Protein AF-A0A954L224-F1 (afdb_monomer)

Foldseek 3Di:
DDDDDDDDDDDPVVVVVVVVVVVVVVPPQDDPVNVVVVLLVQLVVLLVVLQPDPLLHDPDLDLAADLLEQQHDPDDPVQDAAEDDDPVVVVVCQDDPNDGHDPCNCVSHYDPENTNLCNCVVQVWHCDVSYVVVCPVVRDDPPQDLVNLLVCCCRYPPVLSVLSVQLSVLSSLLVVLVVQQDWDFAAPVRHHFDWDKDWDDDPPDQKIKIKIKTKTKIWHQHLQRKIWMKMKIWIWMWIRGDVTDIDIDIDIDIDIDADDPPCGGNCNSCVSSVVSSVSSSVSSNVSSVVSVVSSVVSVVVVVVVVVVVVVVVVVVVVVVVVVVVVVVVVVVVPDDPQKDKDFAQDDPPPDDDDPVCVVAWDDDDRIIMGGGDQDPVNVVVVVVVVD

Secondary structure (DSSP, 8-state):
-PPP-------HHHHHHHHHHHHHHTTSS--HHHHHHHHHHHHHHHHHTT--SGGG--S---SSPPTTSTT---S-TTSPPBPP--HHHHHHHHEETTEE--TTGGGG-B-S-SS-TTTTGGGTPPPGGG-GGGGGGG---TT--HHHHHHHHHHH-HHHHHHHHHHHHHHHHHHHHHHHHS-B---TTSPPSEEEEEEE--TT-S-EEEEEEEEEEEEEE-TTS-EEEEEEEEEEEEEESTT-EEEEEEEEEEEEE--SSTT-SHHHHHHHHHHHHHHHHHHHHHHHHHHHHHHHHHHHHHHHHHHHHHHHHHHHHHHHHHHHHHHHHHHHHT---SEEEEE-S-PPTT-PPPTTTTTTEEEETTEEEEESPPPHHHHHHHHTTT-

Radius of gyration: 46.47 Å; Cα contacts (8 Å, |Δi|>4): 446; chains: 1; bounding box: 94×55×153 Å

Solvent-accessible surface area (backbone atoms only — not comparable to full-atom values): 22152 Å² total; per-residue (Å²): 136,86,85,89,81,82,86,84,75,79,54,68,68,60,55,52,50,51,51,50,53,54,63,58,54,65,74,78,69,75,47,74,63,50,55,52,54,50,50,53,53,48,22,53,51,54,46,54,72,56,46,75,49,80,93,45,58,69,98,74,76,69,77,72,56,50,80,67,10,48,78,17,75,92,63,51,91,90,59,54,43,43,66,68,68,57,74,76,63,49,50,47,56,54,40,48,96,93,37,76,39,66,90,63,73,60,72,55,39,68,37,79,40,89,49,25,65,61,34,43,53,92,69,75,43,74,38,54,96,55,24,43,84,80,38,59,87,70,67,73,74,81,86,70,45,75,65,52,54,51,52,50,45,72,47,61,34,63,69,62,51,48,43,37,43,53,34,47,52,37,18,43,53,30,47,54,49,50,48,50,57,31,88,32,69,20,25,86,86,70,43,68,59,45,78,48,76,51,72,52,75,52,90,94,55,75,56,34,39,37,35,40,37,38,41,41,19,36,28,31,37,44,62,54,39,33,37,42,27,40,33,40,38,38,39,37,39,37,40,50,41,94,87,50,54,75,51,76,49,75,48,77,49,78,47,76,50,67,52,84,71,72,77,30,35,47,74,57,50,41,41,60,46,54,48,32,57,48,47,33,42,49,35,45,45,48,39,40,51,47,53,53,50,50,52,51,51,53,51,50,52,52,53,49,50,54,52,49,53,52,48,51,55,52,48,52,54,48,51,53,52,51,53,54,49,49,54,53,48,51,57,54,69,70,49,76,64,57,61,50,74,47,82,39,90,68,80,62,93,88,70,73,80,54,80,92,43,51,91,33,48,48,78,59,96,45,29,40,34,40,49,49,86,84,45,74,70,57,48,56,50,55,56,66,72,75,114

Mean predicted aligned error: 13.09 Å

Structure (mmCIF, N/CA/C/O backbone):
data_AF-A0A954L224-F1
#
_entry.id   AF-A0A954L224-F1
#
loop_
_atom_site.group_PDB
_atom_site.id
_atom_site.type_symbol
_atom_site.label_atom_id
_atom_site.label_alt_id
_atom_site.label_comp_id
_atom_site.label_asym_id
_atom_site.label_entity_id
_atom_site.label_seq_id
_atom_site.pdbx_PDB_ins_code
_atom_site.Cartn_x
_atom_site.Cartn_y
_atom_site.Cartn_z
_atom_site.occupancy
_atom_site.B_iso_or_equiv
_atom_site.auth_seq_id
_atom_site.auth_comp_id
_atom_site.auth_asym_id
_atom_site.auth_atom_id
_atom_site.pdbx_PDB_model_num
ATOM 1 N N . MET A 1 1 ? 37.746 -25.765 -62.763 1.00 40.28 1 MET A N 1
ATOM 2 C CA . MET A 1 1 ? 37.225 -24.650 -61.939 1.00 40.28 1 MET A CA 1
ATOM 3 C C . MET A 1 1 ? 35.771 -24.389 -62.327 1.00 40.28 1 MET A C 1
ATOM 5 O O . MET A 1 1 ? 35.561 -23.825 -63.396 1.00 40.28 1 MET A O 1
ATOM 9 N N . PRO A 1 2 ? 34.763 -24.837 -61.559 1.00 36.12 2 PRO A N 1
ATOM 10 C CA . PRO A 1 2 ? 33.374 -24.531 -61.873 1.00 36.12 2 PRO A CA 1
ATOM 11 C C . PRO A 1 2 ? 32.964 -23.197 -61.229 1.00 36.12 2 PRO A C 1
ATOM 13 O O . PRO A 1 2 ? 33.204 -22.955 -60.047 1.00 36.12 2 PRO A O 1
ATOM 16 N N . ARG A 1 3 ? 32.366 -22.317 -62.037 1.00 43.28 3 ARG A N 1
ATOM 17 C CA . ARG A 1 3 ? 31.724 -21.069 -61.608 1.00 43.28 3 ARG A CA 1
ATOM 18 C C . ARG A 1 3 ? 30.427 -21.399 -60.864 1.00 43.28 3 ARG A C 1
ATOM 20 O O . ARG A 1 3 ? 29.555 -22.045 -61.434 1.00 43.28 3 ARG A O 1
ATOM 27 N N . PHE A 1 4 ? 30.281 -20.906 -59.637 1.00 37.59 4 PHE A N 1
ATOM 28 C CA . PHE A 1 4 ? 29.017 -20.931 -58.902 1.00 37.59 4 PHE A CA 1
ATOM 29 C C . PHE A 1 4 ? 28.165 -19.693 -59.226 1.00 37.59 4 PHE A C 1
ATOM 31 O O . PHE A 1 4 ? 28.570 -18.557 -58.994 1.00 37.59 4 PHE A O 1
ATOM 38 N N . SER A 1 5 ? 26.956 -19.936 -59.724 1.00 41.78 5 SER A N 1
ATOM 39 C CA . SER A 1 5 ? 25.751 -19.106 -59.571 1.00 41.78 5 SER A CA 1
ATOM 40 C C . SER A 1 5 ? 24.555 -20.077 -59.675 1.00 41.78 5 SER A C 1
ATOM 42 O O . SER A 1 5 ? 24.713 -21.067 -60.394 1.00 41.78 5 SER A O 1
ATOM 44 N N . PRO A 1 6 ? 23.407 -19.881 -58.988 1.00 46.16 6 PRO A N 1
ATOM 45 C CA . PRO A 1 6 ? 22.651 -18.630 -59.023 1.00 46.16 6 PRO A CA 1
ATOM 46 C C . PRO A 1 6 ? 22.063 -18.155 -57.677 1.00 46.16 6 PRO A C 1
ATOM 48 O O . PRO A 1 6 ? 21.870 -18.902 -56.724 1.00 46.16 6 PRO A O 1
ATOM 51 N N . ARG A 1 7 ? 21.725 -16.860 -57.650 1.00 49.53 7 ARG A N 1
ATOM 52 C CA . ARG A 1 7 ? 20.896 -16.192 -56.636 1.00 49.53 7 ARG A CA 1
ATOM 53 C C . ARG A 1 7 ? 19.486 -16.798 -56.626 1.00 49.53 7 ARG A C 1
ATOM 55 O O . ARG A 1 7 ? 18.782 -16.695 -57.631 1.00 49.53 7 ARG A O 1
ATOM 62 N N . SER A 1 8 ? 19.042 -17.348 -55.499 1.00 46.09 8 SER A N 1
ATOM 63 C CA . SER A 1 8 ? 17.630 -17.669 -55.275 1.00 46.09 8 SER A CA 1
ATOM 64 C C . SER A 1 8 ? 16.852 -16.374 -55.016 1.00 46.09 8 SER A C 1
ATOM 66 O O . SER A 1 8 ? 17.046 -15.681 -54.019 1.00 46.09 8 SER A O 1
ATOM 68 N N . ARG A 1 9 ? 15.972 -16.001 -55.951 1.00 54.72 9 ARG A N 1
ATOM 69 C CA . ARG A 1 9 ? 14.959 -14.971 -55.704 1.00 54.72 9 ARG A CA 1
ATOM 70 C C . ARG A 1 9 ? 13.882 -15.599 -54.825 1.00 54.72 9 ARG A C 1
ATOM 72 O O . ARG A 1 9 ? 13.169 -16.487 -55.285 1.00 54.72 9 ARG A O 1
ATOM 79 N N . LEU A 1 10 ? 13.778 -15.143 -53.578 1.00 54.53 10 LEU A N 1
ATOM 80 C CA . LEU A 1 10 ? 12.624 -15.415 -52.722 1.00 54.53 10 LEU A CA 1
ATOM 81 C C . LEU A 1 10 ? 11.345 -15.065 -53.492 1.00 54.53 10 LEU A C 1
ATOM 83 O O . LEU A 1 10 ? 11.235 -13.988 -54.085 1.00 54.53 10 LEU A O 1
ATOM 87 N N . SER A 1 11 ? 10.407 -16.009 -53.548 1.00 58.06 11 SER A N 1
ATOM 88 C CA . SER A 1 11 ? 9.160 -15.830 -54.278 1.00 58.06 11 SER A CA 1
ATOM 89 C C . SER A 1 11 ? 8.347 -14.709 -53.618 1.00 58.06 11 SER A C 1
ATOM 91 O O . SER A 1 11 ? 8.168 -14.672 -52.403 1.00 58.06 11 SER A O 1
ATOM 93 N N . ARG A 1 12 ? 7.844 -13.778 -54.439 1.00 60.03 12 ARG A N 1
ATOM 94 C CA . ARG A 1 12 ? 6.942 -12.683 -54.039 1.00 60.03 12 ARG A CA 1
ATOM 95 C C . ARG A 1 12 ? 5.872 -13.080 -53.000 1.00 60.03 12 ARG A C 1
ATOM 97 O O . ARG A 1 12 ? 5.725 -12.326 -52.045 1.00 60.03 12 ARG A O 1
ATOM 104 N N . PRO A 1 13 ? 5.173 -14.233 -53.096 1.00 59.12 13 PRO A N 1
ATOM 105 C CA . PRO A 1 13 ? 4.198 -14.630 -52.078 1.00 59.12 13 PRO A CA 1
ATOM 106 C C . PRO A 1 13 ? 4.812 -14.872 -50.695 1.00 59.12 13 PRO A C 1
ATOM 108 O O . PRO A 1 13 ? 4.174 -14.538 -49.708 1.00 59.12 13 PRO A O 1
ATOM 111 N N . LEU A 1 14 ? 6.044 -15.381 -50.602 1.00 58.56 14 LEU A N 1
ATOM 112 C CA . LEU A 1 14 ? 6.712 -15.645 -49.323 1.00 58.56 14 LEU A CA 1
ATOM 113 C C . LEU A 1 14 ? 7.131 -14.341 -48.627 1.00 58.56 14 LEU A C 1
ATOM 115 O O . LEU A 1 14 ? 7.069 -14.239 -47.407 1.00 58.56 14 LEU A O 1
ATOM 119 N N . VAL A 1 15 ? 7.463 -13.311 -49.412 1.00 66.50 15 VAL A N 1
ATOM 120 C CA . VAL A 1 15 ? 7.698 -11.949 -48.911 1.00 66.50 15 VAL A CA 1
ATOM 121 C C . VAL A 1 15 ? 6.398 -11.323 -48.396 1.00 66.50 15 VAL A C 1
ATOM 123 O O . VAL A 1 15 ? 6.397 -10.762 -47.308 1.00 66.50 15 VAL A O 1
ATOM 126 N N . TYR A 1 16 ? 5.278 -11.469 -49.114 1.00 67.31 16 TYR A N 1
ATOM 127 C CA . TYR A 1 16 ? 3.975 -10.989 -48.631 1.00 67.31 16 TYR A CA 1
ATOM 128 C C . TYR A 1 16 ? 3.489 -11.740 -47.385 1.00 67.31 16 TYR A C 1
ATOM 130 O O . TYR A 1 16 ? 2.908 -11.116 -46.506 1.00 67.31 16 TYR A O 1
ATOM 138 N N . LEU A 1 17 ? 3.768 -13.043 -47.272 1.00 70.38 17 LEU A N 1
ATOM 139 C CA . LEU A 1 17 ? 3.432 -13.851 -46.094 1.00 70.38 17 LEU A CA 1
ATOM 140 C C . LEU A 1 17 ? 4.271 -13.454 -44.872 1.00 70.38 17 LEU A C 1
ATOM 142 O O . LEU A 1 17 ? 3.732 -13.356 -43.775 1.00 70.38 17 LEU A O 1
ATOM 146 N N . LEU A 1 18 ? 5.562 -13.156 -45.062 1.00 61.03 18 LEU A N 1
ATOM 147 C CA . LEU A 1 18 ? 6.427 -12.632 -44.001 1.00 61.03 18 LEU A CA 1
ATOM 148 C C . LEU A 1 18 ? 6.023 -11.217 -43.570 1.00 61.03 18 LEU A C 1
ATOM 150 O O . LEU A 1 18 ? 5.986 -10.948 -42.376 1.00 61.03 18 LEU A O 1
ATOM 154 N N . ILE A 1 19 ? 5.666 -10.334 -44.511 1.00 61.59 19 ILE A N 1
ATOM 155 C CA . ILE A 1 19 ? 5.171 -8.982 -44.198 1.00 61.59 19 ILE A CA 1
ATOM 156 C C . ILE A 1 19 ? 3.815 -9.056 -43.484 1.00 61.59 19 ILE A C 1
ATOM 158 O O . ILE A 1 19 ? 3.619 -8.363 -42.491 1.00 61.59 19 ILE A O 1
ATOM 162 N N . ALA A 1 20 ? 2.901 -9.920 -43.935 1.00 57.69 20 ALA A N 1
ATOM 163 C CA . ALA A 1 20 ? 1.620 -10.137 -43.269 1.00 57.69 20 ALA A CA 1
ATOM 164 C C . ALA A 1 20 ? 1.814 -10.686 -41.848 1.00 57.69 20 ALA A C 1
ATOM 166 O O . ALA A 1 20 ? 1.196 -10.166 -40.929 1.00 57.69 20 ALA A O 1
ATOM 167 N N . ALA A 1 21 ? 2.721 -11.651 -41.651 1.00 55.94 21 ALA A N 1
ATOM 168 C CA . ALA A 1 21 ? 3.050 -12.190 -40.331 1.00 55.94 21 ALA A CA 1
ATOM 169 C C . ALA A 1 21 ? 3.671 -11.136 -39.393 1.00 55.94 21 ALA A C 1
ATOM 171 O O . ALA A 1 21 ? 3.347 -11.121 -38.207 1.00 55.94 21 ALA A O 1
ATOM 172 N N . MET A 1 22 ? 4.509 -10.233 -39.921 1.00 50.16 22 MET A N 1
ATOM 173 C CA . MET A 1 22 ? 5.095 -9.117 -39.164 1.00 50.16 22 MET A CA 1
ATOM 174 C C . MET A 1 22 ? 4.019 -8.105 -38.739 1.00 50.16 22 MET A C 1
ATOM 176 O O . MET A 1 22 ? 3.918 -7.777 -37.564 1.00 50.16 22 MET A O 1
ATOM 180 N N . VAL A 1 23 ? 3.138 -7.707 -39.664 1.00 50.09 23 VAL A N 1
ATOM 181 C CA . VAL A 1 23 ? 2.049 -6.747 -39.400 1.00 50.09 23 VAL A CA 1
ATOM 182 C C . VAL A 1 23 ? 0.976 -7.325 -38.467 1.00 50.09 23 VAL A C 1
ATOM 184 O O . VAL A 1 23 ? 0.396 -6.592 -37.669 1.00 50.09 23 VAL A O 1
ATOM 187 N N . THR A 1 24 ? 0.709 -8.635 -38.513 1.00 47.50 24 THR A N 1
ATOM 188 C CA . THR A 1 24 ? -0.228 -9.279 -37.574 1.00 47.50 24 THR A CA 1
ATOM 189 C C . THR A 1 24 ? 0.379 -9.540 -36.194 1.00 47.50 24 THR A C 1
ATOM 191 O O . THR A 1 24 ? -0.369 -9.617 -35.222 1.00 47.50 24 THR A O 1
ATOM 194 N N . GLY A 1 25 ? 1.709 -9.659 -36.088 1.00 45.31 25 GLY A N 1
ATOM 195 C CA . GLY A 1 25 ? 2.406 -9.881 -34.815 1.00 45.31 25 GLY A CA 1
ATOM 196 C C . GLY A 1 25 ? 2.421 -8.654 -33.896 1.00 45.31 25 GLY A C 1
ATOM 197 O O . GLY A 1 25 ? 2.367 -8.803 -32.676 1.00 45.31 25 GLY A O 1
ATOM 198 N N . ASP A 1 26 ? 2.401 -7.450 -34.472 1.00 44.75 26 ASP A N 1
ATOM 199 C CA . ASP A 1 26 ? 2.458 -6.187 -33.721 1.00 44.75 26 ASP A CA 1
ATOM 200 C C . ASP A 1 26 ? 1.132 -5.816 -33.028 1.00 44.75 26 ASP A C 1
ATOM 202 O O . ASP A 1 26 ? 1.100 -4.960 -32.143 1.00 44.75 26 ASP A O 1
ATOM 206 N N . LEU A 1 27 ? 0.023 -6.479 -33.377 1.00 45.47 27 LEU A N 1
ATOM 207 C CA . LEU A 1 27 ? -1.305 -6.156 -32.839 1.00 45.47 27 LEU A CA 1
ATOM 208 C C . LEU A 1 27 ? -1.695 -6.967 -31.596 1.00 45.47 27 LEU A C 1
ATOM 210 O O . LEU A 1 27 ? -2.625 -6.577 -30.890 1.00 45.47 27 LEU A O 1
ATOM 214 N N . THR A 1 28 ? -1.005 -8.069 -31.287 1.00 49.69 28 THR A N 1
ATOM 215 C CA . THR A 1 28 ? -1.415 -8.971 -30.192 1.00 49.69 28 THR A CA 1
ATOM 216 C C . THR A 1 28 ? -0.577 -8.854 -28.915 1.00 49.69 28 THR A C 1
ATOM 218 O O . THR A 1 28 ? -0.943 -9.455 -27.908 1.00 49.69 28 THR A O 1
ATOM 221 N N . GLY A 1 29 ? 0.521 -8.086 -28.921 1.00 49.66 29 GLY A N 1
ATOM 222 C CA . GLY A 1 29 ? 1.483 -8.029 -27.804 1.00 49.66 29 GLY A CA 1
ATOM 223 C C . GLY A 1 29 ? 1.693 -6.666 -27.134 1.00 49.66 29 GLY A C 1
ATOM 224 O O . GLY A 1 29 ? 2.342 -6.611 -26.099 1.00 49.66 29 GLY A O 1
ATOM 225 N N . CYS A 1 30 ? 1.148 -5.572 -27.676 1.00 67.69 30 CYS A N 1
ATOM 226 C CA . CYS A 1 30 ? 1.520 -4.204 -27.275 1.00 67.69 30 CYS A CA 1
ATOM 227 C C . CYS A 1 30 ? 0.326 -3.363 -26.792 1.00 67.69 30 CYS A C 1
ATOM 229 O O . CYS A 1 30 ? 0.220 -2.182 -27.111 1.00 67.69 30 CYS A O 1
ATOM 231 N N . SER A 1 31 ? -0.612 -3.952 -26.044 1.00 81.38 31 SER A N 1
ATOM 232 C CA . SER A 1 31 ? -1.692 -3.176 -25.415 1.00 81.38 31 SER A CA 1
ATOM 233 C C . SER A 1 31 ? -1.315 -2.750 -23.993 1.00 81.38 31 SER A C 1
ATOM 235 O O . SER A 1 31 ? -0.577 -3.446 -23.296 1.00 81.38 31 SER A O 1
ATOM 237 N N . ARG A 1 32 ? -1.859 -1.620 -23.519 1.00 81.62 32 ARG A N 1
ATOM 238 C CA . ARG A 1 32 ? -1.692 -1.151 -22.127 1.00 81.62 32 ARG A CA 1
ATOM 239 C C . ARG A 1 32 ? -2.035 -2.249 -21.106 1.00 81.62 32 ARG A C 1
ATOM 241 O O . ARG A 1 32 ? -1.299 -2.447 -20.141 1.00 81.62 32 ARG A O 1
ATOM 248 N N . ARG A 1 33 ? -3.092 -3.018 -21.391 1.00 89.19 33 ARG A N 1
ATOM 249 C CA . ARG A 1 33 ? -3.525 -4.180 -20.605 1.00 89.19 33 ARG A CA 1
ATOM 250 C C . ARG A 1 33 ? -2.438 -5.244 -20.479 1.00 89.19 33 ARG A C 1
ATOM 252 O O . ARG A 1 33 ? -2.214 -5.759 -19.386 1.00 89.19 33 ARG A O 1
ATOM 259 N N . PHE A 1 34 ? -1.767 -5.581 -21.583 1.00 89.19 34 PHE A N 1
ATOM 260 C CA . PHE A 1 34 ? -0.700 -6.583 -21.588 1.00 89.19 34 PHE A CA 1
ATOM 261 C C . PHE A 1 34 ? 0.446 -6.177 -20.655 1.00 89.19 34 PHE A C 1
ATOM 263 O O . PHE A 1 34 ? 0.827 -6.957 -19.783 1.00 89.19 34 PHE A O 1
ATOM 270 N N . TRP A 1 35 ? 0.937 -4.940 -20.778 1.00 86.50 35 TRP A N 1
ATOM 271 C CA . TRP A 1 35 ? 2.041 -4.441 -19.955 1.00 86.50 35 TRP A CA 1
ATOM 272 C C . TRP A 1 35 ? 1.692 -4.387 -18.470 1.00 86.50 35 TRP A C 1
ATOM 274 O O . TRP A 1 35 ? 2.501 -4.808 -17.643 1.00 86.50 35 TRP A O 1
ATOM 284 N N . ARG A 1 36 ? 0.468 -3.965 -18.126 1.00 90.38 36 ARG A N 1
ATOM 285 C CA . ARG A 1 36 ? -0.027 -4.021 -16.744 1.00 90.38 36 ARG A CA 1
ATOM 286 C C . ARG A 1 36 ? -0.025 -5.455 -16.210 1.00 90.38 36 ARG A C 1
ATOM 288 O O . ARG A 1 36 ? 0.532 -5.717 -15.152 1.00 90.38 36 ARG A O 1
ATOM 295 N N . GLN A 1 37 ? -0.611 -6.402 -16.943 1.00 92.25 37 GLN A N 1
ATOM 296 C CA . GLN A 1 37 ? -0.672 -7.802 -16.505 1.00 92.25 37 GLN A CA 1
ATOM 297 C C . GLN A 1 37 ? 0.715 -8.439 -16.375 1.00 92.25 37 GLN A C 1
ATOM 299 O O . GLN A 1 37 ? 0.941 -9.235 -15.463 1.00 92.25 37 GLN A O 1
ATOM 304 N N . GLN A 1 38 ? 1.639 -8.103 -17.276 1.00 92.25 38 GLN A N 1
ATOM 305 C CA . GLN A 1 38 ? 3.019 -8.567 -17.205 1.00 92.25 38 GLN A CA 1
ATOM 306 C C . GLN A 1 38 ? 3.729 -8.000 -15.969 1.00 92.25 38 GLN A C 1
ATOM 308 O O . GLN A 1 38 ? 4.330 -8.771 -15.222 1.00 92.25 38 GLN A O 1
ATOM 313 N N . ALA A 1 39 ? 3.584 -6.697 -15.702 1.00 92.12 39 ALA A N 1
ATOM 314 C CA . ALA A 1 39 ? 4.120 -6.065 -14.500 1.00 92.12 39 ALA A CA 1
ATOM 315 C C . ALA A 1 39 ? 3.574 -6.731 -13.227 1.00 92.12 39 ALA A C 1
ATOM 317 O O . ALA A 1 39 ? 4.368 -7.145 -12.388 1.00 92.12 39 ALA A O 1
ATOM 318 N N . ASN A 1 40 ? 2.256 -6.949 -13.132 1.00 94.69 40 ASN A N 1
ATOM 319 C CA . ASN A 1 40 ? 1.637 -7.638 -11.991 1.00 94.69 40 ASN A CA 1
ATOM 320 C C . ASN A 1 40 ? 2.203 -9.060 -11.795 1.00 94.69 40 ASN A C 1
ATOM 322 O O . ASN A 1 40 ? 2.480 -9.491 -10.678 1.00 94.69 40 ASN A O 1
ATOM 326 N N . LYS A 1 41 ? 2.401 -9.824 -12.876 1.00 95.19 41 LYS A N 1
ATOM 327 C CA . LYS A 1 41 ? 2.994 -11.172 -12.781 1.00 95.19 41 LYS A CA 1
ATOM 328 C C . LYS A 1 41 ? 4.428 -11.125 -12.259 1.00 95.19 41 LYS A C 1
ATOM 330 O O . LYS A 1 41 ? 4.818 -11.976 -11.455 1.00 95.19 41 LYS A O 1
ATOM 335 N N . ASP A 1 42 ? 5.215 -10.163 -12.725 1.00 95.50 42 ASP A N 1
ATOM 336 C CA . ASP A 1 42 ? 6.614 -10.029 -12.334 1.00 95.50 42 ASP A CA 1
ATOM 337 C C . ASP A 1 42 ? 6.757 -9.526 -10.892 1.00 95.50 42 ASP A C 1
ATOM 339 O O . ASP A 1 42 ? 7.613 -10.042 -10.163 1.00 95.50 42 ASP A O 1
ATOM 343 N N . THR A 1 43 ? 5.886 -8.619 -10.438 1.00 96.81 43 THR A N 1
ATOM 344 C CA . THR A 1 43 ? 5.839 -8.173 -9.037 1.00 96.81 43 THR A CA 1
ATOM 345 C C . THR A 1 43 ? 5.443 -9.307 -8.106 1.00 96.81 43 THR A C 1
ATOM 347 O O . THR A 1 43 ? 6.172 -9.577 -7.151 1.00 96.81 43 THR A O 1
ATOM 350 N N . TYR A 1 44 ? 4.381 -10.059 -8.410 1.00 95.81 44 TYR A N 1
ATOM 351 C CA . TYR A 1 44 ? 3.994 -11.210 -7.589 1.00 95.81 44 TYR A CA 1
ATOM 352 C C . TYR A 1 44 ? 5.070 -12.294 -7.551 1.00 95.81 44 TYR A C 1
ATOM 354 O O . TYR A 1 44 ? 5.330 -12.862 -6.489 1.00 95.81 44 TYR A O 1
ATOM 362 N N . ARG A 1 45 ? 5.769 -12.543 -8.667 1.00 95.50 45 ARG A N 1
ATOM 363 C CA . ARG A 1 45 ? 6.917 -13.460 -8.675 1.00 95.50 45 ARG A CA 1
ATOM 364 C C . ARG A 1 45 ? 8.052 -12.943 -7.788 1.00 95.50 45 ARG A C 1
ATOM 366 O O . ARG A 1 45 ? 8.643 -13.728 -7.046 1.00 95.50 45 ARG A O 1
ATOM 373 N N . ALA A 1 46 ? 8.368 -11.651 -7.861 1.00 95.62 46 ALA A N 1
ATOM 374 C CA . ALA A 1 46 ? 9.410 -11.038 -7.042 1.00 95.62 46 ALA A CA 1
ATOM 375 C C . ALA A 1 46 ? 9.074 -11.110 -5.544 1.00 95.62 46 ALA A C 1
ATOM 377 O O . ALA A 1 46 ? 9.938 -11.477 -4.748 1.00 95.62 46 ALA A O 1
ATOM 378 N N . THR A 1 47 ? 7.819 -10.855 -5.175 1.00 95.31 47 THR A N 1
ATOM 379 C CA . THR A 1 47 ? 7.321 -11.000 -3.802 1.00 95.31 47 THR A CA 1
ATOM 380 C C . THR A 1 47 ? 7.375 -12.453 -3.335 1.00 95.31 47 THR A C 1
ATOM 382 O O . THR A 1 47 ? 7.936 -12.732 -2.277 1.00 95.31 47 THR A O 1
ATOM 385 N N . ALA A 1 48 ? 6.885 -13.403 -4.139 1.00 93.56 48 ALA A N 1
ATOM 386 C CA . ALA A 1 48 ? 6.880 -14.827 -3.794 1.00 93.56 48 ALA A CA 1
ATOM 387 C C . ALA A 1 48 ? 8.292 -15.373 -3.511 1.00 93.56 48 ALA A C 1
ATOM 389 O O . ALA A 1 48 ? 8.481 -16.155 -2.582 1.00 93.56 48 ALA A O 1
ATOM 390 N N . GLN A 1 49 ? 9.309 -14.898 -4.239 1.00 93.50 49 GLN A N 1
ATOM 391 C CA . GLN A 1 49 ? 10.715 -15.242 -3.979 1.00 93.50 49 GLN A CA 1
ATOM 392 C C . GLN A 1 49 ? 11.209 -14.813 -2.587 1.00 93.50 49 GLN A C 1
ATOM 394 O O . GLN A 1 49 ? 12.220 -15.338 -2.123 1.00 93.50 49 GLN A O 1
ATOM 399 N N . LYS A 1 50 ? 10.558 -13.837 -1.939 1.00 93.50 50 LYS A N 1
ATOM 400 C CA . LYS A 1 50 ? 10.921 -13.343 -0.597 1.00 93.50 50 LYS A CA 1
ATOM 401 C C . LYS A 1 50 ? 10.099 -13.970 0.524 1.00 93.50 50 LYS A C 1
ATOM 403 O O . LYS A 1 50 ? 10.478 -13.830 1.683 1.00 93.50 50 LYS A O 1
ATOM 408 N N . LEU A 1 51 ? 9.028 -14.687 0.190 1.00 91.38 51 LEU A N 1
ATOM 409 C CA . LEU A 1 51 ? 8.095 -15.304 1.138 1.00 91.38 51 LEU A CA 1
ATOM 410 C C . LEU A 1 51 ? 8.370 -16.796 1.377 1.00 91.38 51 LEU A C 1
ATOM 412 O O . LEU A 1 51 ? 7.469 -17.556 1.713 1.00 91.38 51 LEU A O 1
ATOM 416 N N . THR A 1 52 ? 9.618 -17.237 1.211 1.00 88.75 52 THR A N 1
ATOM 417 C CA . THR A 1 52 ? 10.002 -18.646 1.403 1.00 88.75 52 THR A CA 1
ATOM 418 C C . THR A 1 52 ? 10.123 -19.053 2.872 1.00 88.75 52 THR A C 1
ATOM 420 O O . THR A 1 52 ? 10.131 -20.241 3.173 1.00 88.75 52 THR A O 1
ATOM 423 N N . ASP A 1 53 ? 10.266 -18.090 3.786 1.00 89.69 53 ASP A N 1
ATOM 424 C CA . ASP A 1 53 ? 10.397 -18.346 5.222 1.00 89.69 53 ASP A CA 1
ATOM 425 C C . ASP A 1 53 ? 9.013 -18.582 5.860 1.00 89.69 53 ASP A C 1
ATOM 427 O O . ASP A 1 53 ? 8.171 -17.678 5.806 1.00 89.69 53 ASP A O 1
ATOM 431 N N . PRO A 1 54 ? 8.773 -19.746 6.499 1.00 88.25 54 PRO A N 1
ATOM 432 C CA . PRO A 1 54 ? 7.518 -20.044 7.184 1.00 88.25 54 PRO A CA 1
ATOM 433 C C . PRO A 1 54 ? 7.082 -18.999 8.216 1.00 88.25 54 PRO A C 1
ATOM 435 O O . PRO A 1 54 ? 5.886 -18.778 8.386 1.00 88.25 54 PRO A O 1
ATOM 438 N N . HIS A 1 55 ? 8.024 -18.318 8.875 1.00 85.69 55 HIS A N 1
ATOM 439 C CA . HIS A 1 55 ? 7.707 -17.343 9.926 1.00 85.69 55 HIS A CA 1
ATOM 440 C C . HIS A 1 55 ? 7.012 -16.083 9.397 1.00 85.69 55 HIS A C 1
ATOM 442 O O . HIS A 1 55 ? 6.297 -15.416 10.143 1.00 85.69 55 HIS A O 1
ATOM 448 N N . TRP A 1 56 ? 7.228 -15.743 8.124 1.00 87.50 56 TRP A N 1
ATOM 449 C CA . TRP A 1 56 ? 6.747 -14.502 7.508 1.00 87.50 56 TRP A CA 1
ATOM 450 C C . TRP A 1 56 ? 5.727 -14.767 6.397 1.00 87.50 56 TRP A C 1
ATOM 452 O O . TRP A 1 56 ? 5.571 -13.949 5.491 1.00 87.50 56 TRP A O 1
ATOM 462 N N . GLN A 1 57 ? 5.042 -15.912 6.444 1.00 87.31 57 GLN A N 1
ATOM 463 C CA . GLN A 1 57 ? 4.033 -16.257 5.449 1.00 87.31 57 GLN A CA 1
ATOM 464 C C . GLN A 1 57 ? 2.836 -15.303 5.500 1.00 87.31 57 GLN A C 1
ATOM 466 O O . GLN A 1 57 ? 2.299 -14.959 6.557 1.00 87.31 57 GLN A O 1
ATOM 471 N N . LEU A 1 58 ? 2.403 -14.892 4.311 1.00 88.75 58 LEU A N 1
ATOM 472 C CA . LEU A 1 58 ? 1.290 -13.980 4.103 1.00 88.75 58 LEU A CA 1
ATOM 473 C C . LEU A 1 58 ? 0.185 -14.719 3.337 1.00 88.75 58 LEU A C 1
ATOM 475 O O . LEU A 1 58 ? 0.452 -15.197 2.237 1.00 88.75 58 LEU A O 1
ATOM 479 N N . PRO A 1 59 ? -1.045 -14.810 3.870 1.00 87.38 59 PRO A N 1
ATOM 480 C CA . PRO A 1 59 ? -2.153 -15.468 3.185 1.00 87.38 59 PRO A CA 1
ATOM 481 C C . PRO A 1 59 ? -2.701 -14.619 2.035 1.00 87.38 59 PRO A C 1
ATOM 483 O O . PRO A 1 59 ? -3.202 -15.164 1.059 1.00 87.38 59 PRO A O 1
ATOM 486 N N . ARG A 1 60 ? -2.583 -13.288 2.134 1.00 90.00 60 ARG A N 1
ATOM 487 C CA . ARG A 1 60 ? -2.994 -12.336 1.102 1.00 90.00 60 ARG A CA 1
ATOM 488 C C . ARG A 1 60 ? -1.830 -11.417 0.751 1.00 90.00 60 ARG A C 1
ATOM 490 O O . ARG A 1 60 ? -1.246 -10.790 1.634 1.00 90.00 60 ARG A O 1
ATOM 497 N N . ILE A 1 61 ? -1.530 -11.351 -0.543 1.00 90.69 61 ILE A N 1
ATOM 498 C CA . ILE A 1 61 ? -0.569 -10.422 -1.159 1.00 90.69 61 ILE A CA 1
ATOM 499 C C . ILE A 1 61 ? -1.138 -9.746 -2.411 1.00 90.69 61 ILE A C 1
ATOM 501 O O . ILE A 1 61 ? -0.427 -8.992 -3.065 1.00 90.69 61 ILE A O 1
ATOM 505 N N . ASP A 1 62 ? -2.382 -10.064 -2.773 1.00 91.44 62 ASP A N 1
ATOM 506 C CA . ASP A 1 62 ? -3.033 -9.496 -3.947 1.00 91.44 62 ASP A CA 1
ATOM 507 C C . ASP A 1 62 ? -3.332 -8.017 -3.713 1.00 91.44 62 ASP A C 1
ATOM 509 O O . ASP A 1 62 ? -3.867 -7.658 -2.663 1.00 91.44 62 ASP A O 1
ATOM 513 N N . ILE A 1 63 ? -2.981 -7.173 -4.683 1.00 93.06 63 ILE A N 1
ATOM 514 C CA . ILE A 1 63 ? -3.246 -5.738 -4.627 1.00 93.06 63 ILE A CA 1
ATOM 515 C C . ILE A 1 63 ? -4.744 -5.452 -4.688 1.00 93.06 63 ILE A C 1
ATOM 517 O O . ILE A 1 63 ? -5.205 -4.521 -4.036 1.00 93.06 63 ILE A O 1
ATOM 521 N N . THR A 1 64 ? -5.521 -6.256 -5.416 1.00 93.31 64 THR A N 1
ATOM 522 C CA . THR A 1 64 ? -6.966 -6.047 -5.528 1.00 93.31 64 THR A CA 1
ATOM 523 C C . THR A 1 64 ? -7.639 -6.371 -4.189 1.00 93.31 64 THR A C 1
ATOM 525 O O . THR A 1 64 ? -7.423 -7.472 -3.668 1.00 93.31 64 THR A O 1
ATOM 528 N N . PRO A 1 65 ? -8.412 -5.437 -3.590 1.00 94.12 65 PRO A N 1
ATOM 529 C CA . PRO A 1 65 ? -9.180 -5.682 -2.365 1.00 94.12 65 PRO A CA 1
ATOM 530 C C . PRO A 1 65 ? -10.094 -6.911 -2.473 1.00 94.12 65 PRO A C 1
ATOM 532 O O . PRO A 1 65 ? -10.459 -7.322 -3.570 1.00 94.12 65 PRO A O 1
ATOM 535 N N . ASP A 1 66 ? -10.483 -7.502 -1.339 1.00 92.81 66 ASP A N 1
ATOM 536 C CA . ASP A 1 66 ? -11.534 -8.535 -1.330 1.00 92.81 66 ASP A CA 1
ATOM 537 C C . ASP A 1 66 ? -12.819 -7.946 -1.932 1.00 92.81 66 ASP A C 1
ATOM 539 O O . ASP A 1 66 ? -13.178 -6.823 -1.597 1.00 92.81 66 ASP A O 1
ATOM 543 N N . SER A 1 67 ? -13.526 -8.699 -2.777 1.00 91.56 67 SER A N 1
ATOM 544 C CA . SER A 1 67 ? -14.793 -8.288 -3.404 1.00 91.56 67 SER A CA 1
ATOM 545 C C . SER A 1 67 ? -15.868 -7.783 -2.434 1.00 91.56 67 SER A C 1
ATOM 547 O O . SER A 1 67 ? -16.702 -6.966 -2.814 1.00 91.56 67 SER A O 1
ATOM 549 N N . ARG A 1 68 ? -15.844 -8.242 -1.177 1.00 91.94 68 ARG A N 1
ATOM 550 C CA . ARG A 1 68 ? -16.755 -7.798 -0.108 1.00 91.94 68 ARG A CA 1
ATOM 551 C C . ARG A 1 68 ? -16.329 -6.471 0.517 1.00 91.94 68 ARG A C 1
ATOM 553 O O . ARG A 1 68 ? -17.086 -5.862 1.263 1.00 91.94 68 ARG A O 1
ATOM 560 N N . SER A 1 69 ? -15.107 -6.022 0.247 1.00 93.50 69 SER A N 1
ATOM 561 C CA . SER A 1 69 ? -14.573 -4.780 0.783 1.00 93.50 69 SER A CA 1
ATOM 562 C C . SER A 1 69 ? -15.262 -3.573 0.168 1.00 93.50 69 SER A C 1
ATOM 564 O O . SER A 1 69 ? -15.564 -3.531 -1.025 1.00 93.50 69 SER A O 1
ATOM 566 N N . ARG A 1 70 ? -15.394 -2.521 0.977 1.00 91.25 70 ARG A N 1
ATOM 567 C CA . ARG A 1 70 ? -15.830 -1.197 0.518 1.00 91.25 70 ARG A CA 1
ATOM 568 C C . ARG A 1 70 ? -14.877 -0.569 -0.502 1.00 91.25 70 ARG A C 1
ATOM 570 O O . ARG A 1 70 ? -15.283 0.313 -1.248 1.00 91.25 70 ARG A O 1
ATOM 577 N N . PHE A 1 71 ? -13.618 -1.012 -0.508 1.00 92.19 71 PHE A N 1
ATOM 578 C CA . PHE A 1 71 ? -12.564 -0.506 -1.389 1.00 92.19 71 PHE A CA 1
ATOM 579 C C . PHE A 1 71 ? -12.445 -1.272 -2.702 1.00 92.19 71 PHE A C 1
ATOM 581 O O . PHE A 1 71 ? -11.612 -0.919 -3.530 1.00 92.19 71 PHE A O 1
ATOM 588 N N . PHE A 1 72 ? -13.201 -2.355 -2.869 1.00 93.75 72 PHE A N 1
ATOM 589 C CA . PHE A 1 72 ? -13.151 -3.125 -4.097 1.00 93.75 72 PHE A CA 1
ATOM 590 C C . PHE A 1 72 ? -13.743 -2.326 -5.253 1.00 93.75 72 PHE A C 1
ATOM 592 O O . PHE A 1 72 ? -14.867 -1.841 -5.165 1.00 93.75 72 PHE A O 1
ATOM 599 N N . ASP A 1 73 ? -12.990 -2.220 -6.340 1.00 91.94 73 ASP A N 1
ATOM 600 C CA . ASP A 1 73 ? -13.488 -1.644 -7.578 1.00 91.94 73 ASP A CA 1
ATOM 601 C C . ASP A 1 73 ? -13.988 -2.775 -8.500 1.00 91.94 73 ASP A C 1
ATOM 603 O O . ASP A 1 73 ? -13.179 -3.613 -8.916 1.00 91.94 73 ASP A O 1
ATOM 607 N N . PRO A 1 74 ? -15.301 -2.848 -8.801 1.00 90.19 74 PRO A N 1
ATOM 608 C CA . PRO A 1 74 ? -15.854 -3.865 -9.691 1.00 90.19 74 PRO A CA 1
ATOM 609 C C . PRO A 1 74 ? -15.628 -3.571 -11.184 1.00 90.19 74 PRO A C 1
ATOM 611 O O . PRO A 1 74 ? -15.916 -4.437 -12.018 1.00 90.19 74 PRO A O 1
ATOM 614 N N . TYR A 1 75 ? -15.182 -2.367 -11.553 1.00 91.38 75 TYR A N 1
ATOM 615 C CA . TYR A 1 75 ? -15.021 -1.966 -12.950 1.00 91.38 75 TYR A CA 1
ATOM 616 C C . TYR A 1 75 ? -13.737 -2.535 -13.578 1.00 91.38 75 TYR A C 1
ATOM 618 O O . TYR A 1 75 ? -12.836 -3.012 -12.893 1.00 91.38 75 TYR A O 1
ATOM 626 N N . ASP A 1 76 ? -13.648 -2.525 -14.916 1.00 89.94 76 ASP A N 1
ATOM 627 C CA . ASP A 1 76 ? -12.428 -2.955 -15.613 1.00 89.94 76 ASP A CA 1
ATOM 628 C C . ASP A 1 76 ? -11.317 -1.911 -15.408 1.00 89.94 76 ASP A C 1
ATOM 630 O O . ASP A 1 76 ? -11.460 -0.799 -15.919 1.00 89.94 76 ASP A O 1
ATOM 634 N N . PRO A 1 77 ? -10.174 -2.260 -14.785 1.00 88.94 77 PRO A N 1
ATOM 635 C CA . PRO A 1 77 ? -9.106 -1.303 -14.508 1.00 88.94 77 PRO A CA 1
ATOM 636 C C . PRO A 1 77 ? -8.395 -0.748 -15.758 1.00 88.94 77 PRO A C 1
ATOM 638 O O . PRO A 1 77 ? -7.516 0.107 -15.660 1.00 88.94 77 PRO A O 1
ATOM 641 N N . ASP A 1 78 ? -8.675 -1.275 -16.959 1.00 88.50 78 ASP A N 1
ATOM 642 C CA . ASP A 1 78 ? -8.209 -0.668 -18.220 1.00 88.50 78 ASP A CA 1
ATOM 643 C C . ASP A 1 78 ? -9.238 0.291 -18.850 1.00 88.50 78 ASP A C 1
ATOM 645 O O . ASP A 1 78 ? -8.892 1.040 -19.770 1.00 88.50 78 ASP A O 1
ATOM 649 N N . CYS A 1 79 ? -10.498 0.243 -18.413 1.00 89.12 79 CYS A N 1
ATOM 650 C CA . CYS A 1 79 ? -11.645 0.951 -18.988 1.00 89.12 79 CYS A CA 1
ATOM 651 C C . CYS A 1 79 ? -12.603 1.421 -17.880 1.00 89.12 79 CYS A C 1
ATOM 653 O O . CYS A 1 79 ? -13.808 1.177 -17.950 1.00 89.12 79 CYS A O 1
ATOM 655 N N . GLU A 1 80 ? -12.056 2.077 -16.858 1.00 90.44 80 GLU A N 1
ATOM 656 C CA . GLU A 1 80 ? -12.822 2.553 -15.705 1.00 90.44 80 GLU A CA 1
ATOM 657 C C . GLU A 1 80 ? -13.804 3.673 -16.108 1.00 90.44 80 GLU A C 1
ATOM 659 O O . GLU A 1 80 ? -13.472 4.525 -16.948 1.00 90.44 80 GLU A O 1
ATOM 664 N N . PRO A 1 81 ? -15.020 3.692 -15.533 1.00 93.00 81 PRO A N 1
ATOM 665 C CA . PRO A 1 81 ? -15.929 4.823 -15.663 1.00 93.00 81 PRO A CA 1
ATOM 666 C C . PRO A 1 81 ? -15.372 6.058 -14.940 1.00 93.00 81 PRO A C 1
ATOM 668 O O . PRO A 1 81 ? -14.531 5.960 -14.049 1.00 93.00 81 PRO A O 1
ATOM 671 N N . LEU A 1 82 ? -15.880 7.242 -15.287 1.00 91.44 82 LEU A N 1
ATOM 672 C CA . LEU A 1 82 ? -15.539 8.466 -14.559 1.00 91.44 82 LEU A CA 1
ATOM 673 C C . LEU A 1 82 ? -16.029 8.370 -13.105 1.00 91.44 82 LEU A C 1
ATOM 675 O O . LEU A 1 82 ? -17.207 8.059 -12.913 1.00 91.44 82 LEU A O 1
ATOM 679 N N . PRO A 1 83 ? -15.192 8.659 -12.094 1.00 90.31 83 PRO A N 1
ATOM 680 C CA . PRO A 1 83 ? -15.653 8.714 -10.713 1.00 90.31 83 PRO A CA 1
ATOM 681 C C . PRO A 1 83 ? -16.667 9.855 -10.523 1.00 90.31 83 PRO A C 1
ATOM 683 O O . PRO A 1 83 ? -16.693 10.793 -11.328 1.00 90.31 83 PRO A O 1
ATOM 686 N N . PRO A 1 84 ? -17.498 9.806 -9.467 1.00 88.81 84 PRO A N 1
ATOM 687 C CA . PRO A 1 84 ? -18.308 10.957 -9.089 1.00 88.81 84 PRO A CA 1
ATOM 688 C C . PRO A 1 84 ? -17.385 12.148 -8.782 1.00 88.81 84 PRO A C 1
ATOM 690 O O . PRO A 1 84 ? -16.443 12.022 -7.999 1.00 88.81 84 PRO A O 1
ATOM 693 N N . ASP A 1 85 ? -17.644 13.283 -9.429 1.00 89.00 85 ASP A N 1
ATOM 694 C CA . ASP A 1 85 ? -16.830 14.502 -9.361 1.00 89.00 85 ASP A CA 1
ATOM 695 C C . ASP A 1 85 ? -17.610 15.641 -8.688 1.00 89.00 85 ASP A C 1
ATOM 697 O O . ASP A 1 85 ? -18.842 15.598 -8.588 1.00 89.00 85 ASP A O 1
ATOM 701 N N . ASP A 1 86 ? -16.895 16.670 -8.239 1.00 91.38 86 ASP A N 1
ATOM 702 C CA . ASP A 1 86 ? -17.511 17.901 -7.757 1.00 91.38 86 ASP A CA 1
ATOM 703 C C . ASP A 1 86 ? -18.296 18.582 -8.898 1.00 91.38 86 ASP A C 1
ATOM 705 O O . ASP A 1 86 ? -17.742 18.765 -9.985 1.00 91.38 86 ASP A O 1
ATOM 709 N N . PRO A 1 87 ? -19.564 18.993 -8.694 1.00 91.88 87 PRO A N 1
ATOM 710 C CA . PRO A 1 87 ? -20.369 19.578 -9.763 1.00 91.88 87 PRO A CA 1
ATOM 711 C C . PRO A 1 87 ? -19.734 20.804 -10.431 1.00 91.88 87 PRO A C 1
ATOM 713 O O . PRO A 1 87 ? -19.864 20.953 -11.645 1.00 91.88 87 PRO A O 1
ATOM 716 N N . ALA A 1 88 ? -19.029 21.659 -9.680 1.00 94.12 88 ALA A N 1
ATOM 717 C CA . ALA A 1 88 ? -18.392 22.849 -10.243 1.00 94.12 88 ALA A CA 1
ATOM 718 C C . ALA A 1 88 ? -17.128 22.490 -11.038 1.00 94.12 88 ALA A C 1
ATOM 720 O O . ALA A 1 88 ? -16.902 23.030 -12.122 1.00 94.12 88 ALA A O 1
ATOM 721 N N . ALA A 1 89 ? -16.326 21.543 -10.544 1.00 93.19 89 ALA A N 1
ATOM 722 C CA . ALA A 1 89 ? -15.198 21.003 -11.300 1.00 93.19 89 ALA A CA 1
ATOM 723 C C . ALA A 1 89 ? -15.655 20.296 -12.591 1.00 93.19 89 ALA A C 1
ATOM 725 O O . ALA A 1 89 ? -15.044 20.473 -13.652 1.00 93.19 89 ALA A O 1
ATOM 726 N N . HIS A 1 90 ? -16.773 19.569 -12.523 1.00 92.19 90 HIS A N 1
ATOM 727 C CA . HIS A 1 90 ? -17.323 18.801 -13.634 1.00 92.19 90 HIS A CA 1
ATOM 728 C C . HIS A 1 90 ? -17.703 19.678 -14.835 1.00 92.19 90 HIS A C 1
ATOM 730 O O . HIS A 1 90 ? -17.524 19.269 -15.986 1.00 92.19 90 HIS A O 1
ATOM 736 N N . GLU A 1 91 ? -18.175 20.908 -14.608 1.00 92.69 91 GLU A N 1
ATOM 737 C CA . GLU A 1 91 ? -18.468 21.859 -15.690 1.00 92.69 91 GLU A CA 1
ATOM 738 C C . GLU A 1 91 ? -17.238 22.127 -16.569 1.00 92.69 91 GLU A C 1
ATOM 740 O O . GLU A 1 91 ? -17.349 22.185 -17.802 1.00 92.69 91 GLU A O 1
ATOM 745 N N . PHE A 1 92 ? -16.047 22.190 -15.964 1.00 92.62 92 PHE A N 1
ATOM 746 C CA . PHE A 1 92 ? -14.798 22.382 -16.697 1.00 92.62 92 PHE A CA 1
ATOM 747 C C . PHE A 1 92 ? -14.432 21.182 -17.577 1.00 92.62 92 PHE A C 1
ATOM 749 O O . PHE A 1 92 ? -13.714 21.346 -18.559 1.00 92.62 92 PHE A O 1
ATOM 756 N N . MET A 1 93 ? -14.964 19.980 -17.338 1.00 91.50 93 MET A N 1
ATOM 757 C CA . MET A 1 93 ? -14.781 18.874 -18.289 1.00 91.50 93 MET A CA 1
ATOM 758 C C . MET A 1 93 ? -15.494 19.134 -19.624 1.00 91.50 93 MET A C 1
ATOM 760 O O . MET A 1 93 ? -15.024 18.692 -20.682 1.00 91.50 93 MET A O 1
ATOM 764 N N . HIS A 1 94 ? -16.612 19.865 -19.587 1.00 91.81 94 HIS A N 1
ATOM 765 C CA . HIS A 1 94 ? -17.454 20.165 -20.749 1.00 91.81 94 HIS A CA 1
ATOM 766 C C . HIS A 1 94 ? -17.087 21.476 -21.435 1.00 91.81 94 HIS A C 1
ATOM 768 O O . HIS A 1 94 ? -17.249 21.583 -22.656 1.00 91.81 94 HIS A O 1
ATOM 774 N N . CYS A 1 95 ? -16.590 22.463 -20.690 1.00 93.88 95 CYS A N 1
ATOM 775 C CA . CYS A 1 95 ? -16.164 23.748 -21.233 1.00 93.88 95 CYS A CA 1
ATOM 776 C C . CYS A 1 95 ? -15.028 24.363 -20.405 1.00 93.88 95 CYS A C 1
ATOM 778 O O . CYS A 1 95 ? -15.209 24.673 -19.234 1.00 93.88 95 CYS A O 1
ATOM 780 N N . VAL A 1 96 ? -13.877 24.616 -21.033 1.00 94.81 96 VAL A N 1
ATOM 781 C CA . VAL A 1 96 ? -12.756 25.346 -20.416 1.00 94.81 96 VAL A CA 1
ATOM 782 C C . VAL A 1 96 ? -12.471 26.583 -21.246 1.00 94.81 96 VAL A C 1
ATOM 784 O O . VAL A 1 96 ? -12.245 26.470 -22.449 1.00 94.81 96 VAL A O 1
ATOM 787 N N . ASP A 1 97 ? -12.452 27.763 -20.622 1.00 93.81 97 ASP A N 1
ATOM 788 C CA . ASP A 1 97 ? -12.067 29.018 -21.291 1.00 93.81 97 ASP A CA 1
ATOM 789 C C . ASP A 1 97 ? -12.845 29.256 -22.611 1.00 93.81 97 ASP A C 1
ATOM 791 O O . ASP A 1 97 ? -12.283 29.503 -23.686 1.00 93.81 97 ASP A O 1
ATOM 795 N N . GLY A 1 98 ? -14.168 29.051 -22.551 1.00 93.25 98 GLY A N 1
ATOM 796 C CA . GLY A 1 98 ? -15.092 29.183 -23.687 1.00 93.25 98 GLY A CA 1
ATOM 797 C C . GLY A 1 98 ? -14.950 28.112 -24.776 1.00 93.25 98 GLY A C 1
ATOM 798 O O . GLY A 1 98 ? -15.609 28.198 -25.814 1.00 93.25 98 GLY A O 1
ATOM 799 N N . LYS A 1 99 ? -14.094 27.104 -24.576 1.00 94.94 99 LYS A N 1
ATOM 800 C CA . LYS A 1 99 ? -13.836 26.026 -25.537 1.00 94.94 99 LYS A CA 1
ATOM 801 C C . LYS A 1 99 ? -14.502 24.749 -25.056 1.00 94.94 99 LYS A C 1
ATOM 803 O O . LYS A 1 99 ? -14.300 24.313 -23.926 1.00 94.94 99 LYS A O 1
ATOM 808 N N . ARG A 1 100 ? -15.271 24.122 -25.946 1.00 94.94 100 ARG A N 1
ATOM 809 C CA . ARG A 1 100 ? -15.929 22.844 -25.668 1.00 94.94 100 ARG A CA 1
ATOM 810 C C . ARG A 1 100 ? -14.887 21.755 -25.400 1.00 94.94 100 ARG A C 1
ATOM 812 O O . ARG A 1 100 ? -13.955 21.581 -26.185 1.00 94.94 100 ARG A O 1
ATOM 819 N N . GLY A 1 101 ? -15.096 21.013 -24.321 1.00 92.38 101 GLY A N 1
ATOM 820 C CA . GLY A 1 101 ? -14.296 19.869 -23.919 1.00 92.38 101 GLY A CA 1
ATOM 821 C C . GLY A 1 101 ? -14.442 18.666 -24.852 1.00 92.38 101 GLY A C 1
ATOM 822 O O . GLY A 1 101 ? -15.146 18.685 -25.870 1.00 92.38 101 GLY A O 1
ATOM 823 N N . TYR A 1 102 ? -13.741 17.591 -24.511 1.00 93.31 102 TYR A N 1
ATOM 824 C CA . TYR A 1 102 ? -13.687 16.386 -25.327 1.00 93.31 102 TYR A CA 1
ATOM 825 C C . TYR A 1 102 ? -15.037 15.649 -25.348 1.00 93.31 102 TYR A C 1
ATOM 827 O O . TYR A 1 102 ? -15.647 15.381 -24.320 1.00 93.31 102 TYR A O 1
ATOM 835 N N . LYS A 1 103 ? -15.514 15.276 -26.543 1.00 91.50 103 LYS A N 1
ATOM 836 C CA . LYS A 1 103 ? -16.853 14.677 -26.721 1.00 91.50 103 LYS A CA 1
ATOM 837 C C . LYS A 1 103 ? -17.008 13.297 -26.081 1.00 91.50 103 LYS A C 1
ATOM 839 O O . LYS A 1 103 ? -18.130 12.898 -25.795 1.00 91.50 103 LYS A O 1
ATOM 844 N N . SER A 1 104 ? -15.909 12.570 -25.895 1.00 92.56 104 SER A N 1
ATOM 845 C CA . SER A 1 104 ? -15.940 11.176 -25.444 1.00 92.56 104 SER A CA 1
ATOM 846 C C . SER A 1 104 ? -15.479 11.012 -23.997 1.00 92.56 104 SER A C 1
ATOM 848 O O . SER A 1 104 ? -15.065 9.916 -23.631 1.00 92.56 104 SER A O 1
ATOM 850 N N . TRP A 1 105 ? -15.550 12.067 -23.173 1.00 89.50 105 TRP A N 1
ATOM 851 C CA . TRP A 1 105 ? -15.273 11.960 -21.735 1.00 89.50 105 TRP A CA 1
ATOM 852 C C . TRP A 1 105 ? -16.105 10.854 -21.073 1.00 89.50 105 TRP A C 1
ATOM 854 O O . TRP A 1 105 ? -15.565 10.027 -20.352 1.00 89.50 105 TRP A O 1
ATOM 864 N N . HIS A 1 106 ? -17.387 10.749 -21.424 1.00 91.00 106 HIS A N 1
ATOM 865 C CA . HIS A 1 106 ? -18.315 9.758 -20.865 1.00 91.00 106 HIS A CA 1
ATOM 866 C C . HIS A 1 106 ? -18.320 8.407 -21.595 1.00 91.00 106 HIS A C 1
ATOM 868 O O . HIS A 1 106 ? -19.251 7.622 -21.427 1.00 91.00 106 HIS A O 1
ATOM 874 N N . LYS A 1 107 ? -17.317 8.112 -22.435 1.00 92.50 107 LYS A N 1
ATOM 875 C CA . LYS A 1 107 ? -17.304 6.887 -23.256 1.00 92.50 107 LYS A CA 1
ATOM 876 C C . LYS A 1 107 ? -17.414 5.604 -22.422 1.00 92.50 107 LYS A C 1
ATOM 878 O O . LYS A 1 107 ? -18.023 4.646 -22.886 1.00 92.50 107 LYS A O 1
ATOM 883 N N . PHE A 1 108 ? -16.820 5.593 -21.232 1.00 90.25 108 PHE A N 1
ATOM 884 C CA . PHE A 1 108 ? -16.810 4.443 -20.324 1.00 90.25 108 PHE A CA 1
ATOM 885 C C . PHE A 1 108 ? -17.871 4.538 -19.218 1.00 90.25 108 PHE A C 1
ATOM 887 O O . PHE A 1 108 ? -17.905 3.703 -18.325 1.00 90.25 108 PHE A O 1
ATOM 894 N N . GLY A 1 109 ? -18.772 5.523 -19.299 1.00 91.44 109 GLY A N 1
ATOM 895 C CA . GLY A 1 109 ? -19.794 5.771 -18.287 1.00 91.44 109 GLY A CA 1
ATOM 896 C C . GLY A 1 109 ? -19.292 6.603 -17.105 1.00 91.44 109 GLY A C 1
ATOM 897 O O . GLY A 1 109 ? -18.191 7.156 -17.121 1.00 91.44 109 GLY A O 1
ATOM 898 N N . THR A 1 110 ? -20.149 6.719 -16.096 1.00 89.81 110 THR A N 1
ATOM 899 C CA . THR A 1 110 ? -19.922 7.456 -14.846 1.00 89.81 110 THR A CA 1
ATOM 900 C C . THR A 1 110 ? -20.287 6.544 -13.680 1.00 89.81 110 THR A C 1
ATOM 902 O O . THR A 1 110 ? -21.386 5.984 -13.670 1.00 89.81 110 THR A O 1
ATOM 905 N N . ALA A 1 111 ? -19.388 6.386 -12.715 1.00 88.56 111 ALA A N 1
ATOM 906 C CA . ALA A 1 111 ? -19.645 5.660 -11.484 1.00 88.56 111 ALA A CA 1
ATOM 907 C C . ALA A 1 111 ? -20.581 6.469 -10.575 1.00 88.56 111 ALA A C 1
ATOM 909 O O . ALA A 1 111 ? -20.486 7.693 -10.489 1.00 88.56 111 ALA A O 1
ATOM 910 N N . LEU A 1 112 ? -21.483 5.771 -9.884 1.00 84.06 112 LEU A N 1
ATOM 911 C CA . LEU A 1 112 ? -22.435 6.375 -8.942 1.00 84.06 112 LEU A CA 1
ATOM 912 C C . LEU A 1 112 ? -21.799 6.693 -7.580 1.00 84.06 112 LEU A C 1
ATOM 914 O O . LEU A 1 112 ? -22.208 7.641 -6.906 1.00 84.06 112 LEU A O 1
ATOM 918 N N . SER A 1 113 ? -20.807 5.898 -7.177 1.00 86.38 113 SER A N 1
ATOM 919 C CA . SER A 1 113 ? -20.114 5.988 -5.895 1.00 86.38 113 SER A CA 1
ATOM 920 C C . SER A 1 113 ? -18.628 5.681 -6.049 1.00 86.38 113 SER A C 1
ATOM 922 O O . SER A 1 113 ? -18.223 4.968 -6.963 1.00 86.38 113 SER A O 1
ATOM 924 N N . VAL A 1 114 ? -17.823 6.219 -5.128 1.00 88.12 114 VAL A N 1
ATOM 925 C CA . VAL A 1 114 ? -16.392 5.884 -4.999 1.00 88.12 114 VAL A CA 1
ATOM 926 C C . VAL A 1 114 ? -16.202 4.519 -4.335 1.00 88.12 114 VAL A C 1
ATOM 928 O O . VAL A 1 114 ? -15.242 3.812 -4.609 1.00 88.12 114 VAL A O 1
ATOM 931 N N . GLU A 1 115 ? -17.109 4.155 -3.432 1.00 89.88 115 GLU A N 1
ATOM 932 C CA . GLU A 1 115 ? -17.100 2.855 -2.767 1.00 89.88 115 GLU A CA 1
ATOM 933 C C . GLU A 1 115 ? -17.763 1.788 -3.633 1.00 89.88 115 GLU A C 1
ATOM 935 O O . GLU A 1 115 ? -18.635 2.093 -4.453 1.00 89.88 115 GLU A O 1
ATOM 940 N N . ASN A 1 116 ? -17.403 0.532 -3.371 1.00 90.38 116 ASN A N 1
ATOM 941 C CA . ASN A 1 116 ? -18.046 -0.635 -3.957 1.00 90.38 116 ASN A CA 1
ATOM 942 C C . ASN A 1 116 ? -19.581 -0.579 -3.769 1.00 90.38 116 ASN A C 1
ATOM 944 O O . ASN A 1 116 ? -20.057 -0.634 -2.638 1.00 90.38 116 ASN A O 1
ATOM 948 N N . PRO A 1 117 ? -20.400 -0.530 -4.826 1.00 86.25 117 PRO A N 1
ATOM 949 C CA . PRO A 1 117 ? -21.851 -0.436 -4.664 1.00 86.25 117 PRO A CA 1
ATOM 950 C C . PRO A 1 117 ? -22.469 -1.651 -3.947 1.00 86.25 117 PRO A C 1
ATOM 952 O O . PRO A 1 117 ? -23.551 -1.532 -3.376 1.00 86.25 117 PRO A O 1
ATOM 955 N N . GLN A 1 118 ? -21.788 -2.801 -3.950 1.00 87.56 118 GLN A N 1
ATOM 956 C CA . GLN A 1 118 ? -22.312 -4.070 -3.436 1.00 87.56 118 GLN A CA 1
ATOM 957 C C . GLN A 1 118 ? -21.787 -4.443 -2.044 1.00 87.56 118 GLN A C 1
ATOM 959 O O . GLN A 1 118 ? -22.198 -5.461 -1.492 1.00 87.56 118 GLN A O 1
ATOM 964 N N . TRP A 1 119 ? -20.892 -3.650 -1.437 1.00 89.88 119 TRP A N 1
ATOM 965 C CA . TRP A 1 119 ? -20.255 -4.064 -0.175 1.00 89.88 119 TRP A CA 1
ATOM 966 C C . TRP A 1 119 ? -21.238 -4.177 1.003 1.00 89.88 119 TRP A C 1
ATOM 968 O O . TRP A 1 119 ? -20.939 -4.860 1.978 1.00 89.88 119 TRP A O 1
ATOM 978 N N . LEU A 1 120 ? -22.411 -3.544 0.902 1.00 90.38 120 LEU A N 1
ATOM 979 C CA . LEU A 1 120 ? -23.483 -3.592 1.900 1.00 90.38 120 LEU A CA 1
ATOM 980 C C . LEU A 1 120 ? -24.389 -4.832 1.790 1.00 90.38 120 LEU A C 1
ATOM 982 O O . LEU A 1 120 ? -25.061 -5.176 2.764 1.00 90.38 120 LEU A O 1
ATOM 986 N N . GLU A 1 121 ? -24.383 -5.531 0.648 1.00 86.88 121 GLU A N 1
ATOM 987 C CA . GLU A 1 121 ? -25.236 -6.705 0.406 1.00 86.88 121 GLU A CA 1
ATOM 988 C C . GLU A 1 121 ? -25.097 -7.803 1.480 1.00 86.88 121 GLU A C 1
ATOM 990 O O . GLU A 1 121 ? -26.129 -8.319 1.920 1.00 86.88 121 GLU A O 1
ATOM 995 N N . PRO A 1 122 ? -23.887 -8.144 1.981 1.00 87.12 122 PRO A N 1
ATOM 996 C CA . PRO A 1 122 ? -23.726 -9.148 3.035 1.00 87.12 122 PRO A CA 1
ATOM 997 C C . PR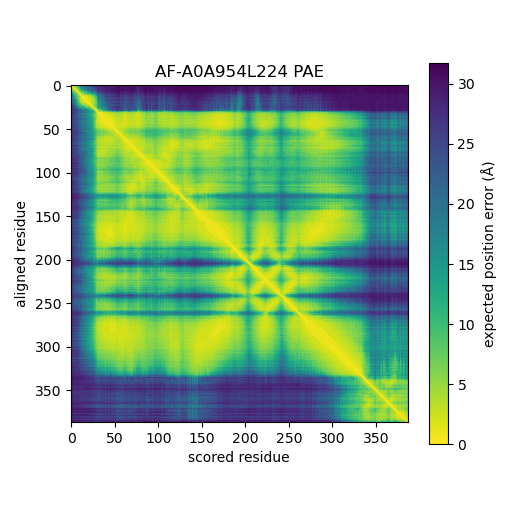O A 1 122 ? -24.424 -8.794 4.354 1.00 87.12 122 PRO A C 1
ATOM 999 O O . PRO A 1 122 ? -24.723 -9.690 5.139 1.00 87.12 122 PRO A O 1
ATOM 1002 N N . PHE A 1 123 ? -24.693 -7.508 4.597 1.00 86.88 123 PHE A N 1
ATOM 1003 C CA . PHE A 1 123 ? -25.376 -7.020 5.797 1.00 86.88 123 PHE A CA 1
ATOM 1004 C C . PHE A 1 123 ? -26.891 -6.867 5.593 1.00 86.88 123 PHE A C 1
ATOM 1006 O O . PHE A 1 123 ? -27.584 -6.386 6.484 1.00 86.88 123 PHE A O 1
ATOM 1013 N N . GLY A 1 124 ? -27.420 -7.241 4.420 1.00 84.88 124 GLY A N 1
ATOM 1014 C CA . GLY A 1 124 ? -28.837 -7.076 4.087 1.00 84.88 124 GLY A CA 1
ATOM 1015 C C . GLY A 1 124 ? -29.268 -5.616 3.902 1.00 84.88 124 GLY A C 1
ATOM 1016 O O . GLY A 1 124 ? -30.465 -5.337 3.838 1.00 84.88 124 GLY A O 1
ATOM 1017 N N . VAL A 1 125 ? -28.311 -4.689 3.805 1.00 84.00 125 VAL A N 1
ATOM 1018 C CA . VAL A 1 125 ? -28.564 -3.258 3.623 1.00 84.00 125 VAL A CA 1
ATOM 1019 C C . VAL A 1 125 ? -28.527 -2.932 2.135 1.00 84.00 125 VAL A C 1
ATOM 1021 O O . VAL A 1 125 ? -27.573 -3.253 1.429 1.00 84.00 125 VAL A O 1
ATOM 1024 N N . MET A 1 126 ? -29.572 -2.265 1.652 1.00 77.75 126 MET A N 1
ATOM 1025 C CA . MET A 1 126 ? -29.636 -1.783 0.275 1.00 77.75 126 MET A CA 1
ATOM 1026 C C . MET A 1 126 ? -29.103 -0.353 0.219 1.00 77.75 126 MET A C 1
ATOM 1028 O O . MET A 1 126 ? -29.548 0.506 0.978 1.00 77.75 126 MET A O 1
ATOM 1032 N N . ALA A 1 127 ? -28.171 -0.084 -0.696 1.00 74.31 127 ALA A N 1
ATOM 1033 C CA . ALA A 1 127 ? -27.629 1.257 -0.885 1.00 74.31 127 ALA A CA 1
ATOM 1034 C C . ALA A 1 127 ? -28.732 2.232 -1.336 1.00 74.31 127 ALA A C 1
ATOM 1036 O O . ALA A 1 127 ? -29.326 2.068 -2.409 1.00 74.31 127 ALA A O 1
ATOM 1037 N N . ALA A 1 128 ? -28.993 3.270 -0.540 1.00 72.56 128 ALA A N 1
ATOM 1038 C CA . ALA A 1 128 ? -29.941 4.316 -0.905 1.00 72.56 128 ALA A CA 1
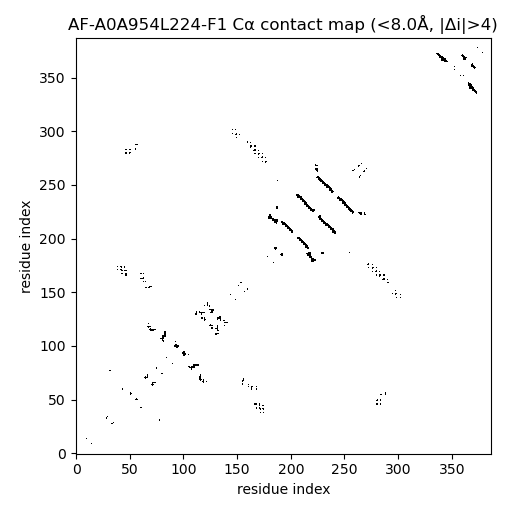ATOM 1039 C C . ALA A 1 128 ? -29.479 5.018 -2.195 1.00 72.56 128 ALA A C 1
ATOM 1041 O O . ALA A 1 128 ? -28.356 5.509 -2.282 1.00 72.56 128 ALA A O 1
ATOM 1042 N N . ASN A 1 129 ? -30.335 5.045 -3.223 1.00 71.69 129 ASN A N 1
ATOM 1043 C CA . ASN A 1 129 ? -30.034 5.629 -4.540 1.00 71.69 129 ASN A CA 1
ATOM 1044 C C . ASN A 1 129 ? -28.761 5.069 -5.217 1.00 71.69 129 ASN A C 1
ATOM 1046 O O . ASN A 1 129 ? -28.148 5.751 -6.037 1.00 71.69 129 ASN A O 1
ATOM 1050 N N . GLY A 1 130 ? -28.345 3.840 -4.879 1.00 72.38 130 GLY A N 1
ATOM 1051 C CA . GLY A 1 130 ? -27.110 3.238 -5.398 1.00 72.38 130 GLY A CA 1
ATOM 1052 C C . GLY A 1 130 ? -25.823 3.826 -4.806 1.00 72.38 130 GLY A C 1
ATOM 1053 O O . GLY A 1 130 ? -24.743 3.543 -5.319 1.00 72.38 130 GLY A O 1
ATOM 1054 N N . GLN A 1 131 ? -25.924 4.633 -3.743 1.00 78.56 131 GLN A N 1
ATOM 1055 C CA . GLN A 1 131 ? -24.790 5.226 -3.038 1.00 78.56 131 GLN A CA 1
ATOM 1056 C C . GLN A 1 131 ? -24.663 4.612 -1.636 1.00 78.56 131 GLN A C 1
ATOM 1058 O O . GLN A 1 131 ? -25.456 4.930 -0.749 1.00 78.56 131 GLN A O 1
ATOM 1063 N N . PRO A 1 132 ? -23.662 3.748 -1.391 1.00 81.56 132 PRO A N 1
ATOM 1064 C CA . PRO A 1 132 ? -23.539 3.042 -0.117 1.00 81.56 132 PRO A CA 1
ATOM 1065 C C . PRO A 1 132 ? -23.223 3.979 1.059 1.00 81.56 132 PRO A C 1
ATOM 1067 O O . PRO A 1 132 ? -23.632 3.694 2.176 1.00 81.56 132 PRO A O 1
ATOM 1070 N N . GLN A 1 133 ? -22.578 5.126 0.811 1.00 82.56 133 GLN A N 1
ATOM 1071 C CA . GLN A 1 133 ? -22.184 6.117 1.828 1.00 82.56 133 GLN A CA 1
ATOM 1072 C C . GLN A 1 133 ? -23.335 6.627 2.697 1.00 82.56 133 GLN A C 1
ATOM 1074 O O . GLN A 1 133 ? -23.134 6.959 3.860 1.00 82.56 133 GLN A O 1
ATOM 1079 N N . ILE A 1 134 ? -24.539 6.684 2.133 1.00 80.62 134 ILE A N 1
ATOM 1080 C CA . ILE A 1 134 ? -25.726 7.193 2.824 1.00 80.62 134 ILE A CA 1
ATOM 1081 C C . ILE A 1 134 ? -26.288 6.144 3.793 1.00 80.62 134 ILE A C 1
ATOM 1083 O O . ILE A 1 134 ? -26.931 6.505 4.767 1.00 80.62 134 ILE A O 1
ATOM 1087 N N . SER A 1 135 ? -26.029 4.861 3.536 1.00 83.00 135 SER A N 1
ATOM 1088 C CA . SER A 1 135 ? -26.603 3.728 4.268 1.00 83.00 135 SER A CA 1
ATOM 1089 C C . SER A 1 135 ? -25.610 3.079 5.241 1.00 83.00 135 SER A C 1
ATOM 1091 O O . SER A 1 135 ? -25.844 1.964 5.704 1.00 83.00 135 SER A O 1
ATOM 1093 N N . HIS A 1 136 ? -24.478 3.731 5.537 1.00 85.81 136 HIS A N 1
ATOM 1094 C CA . HIS A 1 136 ? -23.479 3.201 6.479 1.00 85.81 136 HIS A CA 1
ATOM 1095 C C . HIS A 1 136 ? -24.050 3.021 7.891 1.00 85.81 136 HIS A C 1
ATOM 1097 O O . HIS A 1 136 ? -23.693 2.071 8.581 1.00 85.81 136 HIS A O 1
ATOM 1103 N N . ASP A 1 137 ? -24.935 3.921 8.310 1.00 85.06 137 ASP A N 1
ATOM 1104 C CA . ASP A 1 137 ? -25.593 3.937 9.621 1.00 85.06 137 ASP A CA 1
ATOM 1105 C C . ASP A 1 137 ? -26.576 2.775 9.831 1.00 85.06 137 ASP A C 1
ATOM 1107 O O . ASP A 1 137 ? -26.856 2.393 10.965 1.00 85.06 137 ASP A O 1
ATOM 1111 N N . GLN A 1 138 ? -27.074 2.190 8.743 1.00 85.00 138 GLN A N 1
ATOM 1112 C CA . GLN A 1 138 ? -28.007 1.064 8.767 1.00 85.00 138 GLN A CA 1
ATOM 1113 C C . GLN A 1 138 ? -27.312 -0.284 8.986 1.00 85.00 138 GLN A C 1
ATOM 1115 O O . GLN A 1 138 ? -27.987 -1.290 9.209 1.00 85.00 138 GLN A O 1
ATOM 1120 N N . VAL A 1 139 ? -25.977 -0.333 8.916 1.00 85.62 139 VAL A N 1
ATOM 1121 C CA . VAL A 1 139 ? -25.216 -1.568 9.124 1.00 85.62 139 VAL A CA 1
ATOM 1122 C C . VAL A 1 139 ? -25.215 -1.914 10.609 1.00 85.62 139 VAL A C 1
ATOM 1124 O O . VAL A 1 139 ? -24.487 -1.325 11.406 1.00 85.62 139 VAL A O 1
ATOM 1127 N N . VAL A 1 140 ? -26.013 -2.916 10.972 1.00 85.00 140 VAL A N 1
ATOM 1128 C CA . VAL A 1 140 ? -26.070 -3.463 12.328 1.00 85.00 140 VAL A CA 1
ATOM 1129 C C . VAL A 1 140 ? -25.558 -4.895 12.302 1.00 85.00 140 VAL A C 1
ATOM 1131 O O . VAL A 1 140 ? -26.051 -5.733 11.551 1.00 85.00 140 VAL A O 1
ATOM 1134 N N . ILE A 1 141 ? -24.559 -5.175 13.138 1.00 84.94 141 ILE A N 1
ATOM 1135 C CA . ILE A 1 141 ? -24.033 -6.525 13.336 1.00 84.94 141 ILE A CA 1
ATOM 1136 C C . ILE A 1 141 ? -24.426 -6.952 14.744 1.00 84.94 141 ILE A C 1
ATOM 1138 O O . ILE A 1 141 ? -23.811 -6.547 15.732 1.00 84.94 141 ILE A O 1
ATOM 1142 N N . GLU A 1 142 ? -25.481 -7.752 14.834 1.00 83.81 142 GLU A N 1
ATOM 1143 C CA . GLU A 1 142 ? -25.922 -8.309 16.107 1.00 83.81 142 GLU A CA 1
ATOM 1144 C C . GLU A 1 142 ? -24.940 -9.384 16.581 1.00 83.81 142 GLU A C 1
ATOM 1146 O O . GLU A 1 142 ? -24.550 -10.264 15.816 1.00 83.81 142 GLU A O 1
ATOM 1151 N N . ASN A 1 143 ? -24.555 -9.330 17.860 1.00 85.88 143 ASN A N 1
ATOM 1152 C CA . ASN A 1 143 ? -23.711 -10.339 18.512 1.00 85.88 143 ASN A CA 1
ATOM 1153 C C . ASN A 1 143 ? -22.396 -10.649 17.769 1.00 85.88 143 ASN A C 1
ATOM 1155 O O . ASN A 1 143 ? -22.003 -11.810 17.661 1.00 85.88 143 ASN A O 1
ATOM 1159 N N . ALA A 1 144 ? -21.710 -9.613 17.274 1.00 90.19 144 ALA A N 1
ATOM 1160 C CA . ALA A 1 144 ? -20.434 -9.766 16.579 1.00 90.19 144 ALA A CA 1
ATOM 1161 C C . ALA A 1 144 ? -19.421 -10.548 17.431 1.00 90.19 144 ALA A C 1
ATOM 1163 O O . ALA A 1 144 ? -19.062 -10.123 18.534 1.00 90.19 144 ALA A O 1
ATOM 1164 N N 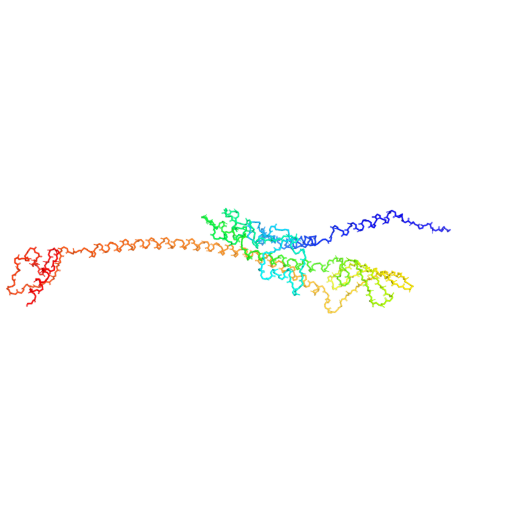. THR A 1 145 ? -18.930 -11.676 16.917 1.00 94.38 145 THR A N 1
ATOM 1165 C CA . THR A 1 145 ? -17.885 -12.443 17.601 1.00 94.38 145 THR A CA 1
ATOM 1166 C C . THR A 1 145 ? -16.507 -11.820 17.364 1.00 94.38 145 THR A C 1
ATOM 1168 O O . THR A 1 145 ? -16.287 -11.051 16.424 1.00 94.38 145 THR A O 1
ATOM 1171 N N . LEU A 1 146 ? -15.515 -12.194 18.182 1.00 94.62 146 LEU A N 1
ATOM 1172 C CA . LEU A 1 146 ? -14.124 -11.798 17.933 1.00 94.62 146 LEU A CA 1
ATOM 1173 C C . LEU A 1 146 ? -13.656 -12.230 16.530 1.00 94.62 146 LEU A C 1
ATOM 1175 O O . LEU A 1 146 ? -12.912 -11.506 15.877 1.00 94.62 146 LEU A O 1
ATOM 1179 N N . GLN A 1 147 ? -14.103 -13.391 16.047 1.00 94.88 147 GLN A N 1
ATOM 1180 C CA . GLN A 1 147 ? -13.747 -13.855 14.710 1.00 94.88 147 GLN A CA 1
ATOM 1181 C C . GLN A 1 147 ? -14.336 -12.945 13.626 1.00 94.88 147 GLN A C 1
ATOM 1183 O O . GLN A 1 147 ? -13.597 -12.536 12.731 1.00 94.88 147 GLN A O 1
ATOM 1188 N N . ASP A 1 148 ? -15.611 -12.572 13.746 1.00 93.25 148 ASP A N 1
ATOM 1189 C CA . ASP A 1 148 ? -16.276 -11.692 12.776 1.00 93.25 148 ASP A CA 1
ATOM 1190 C C . ASP A 1 148 ? -15.608 -10.315 12.741 1.00 93.25 148 ASP A C 1
ATOM 1192 O O . ASP A 1 148 ? -15.315 -9.780 11.673 1.00 93.25 148 ASP A O 1
ATOM 1196 N N . THR A 1 149 ? -15.281 -9.756 13.912 1.00 93.94 149 THR A N 1
ATOM 1197 C CA . THR A 1 149 ? -14.598 -8.453 13.991 1.00 93.94 149 THR A CA 1
ATOM 1198 C C . THR A 1 149 ? -13.207 -8.489 13.357 1.00 93.94 149 THR A C 1
ATOM 1200 O O . THR A 1 149 ? -12.817 -7.537 12.675 1.00 93.94 149 THR A O 1
ATOM 1203 N N . LEU A 1 150 ? -12.464 -9.587 13.519 1.00 94.81 150 LEU A N 1
ATOM 1204 C CA . LEU A 1 150 ? -11.169 -9.784 12.867 1.00 94.81 150 LEU A CA 1
ATOM 1205 C C . LEU A 1 150 ? -11.303 -9.940 11.350 1.00 94.81 150 LEU A C 1
ATOM 1207 O O . LEU A 1 150 ? -10.532 -9.323 10.613 1.00 94.81 150 LEU A O 1
ATOM 1211 N N . GLU A 1 151 ? -12.265 -10.732 10.876 1.00 93.06 151 GLU A N 1
ATOM 1212 C CA . GLU A 1 151 ? -12.518 -10.898 9.443 1.00 93.06 151 GLU A CA 1
ATOM 1213 C C . GLU A 1 151 ? -12.875 -9.557 8.793 1.00 93.06 151 GLU A C 1
ATOM 1215 O O . GLU A 1 151 ? -12.221 -9.141 7.832 1.00 93.06 151 GLU A O 1
ATOM 1220 N N . LEU A 1 152 ? -13.828 -8.827 9.374 1.00 92.94 152 LEU A N 1
ATOM 1221 C CA . LEU A 1 152 ? -14.225 -7.502 8.898 1.00 92.94 152 LEU A CA 1
ATOM 1222 C C . LEU A 1 152 ? -13.057 -6.516 8.911 1.00 92.94 152 LEU A C 1
ATOM 1224 O O . LEU A 1 152 ? -12.892 -5.741 7.968 1.00 92.94 152 LEU A O 1
ATOM 1228 N N . SER A 1 153 ? -12.199 -6.578 9.931 1.00 93.75 153 SER A N 1
ATOM 1229 C CA . SER A 1 153 ? -10.997 -5.742 10.000 1.00 93.75 153 SER A CA 1
ATOM 1230 C C . SER A 1 153 ? -10.033 -6.039 8.853 1.00 93.75 153 SER A C 1
ATOM 1232 O O . SER A 1 153 ? -9.521 -5.110 8.231 1.00 93.75 153 SER A O 1
ATOM 1234 N N . TYR A 1 154 ? -9.800 -7.311 8.519 1.00 92.88 154 TYR A N 1
ATOM 1235 C CA . TYR A 1 154 ? -8.937 -7.670 7.390 1.00 92.88 154 TYR A CA 1
ATOM 1236 C C . TYR A 1 154 ? -9.544 -7.318 6.021 1.00 92.88 154 TYR A C 1
ATOM 1238 O O . TYR A 1 154 ? -8.785 -7.071 5.083 1.00 92.88 154 TYR A O 1
ATOM 1246 N N . ILE A 1 155 ? -10.873 -7.266 5.895 1.00 93.56 155 ILE A N 1
ATOM 1247 C CA . ILE A 1 155 ? -11.561 -6.905 4.644 1.00 93.56 155 ILE A CA 1
ATOM 1248 C C . ILE A 1 155 ? -11.636 -5.380 4.457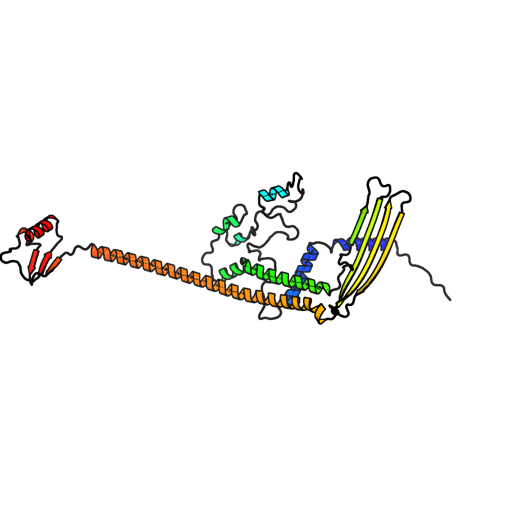 1.00 93.56 155 ILE A C 1
ATOM 1250 O O . ILE A 1 155 ? -11.402 -4.880 3.354 1.00 93.56 155 ILE A O 1
ATOM 1254 N N . HIS A 1 156 ? -11.964 -4.629 5.514 1.00 93.25 156 HIS A N 1
ATOM 1255 C CA . HIS A 1 156 ? -12.328 -3.207 5.430 1.00 93.25 156 HIS A CA 1
ATOM 1256 C C . HIS A 1 156 ? -11.278 -2.233 6.006 1.00 93.25 156 HIS A C 1
ATOM 1258 O O . HIS A 1 156 ? -11.481 -1.014 5.920 1.00 93.25 156 HIS A O 1
ATOM 1264 N N . SER A 1 1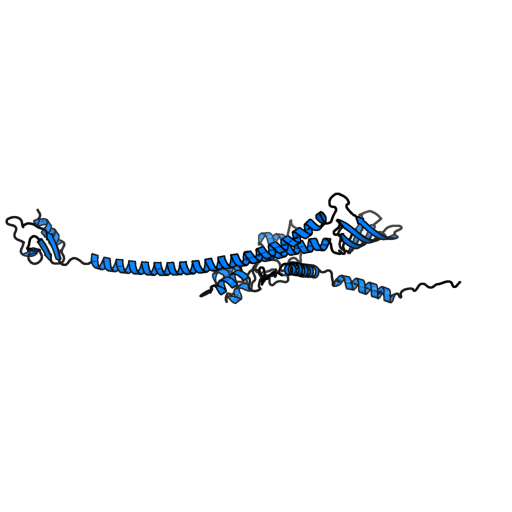57 ? -10.154 -2.712 6.563 1.00 94.75 157 SER A N 1
ATOM 1265 C CA . SER A 1 157 ? -9.056 -1.836 7.014 1.00 94.75 157 SER A CA 1
ATOM 1266 C C . SER A 1 157 ? -8.304 -1.237 5.828 1.00 94.75 157 SER A C 1
ATOM 1268 O O . SER A 1 157 ? -7.748 -1.948 4.987 1.00 94.75 157 SER A O 1
ATOM 1270 N N . ARG A 1 158 ? -8.246 0.100 5.795 1.00 94.38 158 ARG A N 1
ATOM 1271 C CA . ARG A 1 158 ? -7.473 0.846 4.796 1.00 94.38 158 ARG A CA 1
ATOM 1272 C C . ARG A 1 158 ? -5.982 0.644 5.020 1.00 94.38 158 ARG A C 1
ATOM 1274 O O . ARG A 1 158 ? -5.240 0.441 4.075 1.00 94.38 158 ARG A O 1
ATOM 1281 N N . GLU A 1 159 ? -5.564 0.652 6.276 1.00 95.12 159 GLU A N 1
ATOM 1282 C CA . GLU A 1 159 ? -4.173 0.540 6.697 1.00 95.12 159 GLU A CA 1
ATOM 1283 C C . GLU A 1 159 ? -3.593 -0.820 6.293 1.00 95.12 159 GLU A C 1
ATOM 1285 O O . GLU A 1 159 ? -2.452 -0.894 5.837 1.00 95.12 159 GLU A O 1
ATOM 1290 N N . TYR A 1 160 ? -4.389 -1.894 6.396 1.00 94.94 160 TYR A N 1
ATOM 1291 C CA . TYR A 1 160 ? -3.967 -3.210 5.921 1.00 94.94 160 TYR A CA 1
ATOM 1292 C C . TYR A 1 160 ? -3.804 -3.256 4.403 1.00 94.94 160 TYR A C 1
ATOM 1294 O O . TYR A 1 160 ? -2.820 -3.805 3.904 1.00 94.94 160 TYR A O 1
ATOM 1302 N N . GLN A 1 161 ? -4.744 -2.652 3.676 1.00 95.69 161 GLN A N 1
ATOM 1303 C CA . GLN A 1 161 ? -4.683 -2.552 2.225 1.00 95.69 161 GLN A CA 1
ATOM 1304 C C . GLN A 1 161 ? -3.476 -1.710 1.769 1.00 95.69 161 GLN A C 1
ATOM 1306 O O . GLN A 1 161 ? -2.711 -2.165 0.921 1.00 95.69 161 GLN A O 1
ATOM 1311 N N . THR A 1 162 ? -3.213 -0.568 2.410 1.00 96.00 162 THR A N 1
ATOM 1312 C CA . THR A 1 162 ? -2.021 0.259 2.161 1.00 96.00 162 THR A CA 1
ATOM 1313 C C . THR A 1 162 ? -0.728 -0.513 2.419 1.00 96.00 162 THR A C 1
ATOM 1315 O O . THR A 1 162 ? 0.189 -0.457 1.608 1.00 96.00 162 THR A O 1
ATOM 1318 N N . ALA A 1 163 ? -0.650 -1.315 3.486 1.00 96.31 163 ALA A N 1
ATOM 1319 C CA . ALA A 1 163 ? 0.539 -2.129 3.749 1.00 96.31 163 ALA A CA 1
ATOM 1320 C C . ALA A 1 163 ? 0.796 -3.196 2.658 1.00 96.31 163 ALA A C 1
ATOM 1322 O O . ALA A 1 163 ? 1.946 -3.571 2.410 1.00 96.31 163 ALA A O 1
ATOM 1323 N N . ILE A 1 164 ? -0.257 -3.695 2.000 1.00 96.25 164 ILE A N 1
ATOM 1324 C CA . ILE A 1 164 ? -0.146 -4.600 0.843 1.00 96.25 164 ILE A CA 1
ATOM 1325 C C . ILE A 1 164 ? 0.298 -3.830 -0.404 1.00 96.25 164 ILE A C 1
ATOM 1327 O O . ILE A 1 164 ? 1.188 -4.291 -1.122 1.00 96.25 164 ILE A O 1
ATOM 1331 N N . GLU A 1 165 ? -0.269 -2.648 -0.638 1.00 96.81 165 GLU A N 1
ATOM 1332 C CA . GLU A 1 165 ? 0.113 -1.757 -1.739 1.00 96.81 165 GLU A CA 1
ATOM 1333 C C . GLU A 1 165 ? 1.580 -1.318 -1.630 1.00 96.81 165 GLU A C 1
ATOM 1335 O O . GLU A 1 165 ? 2.306 -1.357 -2.621 1.00 96.81 165 GLU A O 1
ATOM 1340 N N . ASP A 1 166 ? 2.069 -1.018 -0.428 1.00 97.50 166 ASP A N 1
ATOM 1341 C CA . ASP A 1 166 ? 3.474 -0.677 -0.177 1.00 97.50 166 ASP A CA 1
ATOM 1342 C C . ASP A 1 166 ? 4.425 -1.833 -0.521 1.00 97.50 166 ASP A C 1
ATOM 1344 O O . ASP A 1 166 ? 5.496 -1.625 -1.106 1.00 97.50 166 ASP A O 1
ATOM 1348 N N . LEU A 1 167 ? 4.040 -3.072 -0.190 1.00 97.00 167 LEU A N 1
ATOM 1349 C CA . LEU A 1 167 ? 4.785 -4.263 -0.603 1.00 97.00 167 LEU A CA 1
ATOM 1350 C C . LEU A 1 167 ? 4.777 -4.407 -2.129 1.00 97.00 167 LEU A C 1
ATOM 1352 O O . LEU A 1 167 ? 5.820 -4.694 -2.726 1.00 97.00 167 LEU A O 1
ATOM 1356 N N . TYR A 1 168 ? 3.625 -4.187 -2.761 1.00 97.19 168 TYR A N 1
ATOM 1357 C CA . TYR A 1 168 ? 3.489 -4.242 -4.211 1.00 97.19 168 TYR A CA 1
ATOM 1358 C C . TYR A 1 168 ? 4.371 -3.196 -4.907 1.00 97.19 168 TYR A C 1
ATOM 1360 O O . TYR A 1 168 ? 5.110 -3.537 -5.832 1.00 97.19 168 TYR A O 1
ATOM 1368 N N . LEU A 1 169 ? 4.365 -1.946 -4.440 1.00 97.50 169 LEU A N 1
ATOM 1369 C CA . LEU A 1 169 ? 5.188 -0.861 -4.982 1.00 97.50 169 LEU A CA 1
ATOM 1370 C C . LEU A 1 169 ? 6.685 -1.128 -4.791 1.00 97.50 169 LEU A C 1
ATOM 1372 O O . LEU A 1 169 ? 7.474 -0.914 -5.715 1.00 97.50 169 LEU A O 1
ATOM 1376 N N . ALA A 1 170 ? 7.091 -1.664 -3.636 1.00 97.75 170 ALA A N 1
ATOM 1377 C CA . ALA A 1 170 ? 8.474 -2.084 -3.420 1.00 97.75 170 ALA A CA 1
ATOM 1378 C C . ALA A 1 170 ? 8.888 -3.200 -4.395 1.00 97.75 170 ALA A C 1
ATOM 1380 O O . ALA A 1 170 ? 9.993 -3.168 -4.949 1.00 97.75 170 ALA A O 1
ATOM 1381 N N . ALA A 1 171 ? 8.005 -4.175 -4.636 1.00 97.50 171 ALA A N 1
ATOM 1382 C CA . ALA A 1 171 ? 8.234 -5.235 -5.614 1.00 97.50 171 ALA A CA 1
ATOM 1383 C C . ALA A 1 171 ? 8.282 -4.688 -7.048 1.00 97.50 171 ALA A C 1
ATOM 1385 O O . ALA A 1 171 ? 9.140 -5.105 -7.827 1.00 97.50 171 ALA A O 1
ATOM 1386 N N . LEU A 1 172 ? 7.434 -3.714 -7.385 1.00 96.88 172 LEU A N 1
ATOM 1387 C CA . LEU A 1 172 ? 7.438 -3.033 -8.679 1.00 96.88 172 LEU A CA 1
ATOM 1388 C C . LEU A 1 172 ? 8.767 -2.319 -8.927 1.00 96.88 172 LEU A C 1
ATOM 1390 O O . LEU A 1 172 ? 9.387 -2.534 -9.970 1.00 96.88 172 LEU A O 1
ATOM 1394 N N . GLN A 1 173 ? 9.279 -1.582 -7.940 1.00 97.00 173 GLN A N 1
ATOM 1395 C CA . GLN A 1 173 ? 10.607 -0.976 -8.038 1.00 97.00 173 GLN A CA 1
ATOM 1396 C C . GLN A 1 173 ? 11.699 -2.035 -8.253 1.00 97.00 173 GLN A C 1
ATOM 1398 O O . GLN A 1 173 ? 12.582 -1.853 -9.089 1.00 97.00 173 GLN A O 1
ATOM 1403 N N . LEU A 1 174 ? 11.631 -3.175 -7.558 1.00 97.69 174 LEU A N 1
ATOM 1404 C CA . LEU A 1 174 ? 12.581 -4.267 -7.776 1.00 97.69 174 LEU A CA 1
ATOM 1405 C C . LEU A 1 174 ? 12.506 -4.828 -9.205 1.00 97.69 174 LEU A C 1
ATOM 1407 O O . LEU A 1 174 ? 13.545 -5.111 -9.807 1.00 97.69 174 LEU A O 1
ATOM 1411 N N . THR A 1 175 ? 11.306 -4.988 -9.769 1.00 96.81 175 THR A N 1
ATOM 1412 C CA . THR A 1 175 ? 11.174 -5.428 -11.168 1.00 96.81 175 THR A CA 1
ATOM 1413 C C . THR A 1 175 ? 11.800 -4.429 -12.138 1.00 96.81 175 THR A C 1
ATOM 1415 O O . THR A 1 175 ? 12.466 -4.854 -13.081 1.00 96.81 175 THR A O 1
ATOM 1418 N N . PHE A 1 176 ? 11.695 -3.126 -11.861 1.00 94.06 176 PHE A N 1
ATOM 1419 C CA . PHE A 1 176 ? 12.352 -2.084 -12.648 1.00 94.06 176 PHE A CA 1
ATOM 1420 C C . PHE A 1 176 ? 13.884 -2.167 -12.570 1.00 94.06 176 PHE A C 1
ATOM 1422 O O . PHE A 1 176 ? 14.550 -2.149 -13.606 1.00 94.06 176 PHE A O 1
ATOM 1429 N N . GLU A 1 177 ? 14.460 -2.341 -11.376 1.00 95.25 177 GLU A N 1
ATOM 1430 C CA . GLU A 1 177 ? 15.913 -2.528 -11.230 1.00 95.25 177 GLU A CA 1
ATOM 1431 C C . GLU A 1 177 ? 16.394 -3.777 -11.981 1.00 95.25 177 GLU A C 1
ATOM 1433 O O . GLU A 1 177 ? 17.379 -3.732 -12.717 1.00 95.25 177 GLU A O 1
ATOM 1438 N N . ARG A 1 178 ? 15.669 -4.897 -11.865 1.00 95.31 178 ARG A N 1
ATOM 1439 C CA . ARG A 1 178 ? 15.981 -6.136 -12.599 1.00 95.31 178 ARG A CA 1
ATOM 1440 C C . ARG A 1 178 ? 15.873 -5.952 -14.112 1.00 95.31 178 ARG A C 1
ATOM 1442 O O . ARG A 1 178 ? 16.701 -6.493 -14.844 1.00 95.31 178 ARG A O 1
ATOM 1449 N N . PHE A 1 179 ? 14.891 -5.180 -14.576 1.00 93.00 179 PHE A N 1
ATOM 1450 C CA . PHE A 1 179 ? 14.683 -4.900 -15.994 1.00 93.00 179 PHE A CA 1
ATOM 1451 C C . PHE A 1 179 ? 15.893 -4.207 -16.632 1.00 93.00 179 PHE A C 1
ATOM 1453 O O . PHE A 1 179 ? 16.229 -4.513 -17.773 1.00 93.00 179 PHE A O 1
ATOM 1460 N N . GLN A 1 180 ? 16.611 -3.351 -15.896 1.00 90.19 180 GLN A N 1
ATOM 1461 C CA . GLN A 1 180 ? 17.829 -2.708 -16.406 1.00 90.19 180 GLN A CA 1
ATOM 1462 C C . GLN A 1 180 ? 18.936 -3.715 -16.758 1.00 90.19 180 GLN A C 1
ATOM 1464 O O . GLN A 1 180 ? 19.635 -3.530 -17.756 1.00 90.19 180 GLN A O 1
ATOM 1469 N N . PHE A 1 181 ? 19.070 -4.784 -15.967 1.00 93.56 181 PHE A N 1
ATOM 1470 C CA . PHE A 1 181 ? 20.056 -5.849 -16.184 1.00 93.56 181 PHE A CA 1
ATOM 1471 C C . PHE A 1 181 ? 19.603 -6.917 -17.190 1.00 93.56 181 PHE A C 1
ATOM 1473 O O . PHE A 1 181 ? 20.414 -7.733 -17.642 1.00 93.56 181 PHE A O 1
ATOM 1480 N N . GLY A 1 182 ? 18.312 -6.937 -17.526 1.00 92.81 182 GLY A N 1
ATOM 1481 C CA . GLY A 1 182 ? 17.743 -7.810 -18.545 1.00 92.81 182 GLY A CA 1
ATOM 1482 C C . GLY A 1 182 ? 18.056 -7.344 -19.968 1.00 92.81 182 GLY A C 1
ATOM 1483 O O . GLY A 1 182 ? 18.520 -6.230 -20.199 1.00 92.81 182 GLY A O 1
ATOM 1484 N N . VAL A 1 183 ? 17.776 -8.209 -20.944 1.00 92.00 183 VAL A N 1
ATOM 1485 C CA . VAL A 1 183 ? 17.771 -7.815 -22.358 1.00 92.00 183 VAL A CA 1
ATOM 1486 C C . VAL A 1 183 ? 16.516 -6.985 -22.601 1.00 92.00 183 VAL A C 1
ATOM 1488 O O . VAL A 1 183 ? 15.403 -7.505 -22.519 1.00 92.00 183 VAL A O 1
ATOM 1491 N N . ARG A 1 184 ? 16.687 -5.694 -22.882 1.00 91.62 184 ARG A N 1
ATOM 1492 C CA . ARG A 1 184 ? 15.579 -4.775 -23.151 1.00 91.62 184 ARG A CA 1
ATOM 1493 C C . ARG A 1 184 ? 15.495 -4.536 -24.645 1.00 91.62 184 ARG A C 1
ATOM 1495 O O . ARG A 1 184 ? 16.496 -4.193 -25.265 1.00 91.62 184 ARG A O 1
ATOM 1502 N N . TYR A 1 185 ? 14.301 -4.632 -25.208 1.00 90.06 185 TYR A N 1
ATOM 1503 C CA . TYR A 1 185 ? 14.032 -4.248 -26.595 1.00 90.06 185 TYR A CA 1
ATOM 1504 C C . TYR A 1 185 ? 13.810 -2.738 -26.682 1.00 90.06 185 TYR A C 1
ATOM 1506 O O . TYR A 1 185 ? 12.745 -2.274 -27.061 1.00 90.06 185 TYR A O 1
ATOM 1514 N N . LEU A 1 186 ? 14.805 -1.982 -26.226 1.00 87.94 186 LEU A N 1
ATOM 1515 C CA . LEU A 1 186 ? 14.831 -0.529 -26.247 1.00 87.94 186 LEU A CA 1
ATOM 1516 C C . LEU A 1 186 ? 16.093 -0.085 -26.969 1.00 87.94 186 LEU A C 1
ATOM 1518 O O . LEU A 1 186 ? 17.166 -0.671 -26.771 1.00 87.94 186 LEU A O 1
ATOM 1522 N N . ASN A 1 187 ? 15.977 0.976 -27.760 1.00 83.88 187 ASN A N 1
ATOM 1523 C CA . ASN A 1 187 ? 17.122 1.562 -28.437 1.00 83.88 187 ASN A CA 1
ATOM 1524 C C . ASN A 1 187 ? 18.109 2.223 -27.459 1.00 83.88 187 ASN A C 1
ATOM 1526 O O . ASN A 1 187 ? 17.874 2.288 -26.248 1.00 83.88 187 ASN A O 1
ATOM 1530 N N . SER A 1 188 ? 19.234 2.716 -27.980 1.00 80.94 188 SER A N 1
ATOM 1531 C CA . SER A 1 188 ? 20.290 3.319 -27.152 1.00 80.94 188 SER A CA 1
ATOM 1532 C C . SER A 1 188 ? 19.829 4.560 -26.366 1.00 80.94 188 SER A C 1
ATOM 1534 O O . SER A 1 188 ? 20.410 4.881 -25.332 1.00 80.94 188 SER A O 1
ATOM 1536 N N . ALA A 1 189 ? 18.747 5.211 -26.806 1.00 82.00 189 ALA A N 1
ATOM 1537 C CA . ALA A 1 189 ? 18.103 6.345 -26.146 1.00 82.00 189 ALA A CA 1
ATOM 1538 C C . ALA A 1 189 ? 16.918 5.945 -25.237 1.00 82.00 189 ALA A C 1
ATOM 1540 O O . ALA A 1 189 ? 16.182 6.819 -24.780 1.00 82.00 189 ALA A O 1
ATOM 1541 N N . GLY A 1 190 ? 16.704 4.647 -24.991 1.00 81.88 190 GLY A N 1
ATOM 1542 C CA . GLY A 1 190 ? 15.619 4.141 -24.144 1.00 81.88 190 GLY A CA 1
ATOM 1543 C C . GLY A 1 190 ? 14.227 4.199 -24.781 1.00 81.88 190 GLY A C 1
ATOM 1544 O O . GLY A 1 190 ? 13.235 4.115 -24.063 1.00 81.88 190 GLY A O 1
ATOM 1545 N N . ARG A 1 191 ? 14.135 4.355 -26.105 1.00 83.94 191 ARG A N 1
ATOM 1546 C CA . ARG A 1 191 ? 12.864 4.357 -26.839 1.00 83.94 191 ARG A CA 1
ATOM 1547 C C . ARG A 1 191 ? 12.464 2.946 -27.248 1.00 83.94 191 ARG A C 1
ATOM 1549 O O . ARG A 1 191 ? 13.312 2.136 -27.626 1.00 83.94 191 ARG A O 1
ATOM 1556 N N . GLU A 1 192 ? 11.163 2.695 -27.193 1.00 86.81 192 GLU A N 1
ATOM 1557 C CA . GLU A 1 192 ? 10.543 1.477 -27.705 1.00 86.81 192 GLU A CA 1
ATOM 1558 C C . GLU A 1 192 ? 10.680 1.389 -29.232 1.00 86.81 192 GLU A C 1
ATOM 1560 O O . GLU A 1 192 ? 10.784 2.429 -29.895 1.00 86.81 192 GLU A O 1
ATOM 1565 N N . PRO A 1 193 ? 10.674 0.172 -29.804 1.00 87.12 193 PRO A N 1
ATOM 1566 C CA . PRO A 1 193 ? 10.682 -0.010 -31.242 1.00 87.12 193 PRO A CA 1
ATOM 1567 C C . PRO A 1 193 ? 9.424 0.600 -31.838 1.00 87.12 193 PRO A C 1
ATOM 1569 O O . PRO A 1 193 ? 8.315 0.377 -31.350 1.00 87.12 193 PRO A O 1
ATOM 1572 N N . GLY A 1 194 ? 9.586 1.357 -32.910 1.00 86.06 194 GLY A N 1
ATOM 1573 C CA . GLY A 1 194 ? 8.446 2.028 -33.496 1.00 86.06 194 GLY A CA 1
ATOM 1574 C C . GLY A 1 194 ? 8.722 2.616 -34.859 1.00 86.06 194 GLY A C 1
ATOM 1575 O O . GLY A 1 194 ? 9.860 2.734 -35.321 1.00 86.06 194 GLY A O 1
ATOM 1576 N N . VAL A 1 195 ? 7.623 3.008 -35.493 1.00 86.94 195 VAL A N 1
ATOM 1577 C CA . VAL A 1 195 ? 7.615 3.716 -36.764 1.00 86.94 195 VAL A CA 1
ATOM 1578 C C . VAL A 1 195 ? 7.049 5.108 -36.518 1.00 86.94 195 VAL A C 1
ATOM 1580 O O . VAL A 1 195 ? 5.916 5.261 -36.071 1.00 86.94 195 VAL A O 1
ATOM 1583 N N . GLY A 1 196 ? 7.853 6.128 -36.793 1.00 86.38 196 GLY A N 1
ATOM 1584 C CA . GLY A 1 196 ? 7.468 7.528 -36.699 1.00 86.38 196 GLY A CA 1
ATOM 1585 C C . GLY A 1 196 ? 7.453 8.172 -38.075 1.00 86.38 196 GLY A C 1
ATOM 1586 O O . GLY A 1 196 ? 8.383 7.989 -38.858 1.00 86.38 196 GLY A O 1
ATOM 1587 N N . TYR A 1 197 ? 6.420 8.959 -38.356 1.00 90.00 197 TYR A N 1
ATOM 1588 C CA . TYR A 1 197 ? 6.366 9.813 -39.535 1.00 90.00 197 TYR A CA 1
ATOM 1589 C C . TYR A 1 197 ? 6.354 11.279 -39.109 1.00 90.00 197 TYR A C 1
ATOM 1591 O O . TYR A 1 197 ? 5.507 11.691 -38.318 1.00 90.00 197 TYR A O 1
ATOM 1599 N N . THR A 1 198 ? 7.269 12.065 -39.664 1.00 89.19 198 THR A N 1
ATOM 1600 C CA . THR A 1 198 ? 7.332 13.514 -39.468 1.00 89.19 198 THR A CA 1
ATOM 1601 C C . THR A 1 198 ? 7.232 14.188 -40.824 1.00 89.19 198 THR A C 1
ATOM 1603 O O . THR A 1 198 ? 8.126 14.044 -41.654 1.00 89.19 198 THR A 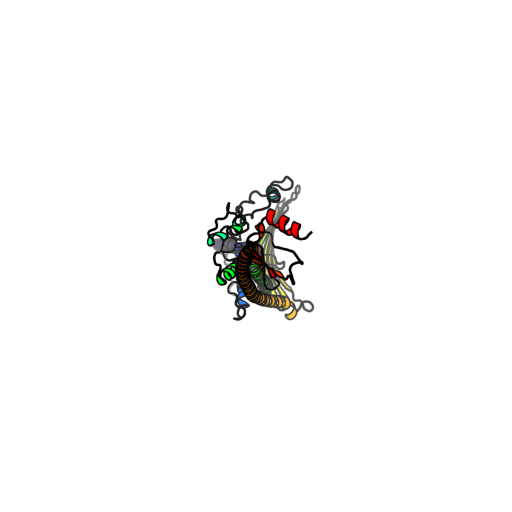O 1
ATOM 1606 N N . GLY A 1 199 ? 6.150 14.929 -41.053 1.00 86.88 199 GLY A N 1
ATOM 1607 C CA . GLY A 1 199 ? 5.998 15.793 -42.220 1.00 86.88 199 GLY A CA 1
ATOM 1608 C C . GLY A 1 199 ? 6.210 17.250 -41.835 1.00 86.88 199 GLY A C 1
ATOM 1609 O O . GLY A 1 199 ? 5.627 17.705 -40.852 1.00 86.88 199 GLY A O 1
ATOM 1610 N N . VAL A 1 200 ? 7.011 17.984 -42.605 1.00 82.50 200 VAL A N 1
ATOM 1611 C CA . VAL A 1 200 ? 7.116 19.440 -42.472 1.00 82.50 200 VAL A CA 1
ATOM 1612 C C . VAL A 1 200 ? 6.585 20.074 -43.748 1.00 82.50 200 VAL A C 1
ATOM 1614 O O . VAL A 1 200 ? 7.134 19.899 -44.836 1.00 82.50 200 VAL A O 1
ATOM 1617 N N . SER A 1 201 ? 5.497 20.824 -43.595 1.00 79.25 201 SER A N 1
ATOM 1618 C CA . SER A 1 201 ? 4.930 21.676 -44.635 1.00 79.25 201 SER A CA 1
ATOM 1619 C C . SER A 1 201 ? 5.038 23.129 -44.190 1.00 79.25 201 SER A C 1
ATOM 1621 O O . SER A 1 201 ? 4.407 23.529 -43.210 1.00 79.25 201 SER A O 1
ATOM 1623 N N . THR A 1 202 ? 5.829 23.928 -44.897 1.00 74.62 202 THR A N 1
ATOM 1624 C CA . THR A 1 202 ? 5.896 25.377 -44.695 1.00 74.62 202 THR A CA 1
ATOM 1625 C C . THR A 1 202 ? 4.944 26.069 -45.666 1.00 74.62 202 THR A C 1
ATOM 1627 O O . THR A 1 202 ? 5.027 25.898 -46.881 1.00 74.62 202 THR A O 1
ATOM 1630 N N . PHE A 1 203 ? 4.003 26.845 -45.128 1.00 69.75 203 PHE A N 1
ATOM 1631 C CA . PHE A 1 203 ? 3.033 27.577 -45.939 1.00 69.75 203 PHE A CA 1
ATOM 1632 C C . PHE A 1 203 ? 3.755 28.609 -46.822 1.00 69.75 203 PHE A C 1
ATOM 1634 O O . PHE A 1 203 ? 4.526 29.422 -46.318 1.00 69.75 203 PHE A O 1
ATOM 1641 N N . GLY A 1 204 ? 3.533 28.556 -48.139 1.00 69.50 204 GLY A N 1
ATOM 1642 C CA . GLY A 1 204 ? 4.187 29.436 -49.119 1.00 69.50 204 GLY A CA 1
ATOM 1643 C C . GLY A 1 204 ? 5.545 28.952 -49.650 1.00 69.50 204 GLY A C 1
ATOM 1644 O O . GLY A 1 204 ? 6.106 29.607 -50.526 1.00 69.50 204 GLY A O 1
ATOM 1645 N N . ALA A 1 205 ? 6.068 27.811 -49.185 1.00 68.00 205 ALA A N 1
ATOM 1646 C CA . ALA A 1 205 ? 7.257 27.182 -49.762 1.00 68.00 205 ALA A CA 1
ATOM 1647 C C . ALA A 1 205 ? 6.877 26.097 -50.787 1.00 68.00 205 ALA A C 1
ATOM 1649 O O . ALA A 1 205 ? 5.938 25.334 -50.580 1.00 68.00 205 ALA A O 1
ATOM 1650 N N . ALA A 1 206 ? 7.647 25.984 -51.875 1.00 65.94 206 ALA A N 1
ATOM 1651 C CA . ALA A 1 206 ? 7.438 24.974 -52.922 1.00 65.94 206 ALA A CA 1
ATOM 1652 C C . ALA A 1 206 ? 7.851 23.543 -52.514 1.00 65.94 206 ALA A C 1
ATOM 1654 O O . ALA A 1 206 ? 7.586 22.597 -53.253 1.00 65.94 206 ALA A O 1
ATOM 1655 N N . ASN A 1 207 ? 8.498 23.383 -51.354 1.00 69.56 207 ASN A N 1
ATOM 1656 C CA . ASN A 1 207 ? 9.063 22.116 -50.904 1.00 69.56 207 ASN A CA 1
ATOM 1657 C C . ASN A 1 207 ? 8.399 21.674 -49.599 1.00 69.56 207 ASN A C 1
ATOM 1659 O O . ASN A 1 207 ? 8.575 22.302 -48.557 1.00 69.56 207 ASN A O 1
ATOM 1663 N N . THR A 1 208 ? 7.677 20.561 -49.660 1.00 81.12 208 THR A N 1
ATOM 1664 C CA . THR A 1 208 ? 7.211 19.805 -48.493 1.00 81.12 208 THR A CA 1
ATOM 1665 C C . THR A 1 208 ? 8.125 18.596 -48.325 1.00 81.12 208 THR A C 1
ATOM 1667 O O . THR A 1 208 ? 8.520 17.988 -49.319 1.00 81.12 208 THR A O 1
ATOM 1670 N N . ASN A 1 209 ? 8.486 18.217 -47.101 1.00 85.81 209 ASN A N 1
ATOM 1671 C CA . ASN A 1 209 ? 9.234 16.982 -46.871 1.00 85.81 209 ASN A CA 1
ATOM 1672 C C . ASN A 1 209 ? 8.517 16.072 -45.868 1.00 85.81 209 ASN A C 1
ATOM 1674 O O . ASN A 1 209 ? 7.765 16.521 -45.004 1.00 85.81 209 ASN A O 1
ATOM 1678 N N . GLY A 1 210 ? 8.712 14.770 -46.035 1.00 89.38 210 GLY A N 1
ATOM 1679 C CA . GLY A 1 210 ? 8.207 13.741 -45.136 1.00 89.38 210 GLY A CA 1
ATOM 1680 C C . GLY A 1 210 ? 9.344 12.806 -44.769 1.00 89.38 210 GLY A C 1
ATOM 1681 O O . GLY A 1 210 ? 10.091 12.385 -45.643 1.00 89.38 210 GLY A O 1
ATOM 1682 N N . THR A 1 211 ? 9.498 12.486 -43.493 1.00 89.75 211 THR A N 1
ATOM 1683 C CA . THR A 1 211 ? 10.501 11.533 -43.012 1.00 89.75 211 THR A CA 1
ATOM 1684 C C . THR A 1 211 ? 9.793 10.400 -42.290 1.00 89.75 211 THR A C 1
ATOM 1686 O O . THR A 1 211 ? 9.125 10.639 -41.286 1.00 89.75 211 THR A O 1
ATOM 1689 N N . LEU A 1 212 ? 9.941 9.173 -42.783 1.00 91.19 212 LEU A N 1
ATOM 1690 C CA . LEU A 1 212 ? 9.559 7.956 -42.073 1.00 91.19 212 LEU A CA 1
ATOM 1691 C C . LEU A 1 212 ? 10.799 7.362 -41.423 1.00 91.19 212 LEU A C 1
ATOM 1693 O O . LEU A 1 212 ? 11.738 6.987 -42.119 1.00 91.19 212 LEU A O 1
ATOM 1697 N N . ASN A 1 213 ? 10.787 7.252 -40.104 1.00 90.00 213 ASN A N 1
ATOM 1698 C CA . ASN A 1 213 ? 11.829 6.595 -39.334 1.00 90.00 213 ASN A CA 1
ATOM 1699 C C . ASN A 1 213 ? 11.250 5.324 -38.723 1.00 90.00 213 ASN A C 1
ATOM 1701 O O . ASN A 1 213 ? 10.282 5.400 -37.973 1.00 90.00 213 ASN A O 1
ATOM 1705 N N . SER A 1 214 ? 11.854 4.174 -38.994 1.00 90.38 214 SER A N 1
ATOM 1706 C CA . SER A 1 214 ? 11.629 2.964 -38.208 1.00 90.38 214 SER A CA 1
ATOM 1707 C C . SER A 1 214 ? 12.887 2.656 -37.417 1.00 90.38 214 SER A C 1
ATOM 1709 O O . SER A 1 214 ? 13.966 2.554 -38.007 1.00 90.38 214 SER A O 1
ATOM 1711 N N . ASN A 1 215 ? 12.757 2.502 -36.108 1.00 89.12 215 ASN A N 1
ATOM 1712 C CA . ASN A 1 215 ? 13.860 2.122 -35.241 1.00 89.12 215 ASN A CA 1
ATOM 1713 C C . ASN A 1 215 ? 13.541 0.805 -34.533 1.00 89.12 215 ASN A C 1
ATOM 1715 O O . ASN A 1 215 ? 12.396 0.492 -34.208 1.00 89.12 215 ASN A O 1
ATOM 1719 N N . PHE A 1 216 ? 14.581 0.021 -34.314 1.00 90.88 216 PHE A N 1
ATOM 1720 C CA . PHE A 1 216 ? 14.545 -1.144 -33.455 1.00 90.88 216 PHE A CA 1
ATOM 1721 C C . PHE A 1 216 ? 15.874 -1.202 -32.729 1.00 90.88 216 PHE A C 1
ATOM 1723 O O . PHE A 1 216 ? 16.928 -1.066 -33.349 1.00 90.88 216 PHE A O 1
ATOM 1730 N N . GLY A 1 217 ? 15.844 -1.420 -31.423 1.00 91.62 217 GLY A N 1
ATOM 1731 C CA . GLY A 1 217 ? 17.075 -1.564 -30.676 1.00 91.62 217 GLY A CA 1
ATOM 1732 C C . GLY A 1 217 ? 16.941 -2.504 -29.503 1.00 91.62 217 GLY A C 1
ATOM 1733 O O . GLY A 1 217 ? 15.853 -2.756 -28.990 1.00 91.62 217 GLY A O 1
ATOM 1734 N N . ILE A 1 218 ? 18.088 -3.042 -29.119 1.00 93.25 218 ILE A N 1
ATOM 1735 C CA . ILE A 1 218 ? 18.259 -3.923 -27.979 1.00 93.25 218 ILE A CA 1
ATOM 1736 C C . ILE A 1 218 ? 19.335 -3.303 -27.098 1.00 93.25 218 ILE A C 1
ATOM 1738 O O . ILE A 1 218 ? 20.394 -2.925 -27.597 1.00 93.25 218 ILE A O 1
ATOM 1742 N N . SER A 1 219 ? 19.089 -3.216 -25.795 1.00 93.81 219 SER A N 1
ATOM 1743 C CA . SER A 1 219 ? 20.048 -2.695 -24.827 1.00 93.81 219 SER A CA 1
ATOM 1744 C C . SER A 1 219 ? 20.033 -3.477 -23.517 1.00 93.81 219 SER A C 1
ATOM 1746 O O . SER A 1 219 ? 18.988 -3.957 -23.078 1.00 93.81 219 SER A O 1
ATOM 1748 N N . GLN A 1 220 ? 21.197 -3.596 -22.880 1.00 93.62 220 GLN A N 1
ATOM 1749 C CA . GLN A 1 220 ? 21.369 -4.315 -21.618 1.00 93.62 220 GLN A CA 1
ATOM 1750 C C . GLN A 1 220 ? 22.476 -3.681 -20.766 1.00 93.62 220 GLN A C 1
ATOM 1752 O O . GLN A 1 220 ? 23.555 -3.361 -21.277 1.00 93.62 220 GLN A O 1
ATOM 1757 N N . LEU A 1 221 ? 22.229 -3.547 -19.459 1.00 93.12 221 LEU A N 1
ATOM 1758 C CA . LEU A 1 221 ? 23.255 -3.218 -18.467 1.00 93.12 221 LEU A CA 1
ATOM 1759 C C . LEU A 1 221 ? 23.868 -4.505 -17.901 1.00 93.12 221 LEU A C 1
ATOM 1761 O O . LEU A 1 221 ? 23.166 -5.395 -17.426 1.00 93.12 221 LEU A O 1
ATOM 1765 N N . LEU A 1 222 ? 25.192 -4.605 -17.912 1.00 93.38 222 LEU A N 1
ATOM 1766 C CA . LEU A 1 222 ? 25.918 -5.724 -17.327 1.00 93.38 222 LEU A CA 1
ATOM 1767 C C . LEU A 1 222 ? 26.282 -5.441 -15.864 1.00 93.38 222 LEU A C 1
ATOM 1769 O O . LEU A 1 222 ? 26.542 -4.293 -15.499 1.00 93.38 222 LEU A O 1
ATOM 1773 N N . PRO A 1 223 ? 26.428 -6.481 -15.020 1.00 92.69 223 PRO A N 1
ATOM 1774 C CA . PRO A 1 223 ? 26.871 -6.320 -13.635 1.00 92.69 223 PRO A CA 1
ATOM 1775 C C . PRO A 1 223 ? 28.227 -5.626 -13.466 1.00 92.69 223 PRO A C 1
ATOM 1777 O O . PRO A 1 223 ? 28.513 -5.121 -12.390 1.00 92.69 223 PRO A O 1
ATOM 1780 N N . SER A 1 224 ? 29.086 -5.609 -14.489 1.00 90.19 224 SER A N 1
ATOM 1781 C CA . SER A 1 224 ? 30.351 -4.861 -14.471 1.00 90.19 224 SER A CA 1
ATOM 1782 C C . SER A 1 224 ? 30.165 -3.339 -14.558 1.00 90.19 224 SER A C 1
ATOM 1784 O O . SER A 1 224 ? 31.110 -2.606 -14.268 1.00 90.19 224 SER A O 1
ATOM 1786 N N . GLY A 1 225 ? 28.972 -2.874 -14.944 1.00 90.06 225 GLY A N 1
ATOM 1787 C CA . GLY A 1 225 ? 28.667 -1.487 -15.308 1.00 90.06 225 GLY A CA 1
ATOM 1788 C C . GLY A 1 225 ? 28.703 -1.227 -16.808 1.00 90.06 225 GLY A C 1
ATOM 1789 O O . GLY A 1 225 ? 28.356 -0.131 -17.240 1.00 90.06 225 GLY A O 1
ATOM 1790 N N . ALA A 1 226 ? 29.112 -2.216 -17.607 1.00 91.25 226 ALA A N 1
ATOM 1791 C CA . ALA A 1 226 ? 29.138 -2.072 -19.052 1.00 91.25 226 ALA A CA 1
ATOM 1792 C C . ALA A 1 226 ? 27.714 -2.038 -19.627 1.00 91.25 226 ALA A C 1
ATOM 1794 O O . ALA A 1 226 ? 26.881 -2.871 -19.277 1.00 91.25 226 ALA A O 1
ATOM 1795 N N . GLN A 1 227 ? 27.442 -1.091 -20.518 1.00 91.75 227 GLN A N 1
ATOM 1796 C CA . GLN A 1 227 ? 26.187 -0.993 -21.257 1.00 91.75 227 GLN A CA 1
ATOM 1797 C C . GLN A 1 227 ? 26.425 -1.433 -22.694 1.00 91.75 227 GLN A C 1
ATOM 1799 O O . GLN A 1 227 ? 27.304 -0.896 -23.369 1.00 91.75 227 GLN A O 1
ATOM 1804 N N . LEU A 1 228 ? 25.646 -2.411 -23.148 1.00 93.19 228 LEU A N 1
ATOM 1805 C CA . LEU A 1 228 ? 25.659 -2.894 -24.523 1.00 93.19 228 LEU A CA 1
ATOM 1806 C C . LEU A 1 228 ? 24.367 -2.461 -25.206 1.00 93.19 228 LEU A C 1
ATOM 1808 O O . LEU A 1 228 ? 23.287 -2.646 -24.643 1.00 93.19 228 LEU A O 1
ATOM 1812 N N . ALA A 1 229 ? 24.469 -1.906 -26.410 1.00 93.94 229 ALA A N 1
ATOM 1813 C CA . ALA A 1 229 ? 23.320 -1.556 -27.230 1.00 93.94 229 ALA A CA 1
ATOM 1814 C C . ALA A 1 229 ? 23.575 -1.863 -28.708 1.00 93.94 229 ALA A C 1
ATOM 1816 O O . ALA A 1 229 ? 24.657 -1.607 -29.238 1.00 93.94 229 ALA A O 1
ATOM 1817 N N . VAL A 1 230 ? 22.557 -2.396 -29.374 1.00 93.94 230 VAL A N 1
ATOM 1818 C CA . VAL A 1 230 ? 22.526 -2.617 -30.821 1.00 93.94 230 VAL A CA 1
ATOM 1819 C C . VAL A 1 230 ? 21.265 -1.966 -31.351 1.00 93.94 230 VAL A C 1
ATOM 1821 O O . VAL A 1 230 ? 20.185 -2.222 -30.827 1.00 93.94 230 VAL A O 1
ATOM 1824 N N . GLU A 1 231 ? 21.384 -1.127 -32.369 1.00 92.75 231 GLU A N 1
ATOM 1825 C CA . GLU A 1 231 ? 20.251 -0.387 -32.916 1.00 92.75 231 GLU A CA 1
ATOM 1826 C C . GLU A 1 231 ? 20.284 -0.392 -34.441 1.00 92.75 231 GLU A C 1
ATOM 1828 O O . GLU A 1 231 ? 21.323 -0.199 -35.069 1.00 92.75 231 GLU A O 1
ATOM 1833 N N . ILE A 1 232 ? 19.122 -0.641 -35.033 1.00 92.50 232 ILE A N 1
ATOM 1834 C CA . ILE A 1 232 ? 18.876 -0.551 -36.463 1.00 92.50 232 ILE A CA 1
ATOM 1835 C C . ILE A 1 232 ? 17.884 0.582 -36.667 1.00 92.50 232 ILE A C 1
ATOM 1837 O O . ILE A 1 232 ? 16.773 0.547 -36.136 1.00 92.50 232 ILE A O 1
ATOM 1841 N N . THR A 1 233 ? 18.271 1.555 -37.481 1.00 90.56 233 THR A N 1
ATOM 1842 C CA . THR A 1 233 ? 17.417 2.680 -37.851 1.00 90.56 233 THR A CA 1
ATOM 1843 C C . THR A 1 233 ? 17.312 2.746 -39.361 1.00 90.56 233 THR A C 1
ATOM 1845 O O . THR A 1 233 ? 18.315 2.761 -40.068 1.00 90.56 233 THR A O 1
ATOM 1848 N N . ASN A 1 234 ? 16.087 2.792 -39.869 1.00 91.75 234 ASN A N 1
ATOM 1849 C CA . ASN A 1 234 ? 15.808 3.017 -41.277 1.00 91.75 234 ASN A CA 1
ATOM 1850 C C . ASN A 1 234 ? 15.058 4.340 -41.415 1.00 91.75 234 ASN A C 1
ATOM 1852 O O . ASN A 1 234 ? 13.970 4.492 -40.858 1.00 91.75 234 ASN A O 1
ATOM 1856 N N . SER A 1 235 ? 15.649 5.293 -42.126 1.00 91.38 235 SER A N 1
ATOM 1857 C CA . SER A 1 235 ? 15.057 6.595 -42.401 1.00 91.38 235 SER A CA 1
ATOM 1858 C C . SER A 1 235 ? 14.794 6.729 -43.896 1.00 91.38 235 SER A C 1
ATOM 1860 O O . SER A 1 235 ? 15.690 6.599 -44.729 1.00 91.38 235 SER A O 1
ATOM 1862 N N . THR A 1 236 ? 13.538 6.969 -44.253 1.00 91.38 236 THR A N 1
ATOM 1863 C CA . THR A 1 236 ? 13.127 7.301 -45.617 1.00 91.38 236 THR A CA 1
ATOM 1864 C C . THR A 1 236 ? 12.687 8.751 -45.646 1.00 91.38 236 THR A C 1
ATOM 1866 O O . THR A 1 236 ? 11.718 9.121 -44.989 1.00 91.38 236 THR A O 1
ATOM 1869 N N . LEU A 1 237 ? 13.407 9.569 -46.403 1.00 91.12 237 LEU A N 1
ATOM 1870 C CA . LEU A 1 237 ? 13.094 10.967 -46.649 1.00 91.12 237 LEU A CA 1
ATOM 1871 C C . LEU A 1 237 ? 12.433 11.095 -48.020 1.00 91.12 237 LEU A C 1
ATOM 1873 O O . LEU A 1 237 ? 13.032 10.728 -49.029 1.00 91.12 237 LEU A O 1
ATOM 1877 N N . TRP A 1 238 ? 11.240 11.675 -48.061 1.00 89.88 238 TRP A N 1
ATOM 1878 C CA . TRP A 1 238 ? 10.577 12.120 -49.280 1.00 89.88 238 TRP A CA 1
ATOM 1879 C C . TRP A 1 238 ? 10.634 13.639 -49.380 1.00 89.88 238 TRP A C 1
ATOM 1881 O O . TRP A 1 238 ? 10.272 14.352 -48.443 1.00 89.88 238 TRP A O 1
ATOM 1891 N N . LEU A 1 239 ? 11.067 14.124 -50.537 1.00 86.81 239 LEU A N 1
ATOM 1892 C CA . LEU A 1 239 ? 11.051 15.532 -50.911 1.00 86.81 239 LEU A CA 1
ATOM 1893 C C . LEU A 1 239 ? 9.943 15.724 -51.948 1.00 86.81 239 LEU A C 1
ATOM 1895 O O . LEU A 1 239 ? 10.044 15.232 -53.072 1.00 86.81 239 LEU A O 1
ATOM 1899 N N . PHE A 1 240 ? 8.885 16.427 -51.565 1.00 80.69 240 PHE A N 1
ATOM 1900 C CA . PHE A 1 240 ? 7.735 16.744 -52.402 1.00 80.69 240 PHE A CA 1
ATOM 1901 C C . PHE A 1 240 ? 7.883 18.188 -52.906 1.00 80.69 240 PHE A C 1
ATOM 1903 O O . PHE A 1 240 ? 7.660 19.144 -52.165 1.00 80.69 240 PHE A O 1
ATOM 1910 N N . GLY A 1 241 ? 8.327 18.338 -54.156 1.00 78.38 241 GLY A N 1
ATOM 1911 C CA . GLY A 1 241 ? 8.602 19.619 -54.815 1.00 78.38 241 GLY A CA 1
ATOM 1912 C C . GLY A 1 241 ? 9.131 19.407 -56.238 1.00 78.38 241 GLY A C 1
ATOM 1913 O O . GLY A 1 241 ? 9.199 18.273 -56.724 1.00 78.38 241 GLY A O 1
ATOM 1914 N N . THR A 1 242 ? 9.514 20.481 -56.929 1.00 69.62 242 THR A N 1
ATOM 1915 C CA . THR A 1 242 ? 10.049 20.399 -58.299 1.00 69.62 242 THR A CA 1
ATOM 1916 C C . THR A 1 242 ? 11.416 19.707 -58.289 1.00 69.62 242 THR A C 1
ATOM 1918 O O . THR A 1 242 ? 12.361 20.212 -57.690 1.00 69.62 242 THR A O 1
ATOM 1921 N N . GLY A 1 243 ? 11.522 18.536 -58.928 1.00 72.19 243 GLY A N 1
ATOM 1922 C CA . GLY A 1 243 ? 12.700 17.657 -58.820 1.00 72.19 243 GLY A CA 1
ATOM 1923 C C . GLY A 1 243 ? 12.661 16.692 -57.626 1.00 72.19 243 GLY A C 1
ATOM 1924 O O . GLY A 1 243 ? 13.703 16.183 -57.220 1.00 72.19 243 GLY A O 1
ATOM 1925 N N . GLY A 1 244 ? 11.473 16.464 -57.054 1.00 74.06 244 GLY A N 1
ATOM 1926 C CA . GLY A 1 244 ? 11.254 15.597 -55.898 1.00 74.06 244 GLY A CA 1
ATOM 1927 C C . GLY A 1 244 ? 11.823 14.182 -56.045 1.00 74.06 244 GLY A C 1
ATOM 1928 O O . GLY A 1 244 ? 11.895 13.617 -57.137 1.00 74.06 244 GLY A O 1
ATOM 1929 N N . GLY A 1 245 ? 12.217 13.605 -54.912 1.00 84.56 245 GLY A N 1
ATOM 1930 C CA . GLY A 1 245 ? 12.847 12.293 -54.831 1.00 84.56 245 GLY A CA 1
ATOM 1931 C C . GLY A 1 245 ? 12.700 11.683 -53.443 1.00 84.56 245 GLY A C 1
ATOM 1932 O O . GLY A 1 245 ? 12.366 12.369 -52.474 1.00 84.56 245 GLY A O 1
ATOM 1933 N N . SER A 1 246 ? 12.942 10.380 -53.353 1.00 87.69 246 SER A N 1
ATOM 1934 C CA . SER A 1 246 ? 12.987 9.649 -52.090 1.00 87.69 246 SER A CA 1
ATOM 1935 C C . SER A 1 246 ? 14.389 9.115 -51.853 1.00 87.69 246 SER A C 1
ATOM 1937 O O . SER A 1 246 ? 14.956 8.482 -52.745 1.00 87.69 246 SER A O 1
ATOM 1939 N N . ASN A 1 247 ? 14.927 9.321 -50.658 1.00 90.56 247 ASN A N 1
ATOM 1940 C CA . ASN A 1 247 ? 16.172 8.699 -50.232 1.00 90.56 247 ASN A CA 1
ATOM 1941 C C . ASN A 1 247 ? 15.901 7.829 -49.007 1.00 90.56 247 ASN A C 1
ATOM 1943 O O . ASN A 1 247 ? 15.243 8.278 -48.071 1.00 90.56 247 ASN A O 1
ATOM 1947 N N . THR A 1 248 ? 16.419 6.607 -49.012 1.00 91.56 248 THR A N 1
ATOM 1948 C CA . THR A 1 248 ? 16.280 5.668 -47.901 1.00 91.56 248 THR A CA 1
ATOM 1949 C C . THR A 1 248 ? 17.669 5.287 -47.422 1.00 91.56 248 THR A C 1
ATOM 1951 O O . THR A 1 248 ? 18.474 4.768 -48.196 1.00 91.56 248 THR A O 1
ATOM 1954 N N . ALA A 1 249 ? 17.942 5.536 -46.146 1.00 92.44 249 ALA A N 1
ATOM 1955 C CA . ALA A 1 249 ? 19.191 5.189 -45.492 1.00 92.44 249 ALA A CA 1
ATOM 1956 C C . ALA A 1 249 ? 18.906 4.247 -44.322 1.00 92.44 249 ALA A C 1
ATOM 1958 O O . ALA A 1 249 ? 18.047 4.509 -43.484 1.00 92.44 249 ALA A O 1
ATOM 1959 N N . SER A 1 250 ? 19.647 3.145 -44.255 1.00 92.94 250 SER A N 1
ATOM 1960 C CA . SER A 1 250 ? 19.609 2.228 -43.119 1.00 92.94 250 SER A CA 1
ATOM 1961 C C . SER A 1 250 ? 20.947 2.268 -42.397 1.00 92.94 250 SER A C 1
ATOM 1963 O O . SER A 1 250 ? 22.001 2.151 -43.023 1.00 92.94 250 SER A O 1
ATOM 1965 N N . THR A 1 251 ? 20.905 2.435 -41.083 1.00 91.56 251 THR A N 1
ATOM 1966 C CA . THR A 1 251 ? 22.073 2.443 -40.209 1.00 91.56 251 THR A CA 1
ATOM 1967 C C . THR A 1 251 ? 21.941 1.323 -39.185 1.00 91.56 251 THR A C 1
ATOM 1969 O O . THR A 1 251 ? 20.864 1.073 -38.649 1.00 91.56 251 THR A O 1
ATOM 1972 N N . LEU A 1 252 ? 23.046 0.623 -38.942 1.00 92.19 252 LEU A N 1
ATOM 1973 C CA . LEU A 1 252 ? 23.188 -0.359 -37.873 1.00 92.19 252 LEU A CA 1
ATOM 1974 C C . LEU A 1 252 ? 24.308 0.139 -36.965 1.00 92.19 252 LEU A C 1
ATOM 1976 O O . LEU A 1 252 ? 25.443 0.304 -37.417 1.00 92.19 252 LEU A O 1
ATOM 1980 N N . SER A 1 253 ? 23.985 0.409 -35.708 1.00 90.81 253 SER A N 1
ATOM 1981 C CA . SER A 1 253 ? 24.925 0.877 -34.699 1.00 90.81 253 SER A CA 1
ATOM 1982 C C . SER A 1 253 ? 25.119 -0.184 -33.619 1.00 90.81 253 SER A C 1
ATOM 1984 O O . SER A 1 253 ? 24.178 -0.830 -33.161 1.00 90.81 253 SER A O 1
ATOM 1986 N N . PHE A 1 254 ? 26.373 -0.354 -33.211 1.00 93.12 254 PHE A N 1
ATOM 1987 C CA . PHE A 1 254 ? 26.768 -1.161 -32.063 1.00 93.12 254 PHE A CA 1
ATOM 1988 C C . PHE A 1 254 ? 27.479 -0.237 -31.085 1.00 93.12 254 PHE A C 1
ATOM 1990 O O . PHE A 1 254 ? 28.428 0.452 -31.464 1.00 93.12 254 PHE A O 1
ATOM 1997 N N . ASN A 1 255 ? 27.016 -0.204 -29.843 1.00 91.69 255 ASN A N 1
ATOM 1998 C CA . ASN A 1 255 ? 27.579 0.627 -28.794 1.00 91.69 255 ASN A CA 1
ATOM 1999 C C . ASN A 1 255 ? 27.900 -0.237 -27.568 1.00 91.69 255 ASN A C 1
ATOM 2001 O O . ASN A 1 255 ? 27.070 -1.023 -27.114 1.00 91.69 255 ASN A O 1
ATOM 2005 N N . ALA A 1 256 ? 29.120 -0.097 -27.056 1.00 93.12 256 ALA A N 1
ATOM 2006 C CA . ALA A 1 256 ? 29.578 -0.736 -25.836 1.00 93.12 256 ALA A CA 1
ATOM 2007 C C . ALA A 1 256 ? 30.313 0.305 -24.985 1.00 93.12 256 ALA A C 1
ATOM 2009 O O . ALA A 1 256 ? 31.403 0.750 -25.344 1.00 93.12 256 ALA A O 1
ATOM 2010 N N . ILE A 1 257 ? 29.715 0.696 -23.861 1.00 91.69 257 ILE A N 1
ATOM 2011 C CA . ILE A 1 257 ? 30.287 1.681 -22.933 1.00 91.69 257 ILE A CA 1
ATOM 2012 C C . ILE A 1 257 ? 30.665 0.959 -21.651 1.00 91.69 257 ILE A C 1
ATOM 2014 O O . ILE A 1 257 ? 29.800 0.371 -21.009 1.00 91.69 257 ILE A O 1
ATOM 2018 N N . GLN A 1 258 ? 31.937 1.026 -21.251 1.00 91.94 258 GLN A N 1
ATOM 2019 C CA . GLN A 1 258 ? 32.409 0.474 -19.983 1.00 91.94 258 GLN A CA 1
ATOM 2020 C C . GLN A 1 258 ? 33.093 1.561 -19.140 1.00 91.94 258 GLN A C 1
ATOM 2022 O O . GLN A 1 258 ? 34.172 2.027 -19.512 1.00 91.94 258 GLN A O 1
ATOM 2027 N N . PRO A 1 259 ? 32.514 1.956 -17.991 1.00 87.75 259 PRO A N 1
ATOM 2028 C CA . PRO A 1 259 ? 33.202 2.830 -17.051 1.00 87.75 259 PRO A CA 1
ATOM 2029 C C . PRO A 1 259 ? 34.373 2.081 -16.394 1.00 87.75 259 PRO A C 1
ATOM 2031 O O . PRO A 1 259 ? 34.231 0.925 -15.994 1.00 87.75 259 PRO A O 1
ATOM 2034 N N . LEU A 1 260 ? 35.537 2.735 -16.283 1.00 87.38 260 LEU A N 1
ATOM 2035 C CA . LEU A 1 260 ? 36.769 2.122 -15.755 1.00 87.38 260 LEU A CA 1
ATOM 2036 C C . LEU A 1 260 ? 37.154 2.586 -14.339 1.00 87.38 260 LEU A C 1
ATOM 2038 O O . LEU A 1 260 ? 37.837 1.849 -13.637 1.00 87.38 260 LEU A O 1
ATOM 2042 N N . LEU A 1 261 ? 36.722 3.780 -13.911 1.00 82.81 261 LEU A N 1
ATOM 2043 C CA . LEU A 1 261 ? 37.090 4.374 -12.614 1.00 82.81 261 LEU A CA 1
ATOM 2044 C C . LEU A 1 261 ? 35.856 4.719 -11.765 1.00 82.81 261 LEU A C 1
ATOM 2046 O O . LEU A 1 261 ? 35.565 4.046 -10.780 1.00 82.81 261 LEU A O 1
ATOM 2050 N N . PHE A 1 262 ? 35.111 5.762 -12.145 1.00 79.94 262 PHE A N 1
ATOM 2051 C CA . PHE A 1 262 ? 33.922 6.215 -11.420 1.00 79.94 262 PHE A CA 1
ATOM 2052 C C . PHE A 1 262 ? 32.685 5.438 -11.866 1.00 79.94 262 PHE A C 1
ATOM 2054 O O . PHE A 1 262 ? 32.519 5.175 -13.053 1.00 79.94 262 PHE A O 1
ATOM 2061 N N . GLN A 1 263 ? 31.831 5.060 -10.905 1.00 73.44 263 GLN A N 1
ATOM 2062 C CA . GLN A 1 263 ? 30.649 4.206 -11.125 1.00 73.44 263 GLN A CA 1
ATOM 2063 C C . GLN A 1 263 ? 30.964 2.835 -11.756 1.00 73.44 263 GLN A C 1
ATOM 2065 O O . GLN A 1 263 ? 30.075 2.147 -12.253 1.00 73.44 263 GLN A O 1
ATOM 2070 N N . ALA A 1 264 ? 32.229 2.418 -11.711 1.00 79.81 264 ALA A N 1
ATOM 2071 C CA . ALA A 1 264 ? 32.677 1.145 -12.240 1.00 79.81 264 ALA A CA 1
ATOM 2072 C C . ALA A 1 264 ? 32.572 0.032 -11.189 1.00 79.81 264 ALA A C 1
ATOM 2074 O O . ALA A 1 264 ? 32.726 0.248 -9.983 1.00 79.81 264 ALA A O 1
ATOM 2075 N N . GLY A 1 265 ? 32.376 -1.193 -11.672 1.00 86.00 265 GLY A N 1
ATOM 2076 C CA . GLY A 1 265 ? 32.507 -2.395 -10.865 1.00 86.00 265 GLY A CA 1
ATOM 2077 C C . GLY A 1 265 ? 31.211 -2.873 -10.215 1.00 86.00 265 GLY A C 1
ATOM 2078 O O . GLY A 1 265 ? 30.309 -2.119 -9.845 1.00 86.00 265 GLY A O 1
ATOM 2079 N N . ARG A 1 266 ? 31.166 -4.194 -10.018 1.00 91.56 266 ARG A N 1
ATOM 2080 C CA . ARG A 1 266 ? 29.979 -4.929 -9.568 1.00 91.56 266 ARG A CA 1
ATOM 2081 C C . ARG A 1 266 ? 29.415 -4.443 -8.241 1.00 91.56 266 ARG A C 1
ATOM 2083 O O . ARG A 1 266 ? 28.203 -4.438 -8.070 1.00 91.56 266 ARG A O 1
ATOM 2090 N N . LYS A 1 267 ? 30.279 -4.010 -7.321 1.00 91.31 267 LYS A N 1
ATOM 2091 C CA . LYS A 1 267 ? 29.864 -3.493 -6.013 1.00 91.31 267 LYS A CA 1
ATOM 2092 C C . LYS A 1 267 ? 28.989 -2.244 -6.136 1.00 91.31 267 LYS A C 1
ATOM 2094 O O . LYS A 1 267 ? 28.032 -2.127 -5.386 1.00 91.31 267 LYS A O 1
ATOM 2099 N N . VAL A 1 268 ? 29.327 -1.324 -7.040 1.00 90.88 268 VAL A N 1
ATOM 2100 C CA . VAL A 1 268 ? 28.610 -0.049 -7.189 1.00 90.88 268 VAL A CA 1
ATOM 2101 C C . VAL A 1 268 ? 27.359 -0.251 -8.033 1.00 90.88 268 VAL A C 1
ATOM 2103 O O . VAL A 1 268 ? 26.270 0.138 -7.628 1.00 90.88 268 VAL A O 1
ATOM 2106 N N . VAL A 1 269 ? 27.501 -0.938 -9.166 1.00 92.06 269 VAL A N 1
ATOM 2107 C CA . VAL A 1 269 ? 26.419 -1.128 -10.141 1.00 92.06 269 VAL A CA 1
ATOM 2108 C C . VAL A 1 269 ? 25.298 -2.003 -9.576 1.00 92.06 269 VAL A C 1
ATOM 2110 O O . VAL A 1 269 ? 24.127 -1.675 -9.726 1.00 92.06 269 VAL A O 1
ATOM 2113 N N . LEU A 1 270 ? 25.630 -3.090 -8.867 1.00 94.75 270 LEU A N 1
ATOM 2114 C CA . LEU A 1 270 ? 24.615 -3.941 -8.238 1.00 94.75 270 LEU A CA 1
ATOM 2115 C C . LEU A 1 270 ? 24.095 -3.389 -6.907 1.00 94.75 270 LEU A C 1
ATOM 2117 O O . LEU A 1 270 ? 23.219 -4.020 -6.316 1.00 94.75 270 LEU A O 1
ATOM 2121 N N . ALA A 1 271 ? 24.610 -2.263 -6.401 1.00 94.50 271 ALA A N 1
ATOM 2122 C CA . ALA A 1 271 ? 24.189 -1.739 -5.102 1.00 94.50 271 ALA A CA 1
ATOM 2123 C C . ALA A 1 271 ? 22.691 -1.408 -5.087 1.00 94.50 271 ALA A C 1
ATOM 2125 O O . ALA A 1 271 ? 21.993 -1.830 -4.167 1.00 94.50 271 ALA A O 1
ATOM 2126 N N . ALA A 1 272 ? 22.194 -0.728 -6.127 1.00 94.06 272 ALA A N 1
ATOM 2127 C CA . ALA A 1 272 ? 20.782 -0.362 -6.254 1.00 94.06 272 ALA A CA 1
ATOM 2128 C C . ALA A 1 272 ? 19.877 -1.602 -6.306 1.00 94.06 272 ALA A C 1
ATOM 2130 O O . ALA A 1 272 ? 18.965 -1.729 -5.490 1.00 94.06 272 ALA A O 1
ATOM 2131 N N . LEU A 1 273 ? 20.205 -2.575 -7.167 1.00 95.88 273 LEU A N 1
ATOM 2132 C CA . LEU A 1 273 ? 19.483 -3.848 -7.237 1.00 95.88 273 LEU A CA 1
ATOM 2133 C C . LEU A 1 273 ? 19.516 -4.591 -5.895 1.00 95.88 273 LEU A C 1
ATOM 2135 O O . LEU A 1 273 ? 18.488 -5.063 -5.424 1.00 95.88 273 LEU A O 1
ATOM 2139 N N . THR A 1 274 ? 20.677 -4.662 -5.242 1.00 96.38 274 THR A N 1
ATOM 2140 C CA . THR A 1 274 ? 20.816 -5.321 -3.933 1.00 96.38 274 THR A CA 1
ATOM 2141 C C . THR A 1 274 ? 19.948 -4.639 -2.879 1.00 96.38 274 THR A C 1
ATOM 2143 O O . THR A 1 274 ? 19.312 -5.317 -2.072 1.00 96.38 274 THR A O 1
ATOM 2146 N N . GLN A 1 275 ? 19.893 -3.306 -2.882 1.00 97.12 275 GLN A N 1
ATOM 2147 C CA . GLN A 1 275 ? 19.047 -2.557 -1.963 1.00 97.12 275 GLN A CA 1
ATOM 2148 C C . GLN A 1 275 ? 17.563 -2.806 -2.250 1.00 97.12 275 GLN A C 1
ATOM 2150 O O . GLN A 1 275 ? 16.818 -3.079 -1.313 1.00 97.12 275 GLN A O 1
ATOM 2155 N N . ALA A 1 276 ? 17.142 -2.793 -3.516 1.00 97.69 276 ALA A N 1
ATOM 2156 C CA . ALA A 1 276 ? 15.764 -3.094 -3.899 1.00 97.69 276 ALA A CA 1
ATOM 2157 C C . ALA A 1 276 ? 15.353 -4.523 -3.493 1.00 97.69 276 ALA A C 1
ATOM 2159 O O . ALA A 1 276 ? 14.285 -4.718 -2.915 1.00 97.69 276 ALA A O 1
ATOM 2160 N N . GLU A 1 277 ? 16.230 -5.513 -3.689 1.00 97.38 277 GLU A N 1
ATOM 2161 C CA . GLU A 1 277 ? 16.007 -6.903 -3.257 1.00 97.38 277 GLU A CA 1
ATOM 2162 C C . GLU A 1 277 ? 15.788 -7.002 -1.739 1.00 97.38 277 GLU A C 1
ATOM 2164 O O . GLU A 1 277 ? 14.914 -7.744 -1.277 1.00 97.38 277 GLU A O 1
ATOM 2169 N N . ARG A 1 278 ? 16.570 -6.247 -0.954 1.00 97.12 278 ARG A N 1
ATOM 2170 C CA . ARG A 1 278 ? 16.424 -6.181 0.509 1.00 97.12 278 ARG A CA 1
ATOM 2171 C C . ARG A 1 278 ? 15.169 -5.424 0.922 1.00 97.12 278 ARG A C 1
ATOM 2173 O O . ARG A 1 278 ? 14.504 -5.865 1.852 1.00 97.12 278 ARG A O 1
ATOM 2180 N N . ASN A 1 279 ? 14.827 -4.338 0.232 1.00 97.88 279 ASN A N 1
ATOM 2181 C CA . ASN A 1 279 ? 13.635 -3.545 0.519 1.00 97.88 279 ASN A CA 1
ATOM 2182 C C . ASN A 1 279 ? 12.366 -4.393 0.389 1.00 97.88 279 ASN A C 1
ATOM 2184 O O . ASN A 1 279 ? 11.548 -4.365 1.299 1.00 97.88 279 ASN A O 1
ATOM 2188 N N . VAL A 1 280 ? 12.230 -5.215 -0.659 1.00 97.00 280 VAL A N 1
ATOM 2189 C CA . VAL A 1 280 ? 11.069 -6.120 -0.797 1.00 97.00 280 VAL A CA 1
ATOM 2190 C C . VAL A 1 280 ? 11.003 -7.124 0.353 1.00 97.00 280 VAL A C 1
ATOM 2192 O O . VAL A 1 280 ? 9.940 -7.329 0.932 1.00 97.00 280 VAL A O 1
ATOM 2195 N N . LEU A 1 281 ? 12.139 -7.717 0.738 1.00 96.19 281 LEU A N 1
ATOM 2196 C CA . LEU A 1 281 ? 12.191 -8.624 1.889 1.00 96.19 281 LEU A CA 1
ATOM 2197 C C . LEU A 1 281 ? 11.787 -7.920 3.193 1.00 96.19 281 LEU A C 1
ATOM 2199 O O . LEU A 1 281 ? 11.071 -8.493 4.011 1.00 96.19 281 LEU A O 1
ATOM 2203 N N . TYR A 1 282 ? 12.253 -6.691 3.405 1.00 96.62 282 TYR A N 1
ATOM 2204 C CA . TYR A 1 282 ? 11.888 -5.909 4.581 1.00 96.62 282 TYR A CA 1
ATOM 2205 C C . TYR A 1 282 ? 10.409 -5.546 4.572 1.00 96.62 282 TYR A C 1
ATOM 2207 O O . TYR A 1 282 ? 9.759 -5.751 5.590 1.00 96.62 282 TYR A O 1
ATOM 2215 N N . GLN A 1 283 ? 9.853 -5.129 3.435 1.00 97.12 283 GLN A N 1
ATOM 2216 C CA . GLN A 1 283 ? 8.429 -4.814 3.337 1.00 97.12 283 GLN A CA 1
ATOM 2217 C C . GLN A 1 283 ? 7.534 -6.034 3.527 1.00 97.12 283 GLN A C 1
ATOM 2219 O O . GLN A 1 283 ? 6.515 -5.937 4.205 1.00 97.12 283 GLN A O 1
ATOM 2224 N N . ALA A 1 284 ? 7.946 -7.210 3.052 1.00 95.56 284 ALA A N 1
ATOM 2225 C CA . ALA A 1 284 ? 7.238 -8.454 3.342 1.00 95.56 284 ALA A CA 1
ATOM 2226 C C . ALA A 1 284 ? 7.161 -8.726 4.858 1.00 95.56 284 ALA A C 1
ATOM 2228 O O . ALA A 1 284 ? 6.104 -9.070 5.389 1.00 95.56 284 ALA A O 1
ATOM 2229 N N . ARG A 1 285 ? 8.269 -8.505 5.578 1.00 95.44 285 ARG A N 1
ATOM 2230 C CA . ARG A 1 285 ? 8.318 -8.639 7.044 1.00 95.44 285 ARG A CA 1
ATOM 2231 C C . ARG A 1 285 ? 7.514 -7.552 7.753 1.00 95.44 285 ARG A C 1
ATOM 2233 O O . ARG A 1 285 ? 6.849 -7.851 8.742 1.00 95.44 285 ARG A O 1
ATOM 2240 N N . THR A 1 286 ? 7.542 -6.318 7.249 1.00 95.81 286 THR A N 1
ATOM 2241 C CA . THR A 1 286 ? 6.716 -5.210 7.749 1.00 95.81 286 THR A CA 1
ATOM 2242 C C . THR A 1 286 ? 5.237 -5.564 7.660 1.00 95.81 286 THR A C 1
ATOM 2244 O O . THR A 1 286 ? 4.534 -5.437 8.657 1.00 95.81 286 THR A O 1
ATOM 2247 N N . LEU A 1 287 ? 4.778 -6.092 6.522 1.00 95.81 287 LEU A N 1
ATOM 2248 C CA . LEU A 1 287 ? 3.390 -6.514 6.337 1.00 95.81 287 LEU A CA 1
ATOM 2249 C C . LEU A 1 287 ? 3.007 -7.668 7.278 1.00 95.81 287 LEU A C 1
ATOM 2251 O O . LEU A 1 287 ? 1.951 -7.638 7.908 1.00 95.81 287 LEU A O 1
ATOM 2255 N N . ALA A 1 288 ? 3.875 -8.668 7.435 1.00 95.00 288 ALA A N 1
ATOM 2256 C CA . ALA A 1 288 ? 3.631 -9.773 8.361 1.00 95.00 288 ALA A CA 1
ATOM 2257 C C . ALA A 1 288 ? 3.546 -9.299 9.824 1.00 95.00 288 ALA A C 1
ATOM 2259 O O . ALA A 1 288 ? 2.632 -9.695 10.549 1.00 95.00 288 ALA A O 1
ATOM 2260 N N . ARG A 1 289 ? 4.435 -8.389 10.244 1.00 94.75 289 ARG A N 1
ATOM 2261 C CA . ARG A 1 289 ? 4.366 -7.742 11.563 1.00 94.75 289 ARG A CA 1
ATOM 2262 C C . ARG A 1 289 ? 3.101 -6.896 11.711 1.00 94.75 289 ARG A C 1
ATOM 2264 O O . ARG A 1 289 ? 2.458 -6.950 12.754 1.00 94.75 289 ARG A O 1
ATOM 2271 N N . PHE A 1 290 ? 2.729 -6.137 10.683 1.00 95.81 290 PHE A N 1
ATOM 2272 C CA . PHE A 1 290 ? 1.515 -5.325 10.685 1.00 95.81 290 PHE A CA 1
ATOM 2273 C C . PHE A 1 290 ? 0.274 -6.189 10.935 1.00 95.81 290 PHE A C 1
ATOM 2275 O O . PHE A 1 290 ? -0.551 -5.831 11.769 1.00 95.81 290 PHE A O 1
ATOM 2282 N N . ARG A 1 291 ? 0.176 -7.372 10.311 1.00 94.19 291 ARG A N 1
ATOM 2283 C CA . ARG A 1 291 ? -0.935 -8.311 10.557 1.00 94.19 291 ARG A CA 1
ATOM 2284 C C . ARG A 1 291 ? -1.041 -8.749 12.017 1.00 94.19 291 ARG A C 1
ATOM 2286 O O . ARG A 1 291 ? -2.156 -8.863 12.519 1.00 94.19 291 ARG A O 1
ATOM 2293 N N . GLN A 1 292 ? 0.092 -8.988 12.681 1.00 94.12 292 GLN A N 1
ATOM 2294 C CA . GLN A 1 292 ? 0.133 -9.343 14.105 1.00 94.12 292 GLN A CA 1
ATOM 2295 C C . GLN A 1 292 ? -0.299 -8.165 14.985 1.00 94.12 292 GLN A C 1
ATOM 2297 O O . GLN A 1 292 ? -1.074 -8.346 15.918 1.00 94.12 292 GLN A O 1
ATOM 2302 N N . ILE A 1 293 ? 0.167 -6.953 14.669 1.00 96.25 293 ILE A N 1
ATOM 2303 C CA . ILE A 1 293 ? -0.226 -5.734 15.387 1.00 96.25 293 ILE A CA 1
ATOM 2304 C C . ILE A 1 293 ? -1.726 -5.480 15.224 1.00 96.25 293 ILE A C 1
ATOM 2306 O O . ILE A 1 293 ? -2.407 -5.242 16.216 1.00 96.25 293 ILE A O 1
ATOM 2310 N N . LEU A 1 294 ? -2.249 -5.579 13.999 1.00 95.56 294 LEU A N 1
ATOM 2311 C CA . LEU A 1 294 ? -3.672 -5.408 13.722 1.00 95.56 294 LEU A CA 1
ATOM 2312 C C . LEU A 1 294 ? -4.505 -6.416 14.518 1.00 95.56 294 LEU A C 1
ATOM 2314 O O . LEU A 1 294 ? -5.438 -6.014 15.204 1.00 95.56 294 LEU A O 1
ATOM 2318 N N . PHE A 1 295 ? -4.126 -7.697 14.505 1.00 95.56 295 PHE A N 1
ATOM 2319 C CA . PHE A 1 295 ? -4.800 -8.731 15.292 1.00 95.56 295 PHE A CA 1
ATOM 2320 C C . PHE A 1 295 ? -4.859 -8.376 16.787 1.00 95.56 295 PHE A C 1
ATOM 2322 O O . PHE A 1 295 ? -5.932 -8.409 17.391 1.00 95.56 295 PHE A O 1
ATOM 2329 N N . THR A 1 296 ? -3.724 -7.992 17.379 1.00 97.12 296 THR A N 1
ATOM 2330 C CA . THR A 1 296 ? -3.649 -7.619 18.800 1.00 97.12 296 THR A CA 1
ATOM 2331 C C . THR A 1 296 ? -4.475 -6.371 19.108 1.00 97.12 296 THR A C 1
ATOM 2333 O O . THR A 1 296 ? -5.174 -6.339 20.121 1.00 97.12 296 THR A O 1
ATOM 2336 N N . ASN A 1 297 ? -4.438 -5.360 18.237 1.00 97.25 297 ASN A N 1
ATOM 2337 C CA . ASN A 1 297 ? -5.194 -4.121 18.412 1.00 97.25 297 ASN A CA 1
ATOM 2338 C C . ASN A 1 297 ? -6.705 -4.375 18.382 1.00 97.25 297 ASN A C 1
ATOM 2340 O O . ASN A 1 297 ? -7.410 -3.919 19.278 1.00 97.25 297 ASN A O 1
ATOM 2344 N N . ILE A 1 298 ? -7.190 -5.138 17.398 1.00 97.06 298 ILE A N 1
ATOM 2345 C CA . ILE A 1 298 ? -8.616 -5.473 17.276 1.00 97.06 298 ILE A CA 1
ATOM 2346 C C . ILE A 1 298 ? -9.070 -6.345 18.445 1.00 97.06 298 ILE A C 1
ATOM 2348 O O . ILE A 1 298 ? -10.094 -6.055 19.057 1.00 97.06 298 ILE A O 1
ATOM 2352 N N . THR A 1 299 ? -8.275 -7.347 18.828 1.00 97.44 299 THR A N 1
ATOM 2353 C CA . THR A 1 299 ? -8.590 -8.197 19.987 1.00 97.44 299 THR A CA 1
ATOM 2354 C C . THR A 1 299 ? -8.676 -7.376 21.273 1.00 97.44 299 THR A C 1
ATOM 2356 O O . THR A 1 299 ? -9.614 -7.533 22.050 1.00 97.44 299 THR A O 1
ATOM 2359 N N . THR A 1 300 ? -7.733 -6.456 21.488 1.00 97.94 300 THR A N 1
ATOM 2360 C CA . THR A 1 300 ? -7.735 -5.577 22.666 1.00 97.94 300 THR A CA 1
ATOM 2361 C C . THR A 1 300 ? -8.943 -4.640 22.653 1.00 97.94 300 THR A C 1
ATOM 2363 O O . THR A 1 300 ? -9.611 -4.492 23.672 1.00 97.94 300 THR A O 1
ATOM 2366 N N . ALA A 1 301 ? -9.267 -4.041 21.503 1.00 96.75 301 ALA A N 1
ATOM 2367 C CA . ALA A 1 301 ? -10.435 -3.176 21.356 1.00 96.75 301 ALA A CA 1
ATOM 2368 C C . ALA A 1 301 ? -11.747 -3.928 21.635 1.00 96.75 301 ALA A C 1
ATOM 2370 O O . ALA A 1 301 ? -12.595 -3.423 22.368 1.00 96.75 301 ALA A O 1
ATOM 2371 N N . TYR A 1 302 ? -11.879 -5.153 21.121 1.00 96.19 302 TYR A N 1
ATOM 2372 C CA . TYR A 1 302 ? -13.030 -6.019 21.368 1.00 96.19 302 TYR A CA 1
ATOM 2373 C C . TYR A 1 302 ? -13.196 -6.345 22.860 1.00 96.19 302 TYR A C 1
ATOM 2375 O O . TYR A 1 302 ? -14.276 -6.167 23.422 1.00 96.19 302 TYR A O 1
ATOM 2383 N N . LEU A 1 303 ? -12.120 -6.763 23.534 1.00 97.00 303 LEU A N 1
ATOM 2384 C CA . LEU A 1 303 ? -12.166 -7.077 24.967 1.00 97.00 303 LEU A CA 1
ATOM 2385 C C . LEU A 1 303 ? -12.471 -5.841 25.826 1.00 97.00 303 LEU A C 1
ATOM 2387 O O . LEU A 1 303 ? -13.228 -5.941 26.791 1.00 97.00 303 LEU A O 1
ATOM 2391 N N . ASN A 1 304 ? -11.942 -4.672 25.455 1.00 97.69 304 ASN A N 1
ATOM 2392 C CA . ASN A 1 304 ? -12.264 -3.411 26.124 1.00 97.69 304 ASN A CA 1
ATOM 2393 C C . ASN A 1 304 ? -13.745 -3.045 25.961 1.00 97.69 304 ASN A C 1
ATOM 2395 O O . ASN A 1 304 ? -14.354 -2.561 26.912 1.00 97.69 304 ASN A O 1
ATOM 2399 N N . LEU A 1 305 ? -14.340 -3.297 24.791 1.00 95.50 305 LEU A N 1
ATOM 2400 C CA . LEU A 1 305 ? -15.767 -3.064 24.568 1.00 95.50 305 LEU A CA 1
ATOM 2401 C C . LEU A 1 305 ? -16.633 -3.991 25.435 1.00 95.50 305 LEU A C 1
ATOM 2403 O O . LEU A 1 305 ? -17.585 -3.525 26.058 1.00 95.50 305 LEU A O 1
ATOM 2407 N N . LEU A 1 306 ? -16.268 -5.272 25.556 1.00 95.25 306 LEU A N 1
ATOM 2408 C CA . LEU A 1 306 ? -16.946 -6.197 26.476 1.00 95.25 306 LEU A CA 1
ATOM 2409 C C . LEU A 1 306 ? -16.820 -5.748 27.940 1.00 95.25 306 LEU A C 1
ATOM 2411 O O . LEU A 1 306 ? -17.789 -5.799 28.697 1.00 95.25 306 LEU A O 1
ATOM 2415 N N . GLN A 1 307 ? -15.647 -5.256 28.346 1.00 97.56 307 GLN A N 1
ATOM 2416 C CA . GLN A 1 307 ? -15.452 -4.701 29.687 1.00 97.56 307 GLN A CA 1
ATOM 2417 C C . GLN A 1 307 ? -16.306 -3.444 29.925 1.00 97.56 307 GLN A C 1
ATOM 2419 O O . GLN A 1 307 ? -16.865 -3.273 31.013 1.00 97.56 307 GLN A O 1
ATOM 2424 N N . GLN A 1 308 ? -16.435 -2.570 28.924 1.00 97.81 308 GLN A N 1
ATOM 2425 C CA . GLN A 1 308 ? -17.310 -1.397 28.993 1.00 97.81 308 GLN A CA 1
ATOM 2426 C C . GLN A 1 308 ? -18.780 -1.800 29.116 1.00 97.81 308 GLN A C 1
ATOM 2428 O O . GLN A 1 308 ? -19.471 -1.269 29.982 1.00 97.81 308 GLN A O 1
ATOM 2433 N N . GLN A 1 309 ? -19.237 -2.783 28.336 1.00 95.75 309 GLN A N 1
ATOM 2434 C CA . GLN A 1 309 ? -20.593 -3.323 28.454 1.00 95.75 309 GLN A CA 1
ATOM 2435 C C . GLN A 1 309 ? -20.861 -3.836 29.874 1.00 95.75 309 GLN A C 1
ATOM 2437 O O . GLN A 1 309 ? -21.862 -3.468 30.486 1.00 95.75 309 GLN A O 1
ATOM 2442 N N . GLN A 1 310 ? -19.933 -4.612 30.441 1.00 97.38 310 GLN A N 1
ATOM 2443 C CA . GLN A 1 310 ? -20.064 -5.094 31.816 1.00 97.38 310 GLN A CA 1
ATOM 2444 C C . GLN A 1 310 ? -20.097 -3.947 32.836 1.00 97.38 310 GLN A C 1
ATOM 2446 O O . GLN A 1 310 ? -20.817 -4.013 33.828 1.00 97.38 310 GLN A O 1
ATOM 2451 N N . THR A 1 311 ? -19.332 -2.883 32.596 1.00 98.19 311 THR A N 1
ATOM 2452 C CA . THR A 1 311 ? -19.307 -1.701 33.467 1.00 98.19 311 THR A CA 1
ATOM 2453 C C . THR A 1 311 ? -20.643 -0.960 33.436 1.00 98.19 311 THR A C 1
ATOM 2455 O O . THR A 1 311 ? -21.125 -0.551 34.488 1.00 98.19 311 THR A O 1
ATOM 2458 N N . ILE A 1 312 ? -21.276 -0.843 32.264 1.00 98.06 312 ILE A N 1
ATOM 2459 C CA . ILE A 1 312 ? -22.622 -0.266 32.120 1.00 98.06 312 ILE A CA 1
ATOM 2460 C C . ILE A 1 312 ? -23.636 -1.093 32.912 1.00 98.06 312 ILE A C 1
ATOM 2462 O O . ILE A 1 312 ? -24.322 -0.535 33.760 1.00 98.06 312 ILE A O 1
ATOM 2466 N N . VAL A 1 313 ? -23.646 -2.420 32.742 1.00 98.12 313 VAL A N 1
ATOM 2467 C CA . VAL A 1 313 ? -24.544 -3.316 33.496 1.00 98.12 313 VAL A CA 1
ATOM 2468 C C . VAL A 1 313 ? -24.320 -3.198 35.009 1.00 98.12 313 VAL A C 1
ATOM 2470 O O . VAL A 1 313 ? -25.270 -3.171 35.790 1.00 98.12 313 VAL A O 1
ATOM 2473 N N . ASN A 1 314 ? -23.065 -3.103 35.455 1.00 97.81 314 ASN A N 1
ATOM 2474 C CA . ASN A 1 314 ? -22.754 -2.908 36.872 1.00 97.81 314 ASN A CA 1
ATOM 2475 C C . ASN A 1 314 ? -23.277 -1.558 37.388 1.00 97.81 314 ASN A C 1
ATOM 2477 O O . ASN A 1 314 ? -23.814 -1.499 38.493 1.00 97.81 314 ASN A O 1
ATOM 2481 N N . ASN A 1 315 ? -23.147 -0.494 36.594 1.00 97.81 315 ASN A N 1
ATOM 2482 C CA . ASN A 1 315 ? -23.637 0.835 36.948 1.00 97.81 315 ASN A CA 1
ATOM 2483 C C . ASN A 1 315 ? -25.168 0.891 36.977 1.00 97.81 315 ASN A C 1
ATOM 2485 O O . ASN A 1 315 ? -25.719 1.462 37.908 1.00 97.81 315 ASN A O 1
ATOM 2489 N N . GLU A 1 316 ? -25.856 0.260 36.025 1.00 98.06 316 GLU A N 1
ATOM 2490 C CA . GLU A 1 316 ? -27.321 0.148 36.020 1.00 98.06 316 GLU A CA 1
ATOM 2491 C C . GLU A 1 316 ? -27.831 -0.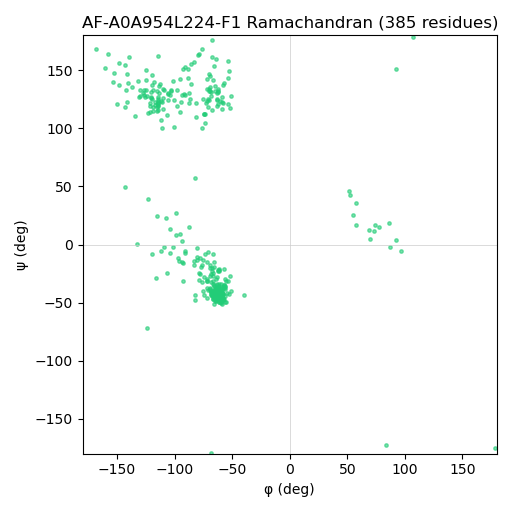589 37.262 1.00 98.06 316 GLU A C 1
ATOM 2493 O O . GLU A 1 316 ? -28.751 -0.126 37.935 1.00 98.06 316 GLU A O 1
ATOM 2498 N N . ASN A 1 317 ? -27.192 -1.707 37.621 1.00 97.88 317 ASN A N 1
ATOM 2499 C CA . ASN A 1 317 ? -27.535 -2.443 38.836 1.00 97.88 317 ASN A CA 1
ATOM 2500 C C . ASN A 1 317 ? -27.280 -1.617 40.109 1.00 97.88 317 ASN A C 1
ATOM 2502 O O . ASN A 1 317 ? -28.067 -1.706 41.049 1.00 97.88 317 ASN A O 1
ATOM 2506 N N . ASN A 1 318 ? -26.207 -0.820 40.136 1.00 97.56 318 ASN A N 1
ATOM 2507 C CA . ASN A 1 318 ? -25.899 0.084 41.244 1.00 97.56 318 ASN A CA 1
ATOM 2508 C C . ASN A 1 318 ? -26.946 1.204 41.360 1.00 97.56 318 ASN A C 1
ATOM 2510 O O . ASN A 1 318 ? -27.478 1.429 42.442 1.00 97.56 318 ASN A O 1
ATOM 2514 N N . ILE A 1 319 ? -27.311 1.843 40.243 1.00 97.94 319 ILE A N 1
ATOM 2515 C CA . ILE A 1 319 ? -28.364 2.869 40.205 1.00 97.94 319 ILE A CA 1
ATOM 2516 C C . ILE A 1 319 ? -29.673 2.303 40.755 1.00 97.94 319 ILE A C 1
ATOM 2518 O O . ILE A 1 319 ? -30.228 2.889 41.679 1.00 97.94 319 ILE A O 1
ATOM 2522 N N . ARG A 1 320 ? -30.105 1.128 40.278 1.00 97.81 320 ARG A N 1
ATOM 2523 C CA . ARG A 1 320 ? -31.316 0.468 40.788 1.00 97.81 320 ARG A CA 1
ATOM 2524 C C . ARG A 1 320 ? -31.247 0.232 42.301 1.00 97.81 320 ARG A C 1
ATOM 2526 O O . ARG A 1 320 ? -32.208 0.503 43.009 1.00 97.81 320 ARG A O 1
ATOM 2533 N N . GLN A 1 321 ? -30.109 -0.244 42.808 1.00 96.88 321 GLN A N 1
ATOM 2534 C CA . GLN A 1 321 ? -29.929 -0.470 44.245 1.00 96.88 321 GLN A CA 1
ATOM 2535 C C . GLN A 1 321 ? -30.007 0.838 45.050 1.00 96.88 321 GLN A C 1
ATOM 2537 O O . GLN A 1 321 ? -30.571 0.853 46.143 1.00 96.88 321 GLN A O 1
ATOM 2542 N N . ILE A 1 322 ? -29.443 1.929 44.531 1.00 97.25 322 ILE A N 1
ATOM 2543 C CA . ILE A 1 322 ? -29.508 3.248 45.171 1.00 97.25 322 ILE A CA 1
ATOM 2544 C C . ILE A 1 322 ? -30.944 3.784 45.157 1.00 97.25 322 ILE A C 1
ATOM 2546 O O . ILE A 1 322 ? -31.389 4.325 46.166 1.00 97.25 322 ILE A O 1
ATOM 2550 N N . GLU A 1 323 ? -31.682 3.616 44.060 1.00 97.31 323 GLU A N 1
ATOM 2551 C CA . GLU A 1 323 ? -33.096 4.005 43.972 1.00 97.31 323 GLU A CA 1
ATOM 2552 C C . GLU A 1 323 ? -33.942 3.277 45.027 1.00 97.31 323 GLU A C 1
ATOM 2554 O O . GLU A 1 323 ? -34.661 3.929 45.785 1.00 97.31 323 GLU A O 1
ATOM 2559 N N . GLU A 1 324 ? -33.775 1.957 45.161 1.00 96.25 324 GLU A N 1
ATOM 2560 C CA . GLU A 1 324 ? -34.444 1.151 46.195 1.00 96.25 324 GLU A CA 1
ATOM 2561 C C . GLU A 1 324 ? -34.080 1.617 47.620 1.00 96.25 324 GLU A C 1
ATOM 2563 O O . GLU A 1 324 ? -34.934 1.675 48.507 1.00 96.25 324 GLU A O 1
ATOM 2568 N N . GLN A 1 325 ? -32.813 1.978 47.858 1.00 95.94 325 GLN A N 1
ATOM 2569 C CA . GLN A 1 325 ? -32.366 2.506 49.153 1.00 95.94 325 GLN A CA 1
ATOM 2570 C C . GLN A 1 325 ? -32.976 3.873 49.469 1.00 95.94 325 GLN A C 1
ATOM 2572 O O . GLN A 1 325 ? -33.365 4.112 50.612 1.00 95.94 325 GLN A O 1
ATOM 2577 N N . ILE A 1 326 ? -33.068 4.762 48.477 1.00 96.31 326 ILE A N 1
ATOM 2578 C CA . ILE A 1 326 ? -33.698 6.076 48.637 1.00 96.31 326 ILE A CA 1
ATOM 2579 C C . ILE A 1 326 ? -35.182 5.906 48.959 1.00 96.31 326 ILE A C 1
ATOM 2581 O O . ILE A 1 326 ? -35.668 6.553 49.884 1.00 96.31 326 ILE A O 1
ATOM 2585 N N . GLU A 1 327 ? -35.890 5.023 48.253 1.00 94.81 327 GLU A N 1
ATOM 2586 C CA . GLU A 1 327 ? -37.305 4.744 48.516 1.00 94.81 327 GLU A CA 1
ATOM 2587 C C . GLU A 1 327 ? -37.515 4.210 49.942 1.00 94.81 327 GLU A C 1
ATOM 2589 O O . GLU A 1 327 ? -38.370 4.706 50.681 1.00 94.81 327 GLU A O 1
ATOM 2594 N N . ALA A 1 328 ? -36.682 3.257 50.372 1.00 92.06 328 ALA A N 1
ATOM 2595 C CA . ALA A 1 328 ? -36.723 2.732 51.733 1.00 92.06 328 ALA A CA 1
ATOM 2596 C C . ALA A 1 328 ? -36.439 3.818 52.785 1.00 92.06 328 ALA A C 1
ATOM 2598 O O . ALA A 1 328 ? -37.128 3.879 53.805 1.00 92.06 328 ALA A O 1
ATOM 2599 N N . GLN A 1 329 ? -35.461 4.696 52.538 1.00 92.88 329 GLN A N 1
ATOM 2600 C CA . GLN A 1 329 ? -35.135 5.793 53.449 1.00 92.88 329 GLN A CA 1
ATOM 2601 C C . GLN A 1 329 ? -36.265 6.823 53.515 1.00 92.88 329 GLN A C 1
ATOM 2603 O O . GLN A 1 329 ? -36.640 7.232 54.606 1.00 92.88 329 GLN A O 1
ATOM 2608 N N . GLN A 1 330 ? -36.875 7.185 52.386 1.00 90.31 330 GLN A N 1
ATOM 2609 C CA . GLN A 1 330 ? -38.034 8.081 52.363 1.00 90.31 330 GLN A CA 1
ATOM 2610 C C . GLN A 1 330 ? -39.233 7.481 53.104 1.00 90.31 330 GLN A C 1
ATOM 2612 O O . GLN A 1 330 ? -39.938 8.199 53.807 1.00 90.31 330 GLN A O 1
ATOM 2617 N N . ALA A 1 331 ? -39.462 6.171 52.992 1.00 86.62 331 ALA A N 1
ATOM 2618 C CA . ALA A 1 331 ? -40.479 5.482 53.783 1.00 86.62 331 ALA A CA 1
ATOM 2619 C C . ALA A 1 331 ? -40.184 5.527 55.295 1.00 86.62 331 ALA A C 1
ATOM 2621 O O . ALA A 1 331 ? -41.118 5.625 56.093 1.00 86.62 331 ALA A O 1
ATOM 2622 N N . ILE A 1 332 ? -38.908 5.477 55.695 1.00 85.75 332 ILE A N 1
ATOM 2623 C CA . ILE A 1 332 ? -38.488 5.639 57.094 1.00 85.75 332 ILE A CA 1
ATOM 2624 C C . ILE A 1 332 ? -38.648 7.094 57.550 1.00 85.75 332 ILE A C 1
ATOM 2626 O O . ILE A 1 332 ? -39.208 7.318 58.617 1.00 85.75 332 ILE A O 1
ATOM 2630 N N . ASP A 1 333 ? -38.213 8.070 56.757 1.00 83.75 333 ASP A N 1
ATOM 2631 C CA . ASP A 1 333 ? -38.250 9.495 57.114 1.00 83.75 333 ASP A CA 1
ATOM 2632 C C . ASP A 1 333 ? -39.689 10.033 57.165 1.00 83.75 333 ASP A C 1
ATOM 2634 O O . ASP A 1 333 ? -40.040 10.801 58.058 1.00 83.75 333 ASP A O 1
ATOM 2638 N N . ASN A 1 334 ? -40.563 9.574 56.261 1.00 78.00 334 ASN A N 1
ATOM 2639 C CA . ASN A 1 334 ? -41.995 9.895 56.286 1.00 78.00 334 ASN A CA 1
ATOM 2640 C C . ASN A 1 334 ? -42.743 9.206 57.439 1.00 78.00 334 ASN A C 1
ATOM 2642 O O . ASN A 1 334 ? -43.934 9.458 57.653 1.00 78.00 334 ASN A O 1
ATOM 2646 N N . ARG A 1 335 ? -42.085 8.315 58.189 1.00 69.75 335 ARG A N 1
ATOM 2647 C CA . ARG A 1 335 ? -42.684 7.693 59.363 1.00 69.75 335 ARG A CA 1
ATOM 2648 C C . ARG A 1 335 ? -42.692 8.705 60.506 1.00 69.75 335 ARG A C 1
ATOM 2650 O O . ARG A 1 335 ? -41.701 8.866 61.209 1.00 69.75 335 ARG A O 1
ATOM 2657 N N . VAL A 1 336 ? -43.843 9.332 60.747 1.00 65.12 336 VAL A N 1
ATOM 2658 C CA . VAL A 1 336 ? -44.062 10.117 61.970 1.00 65.12 336 VAL A CA 1
ATOM 2659 C C . VAL A 1 336 ? -43.855 9.187 63.175 1.00 65.12 336 VAL A C 1
ATOM 2661 O O . VAL A 1 336 ? -44.531 8.151 63.258 1.00 65.12 336 VAL A O 1
ATOM 2664 N N . PRO A 1 337 ? -42.917 9.487 64.095 1.00 65.69 337 PRO A N 1
ATOM 2665 C CA . PRO A 1 337 ? -42.732 8.684 65.292 1.00 65.69 337 PRO A CA 1
ATOM 2666 C C . PRO A 1 337 ? -44.043 8.670 66.076 1.00 65.69 337 PRO A C 1
ATOM 2668 O O . PRO A 1 337 ? -44.562 9.715 66.452 1.00 65.69 337 PRO A O 1
ATOM 2671 N N . SER A 1 338 ? -44.595 7.486 66.339 1.00 65.31 338 SER A N 1
ATOM 2672 C CA . SER A 1 338 ? -45.825 7.373 67.132 1.00 65.31 338 SER A CA 1
ATOM 2673 C C . SER A 1 338 ? -45.604 7.743 68.599 1.00 65.31 338 SER A C 1
ATOM 2675 O O . SER A 1 338 ? -46.572 7.952 69.322 1.00 65.31 338 SER A O 1
ATOM 2677 N N . ILE A 1 339 ? -44.345 7.755 69.050 1.00 72.69 339 ILE A N 1
ATOM 2678 C CA . ILE A 1 339 ? -43.939 8.136 70.399 1.00 72.69 339 ILE A CA 1
ATOM 2679 C C . ILE A 1 339 ? -42.637 8.930 70.295 1.00 72.69 339 ILE A C 1
ATOM 2681 O O . ILE A 1 339 ? -41.649 8.411 69.774 1.00 72.69 339 ILE A O 1
ATOM 2685 N N . VAL A 1 340 ? -42.632 10.158 70.805 1.00 77.94 340 VAL A N 1
ATOM 2686 C CA . VAL A 1 340 ? -41.431 10.991 70.962 1.00 77.94 340 VAL A CA 1
ATOM 2687 C C . VAL A 1 340 ? -41.143 11.099 72.454 1.00 77.94 340 VAL A C 1
ATOM 2689 O O . VAL A 1 340 ? -42.066 11.306 73.239 1.00 77.94 340 VAL A O 1
ATOM 2692 N N . SER A 1 341 ? -39.890 10.909 72.867 1.00 79.25 341 SER A N 1
ATOM 2693 C CA . SER A 1 341 ? -39.494 10.996 74.274 1.00 79.25 341 SER A CA 1
ATOM 2694 C C . SER A 1 341 ? -38.271 11.880 74.454 1.00 79.25 341 SER A C 1
ATOM 2696 O O . SER A 1 341 ? -37.242 11.594 73.846 1.00 79.25 341 SER A O 1
ATOM 2698 N N . GLU A 1 342 ? -38.362 12.866 75.339 1.00 80.69 342 GLU A N 1
ATOM 2699 C CA . GLU A 1 342 ? -37.268 13.774 75.699 1.00 80.69 342 GLU A CA 1
ATOM 2700 C C . GLU A 1 342 ? -36.917 13.619 77.190 1.00 80.69 342 GLU A C 1
ATOM 2702 O O . GLU A 1 342 ? -37.821 13.427 78.013 1.00 80.69 342 GLU A O 1
ATOM 2707 N N . PRO A 1 343 ? -35.627 13.648 77.570 1.00 81.25 343 PRO A N 1
ATOM 2708 C CA . PRO A 1 343 ? -3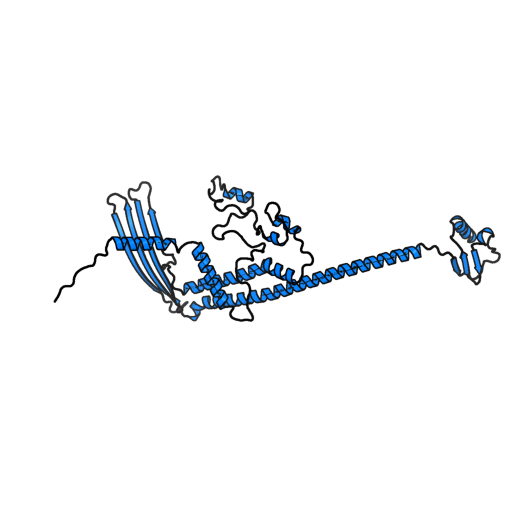5.221 13.582 78.968 1.00 81.25 343 PRO A CA 1
ATOM 2709 C C . PRO A 1 343 ? -35.594 14.878 79.704 1.00 81.25 343 PRO A C 1
ATOM 2711 O O . PRO A 1 343 ? -35.301 15.977 79.235 1.00 81.25 343 PRO A O 1
ATOM 2714 N N . LEU A 1 344 ? -36.216 14.749 80.877 1.00 79.88 344 LEU A N 1
ATOM 2715 C CA . LEU A 1 344 ? -36.567 15.862 81.760 1.00 79.88 344 LEU A CA 1
ATOM 2716 C C . LEU A 1 344 ? -36.385 15.424 83.220 1.00 79.88 344 LEU A C 1
ATOM 2718 O O . LEU A 1 344 ? -37.061 14.508 83.685 1.00 79.88 344 LEU A O 1
ATOM 2722 N N . ASP A 1 345 ? -35.484 16.087 83.948 1.00 75.62 345 ASP A N 1
ATOM 2723 C CA . ASP A 1 345 ? -35.080 15.669 85.299 1.00 75.62 345 ASP A CA 1
ATOM 2724 C C . ASP A 1 345 ? -36.235 15.720 86.322 1.00 75.62 345 ASP A C 1
ATOM 2726 O O . ASP A 1 345 ? -36.350 14.838 87.174 1.00 75.62 345 ASP A O 1
ATOM 2730 N N . ALA A 1 346 ? -37.117 16.722 86.230 1.00 74.62 346 ALA A N 1
ATOM 2731 C CA . ALA A 1 346 ? -38.354 16.827 87.006 1.00 74.62 346 ALA A CA 1
ATOM 2732 C C . ALA A 1 346 ? -39.336 17.804 86.335 1.00 74.62 346 ALA A C 1
ATOM 2734 O O . ALA A 1 346 ? -38.913 18.750 85.671 1.00 74.62 346 ALA A O 1
ATOM 2735 N N . LEU A 1 347 ? -40.644 17.608 86.541 1.00 74.62 347 LEU A N 1
ATOM 2736 C CA . LEU A 1 347 ? -41.643 18.625 86.196 1.00 74.62 347 LEU A CA 1
ATOM 2737 C C . LEU A 1 347 ? -41.504 19.839 87.141 1.00 74.62 347 LEU A C 1
ATOM 2739 O O . LEU A 1 347 ? -41.202 19.639 88.322 1.00 74.62 347 LEU A O 1
ATOM 2743 N N . PRO A 1 348 ? -41.729 21.077 86.662 1.00 76.44 348 PRO A N 1
ATOM 2744 C CA . PRO A 1 348 ? -41.729 22.272 87.508 1.00 76.44 348 PRO A CA 1
ATOM 2745 C C . PRO A 1 348 ? -42.692 22.133 88.699 1.00 76.44 348 PRO A C 1
ATOM 2747 O O . PRO A 1 348 ? -43.766 21.541 88.572 1.00 76.44 348 PRO A O 1
ATOM 2750 N N . GLU A 1 349 ? -42.326 22.677 89.865 1.00 65.44 349 GLU A N 1
ATOM 2751 C CA . GLU A 1 349 ? -43.153 22.585 91.076 1.00 65.44 349 GLU A CA 1
ATOM 2752 C C . GLU A 1 349 ? -44.545 23.208 90.848 1.00 65.44 349 GLU A C 1
ATOM 2754 O O . GLU A 1 349 ? -44.669 24.407 90.609 1.00 65.44 349 GLU A O 1
ATOM 2759 N N . GLY A 1 350 ? -45.596 22.381 90.933 1.00 66.12 350 GLY A N 1
ATOM 2760 C CA . GLY A 1 350 ? -46.993 22.793 90.739 1.00 66.12 350 GLY A CA 1
ATOM 2761 C C . GLY A 1 350 ? -47.538 22.651 89.312 1.00 66.12 350 GLY A C 1
ATOM 2762 O O . GLY A 1 350 ? -48.681 23.037 89.077 1.00 66.12 350 GLY A O 1
ATOM 2763 N N . PHE A 1 351 ? -46.765 22.099 88.369 1.00 70.44 351 PHE A N 1
ATOM 2764 C CA . PHE A 1 351 ? -47.237 21.833 87.008 1.00 70.44 351 PHE A CA 1
ATOM 2765 C C . PHE A 1 351 ? -48.037 20.523 86.942 1.00 70.44 351 PHE A C 1
ATOM 2767 O O . PHE A 1 351 ? -47.476 19.431 87.054 1.00 70.44 351 PHE A O 1
ATOM 2774 N N . GLU A 1 352 ? -49.349 20.631 86.740 1.00 70.88 352 GLU A N 1
ATOM 2775 C CA . GLU A 1 352 ? -50.223 19.501 86.416 1.00 70.88 352 GLU A CA 1
ATOM 2776 C C . GLU A 1 352 ? -50.455 19.458 84.904 1.00 70.88 352 GLU A C 1
ATOM 2778 O O . GLU A 1 352 ? -50.727 20.483 84.278 1.00 70.88 352 GLU A O 1
ATOM 2783 N N . ILE A 1 353 ? -50.318 18.269 84.310 1.00 74.75 353 ILE A N 1
ATOM 2784 C CA . ILE A 1 353 ? -50.577 18.074 82.882 1.00 74.75 353 ILE A CA 1
ATOM 2785 C C . ILE A 1 353 ? -52.064 18.366 82.637 1.00 74.75 353 ILE A C 1
ATOM 2787 O O . ILE A 1 353 ? -52.897 17.734 83.288 1.00 74.75 353 ILE A O 1
ATOM 2791 N N . PRO A 1 354 ? -52.409 19.291 81.726 1.00 77.31 354 PRO A N 1
ATOM 2792 C CA . PRO A 1 354 ? -53.800 19.606 81.425 1.00 77.31 354 PRO A CA 1
ATOM 2793 C C . PRO A 1 354 ? -54.590 18.366 80.970 1.00 77.31 354 PRO A C 1
ATOM 2795 O O . PRO A 1 354 ? -54.073 17.556 80.197 1.00 77.31 354 PRO A O 1
ATOM 2798 N N . ASP A 1 355 ? -55.841 18.218 81.424 1.00 73.88 355 ASP A N 1
ATOM 2799 C CA . ASP A 1 355 ? -56.698 17.054 81.118 1.00 73.88 355 ASP A CA 1
ATOM 2800 C C . ASP A 1 355 ? -56.884 16.831 79.603 1.00 73.88 355 ASP A C 1
ATOM 2802 O O . ASP A 1 355 ? -57.033 15.697 79.152 1.00 73.88 355 ASP A O 1
ATOM 2806 N N . ASP A 1 356 ? -56.832 17.901 78.804 1.00 74.00 356 ASP A N 1
ATOM 2807 C CA . ASP A 1 356 ? -56.909 17.891 77.337 1.00 74.00 356 ASP A CA 1
ATOM 2808 C C . ASP A 1 356 ? -55.672 17.284 76.652 1.00 74.00 356 ASP A C 1
ATOM 2810 O O . ASP A 1 356 ? -55.753 16.847 75.503 1.00 74.00 356 ASP A O 1
ATOM 2814 N N . LEU A 1 357 ? -54.539 17.220 77.357 1.00 76.38 357 LEU A N 1
ATOM 2815 C CA . LEU A 1 357 ? -53.282 16.645 76.872 1.00 76.38 357 LEU A CA 1
ATOM 2816 C C . LEU A 1 357 ? -52.898 15.347 77.599 1.00 76.38 357 LEU A C 1
ATOM 2818 O O . LEU A 1 357 ? -51.944 14.695 77.183 1.00 76.38 357 LEU A O 1
ATOM 2822 N N . ALA A 1 358 ? -53.629 14.932 78.638 1.00 72.19 358 ALA A N 1
ATOM 2823 C CA . ALA A 1 358 ? -53.293 13.778 79.480 1.00 72.19 358 ALA A CA 1
ATOM 2824 C C . ALA A 1 358 ? -53.278 12.425 78.734 1.00 72.19 358 ALA A C 1
ATOM 2826 O O . ALA A 1 358 ? -52.519 11.526 79.101 1.00 72.19 358 ALA A O 1
ATOM 2827 N N . ASP A 1 359 ? -54.066 12.290 77.662 1.00 76.06 359 ASP A N 1
ATOM 2828 C CA . ASP A 1 359 ? -54.091 11.087 76.812 1.00 76.06 359 ASP A CA 1
ATOM 2829 C C . ASP A 1 359 ? -52.884 10.998 75.859 1.00 76.06 359 ASP A C 1
ATOM 2831 O O . ASP A 1 359 ? -52.572 9.924 75.339 1.00 76.06 359 ASP A O 1
ATOM 2835 N N . HIS A 1 360 ? -52.191 12.121 75.637 1.00 76.12 360 HIS A N 1
ATOM 2836 C CA . HIS A 1 360 ? -51.099 12.239 74.671 1.00 76.12 360 HIS A CA 1
ATOM 2837 C C . HIS A 1 360 ? -49.744 12.551 75.314 1.00 76.12 360 HIS A C 1
ATOM 2839 O O . HIS A 1 360 ? -48.721 12.137 74.775 1.00 76.12 360 HIS A O 1
ATOM 2845 N N . LEU A 1 361 ? -49.706 13.227 76.464 1.00 81.56 361 LEU A N 1
ATOM 2846 C CA . LEU A 1 361 ? -48.494 13.642 77.167 1.00 81.56 361 LEU A CA 1
ATOM 2847 C C . LEU A 1 361 ? -48.382 12.908 78.507 1.00 81.56 361 LEU A C 1
ATOM 2849 O O . LEU A 1 361 ? -49.238 13.034 79.378 1.00 81.56 361 LEU A O 1
ATOM 2853 N N . SER A 1 362 ? -47.291 12.169 78.704 1.00 80.44 362 SER A N 1
ATOM 2854 C CA . SER A 1 362 ? -47.019 11.466 79.961 1.00 80.44 362 SER A CA 1
ATOM 2855 C C . SER A 1 362 ? -45.594 11.709 80.445 1.00 80.44 362 SER A C 1
ATOM 2857 O O . SER A 1 362 ? -44.648 11.715 79.660 1.00 80.44 362 SER A O 1
ATOM 2859 N N . PHE A 1 363 ? -45.426 11.879 81.756 1.00 80.38 363 PHE A N 1
ATOM 2860 C CA . PHE A 1 363 ? -44.117 11.978 82.397 1.00 80.38 363 PHE A CA 1
ATOM 2861 C C . PHE A 1 363 ? -43.894 10.775 83.313 1.00 80.38 363 PHE A C 1
ATOM 2863 O O . PHE A 1 363 ? -44.672 10.533 84.242 1.00 80.38 363 PHE A O 1
ATOM 2870 N N . ARG A 1 364 ? -42.849 9.988 83.044 1.00 77.88 364 ARG A N 1
ATOM 2871 C CA . ARG A 1 364 ? -42.468 8.842 83.883 1.00 77.88 364 ARG A CA 1
ATOM 2872 C C . ARG A 1 364 ? -40.973 8.561 83.749 1.00 77.88 364 ARG A C 1
ATOM 2874 O O . ARG A 1 364 ? -40.439 8.596 82.645 1.00 77.88 364 ARG A O 1
ATOM 2881 N N . ASP A 1 365 ? -40.327 8.241 84.868 1.00 76.19 365 ASP A N 1
ATOM 2882 C CA . ASP A 1 365 ? -38.921 7.811 84.938 1.00 76.19 365 ASP A CA 1
ATOM 2883 C C . ASP A 1 365 ? -37.910 8.820 84.349 1.00 76.19 365 ASP A C 1
ATOM 2885 O O . ASP A 1 365 ? -36.916 8.418 83.751 1.00 76.19 365 ASP A O 1
ATOM 2889 N N . GLY A 1 366 ? -38.156 10.129 84.501 1.00 78.94 366 GLY A N 1
ATOM 2890 C CA . GLY A 1 366 ? -37.253 11.182 84.005 1.00 78.94 366 GLY A CA 1
ATOM 2891 C C . GLY A 1 366 ? -37.342 11.441 82.496 1.00 78.94 366 GLY A C 1
ATOM 2892 O O . GLY A 1 366 ? -36.455 12.069 81.924 1.00 78.94 366 GLY A O 1
ATOM 2893 N N . PHE A 1 367 ? -38.397 10.952 81.836 1.00 80.00 367 PHE A N 1
ATOM 2894 C CA . PHE A 1 367 ? -38.676 11.219 80.426 1.00 80.00 367 PHE A CA 1
ATOM 2895 C C . PHE A 1 367 ? -40.089 11.765 80.243 1.00 80.00 367 PHE A C 1
ATOM 2897 O O . PHE A 1 367 ? -41.065 11.196 80.749 1.00 80.00 367 PHE A O 1
ATOM 2904 N N . LEU A 1 368 ? -40.191 12.835 79.462 1.00 83.12 368 LEU A N 1
ATOM 2905 C CA . LEU A 1 368 ? -41.442 13.351 78.929 1.00 83.12 368 LEU A CA 1
ATOM 2906 C C . LEU A 1 368 ? -41.741 12.624 77.616 1.00 83.12 368 LEU A C 1
ATOM 2908 O O . LEU A 1 368 ? -40.892 12.581 76.729 1.00 83.12 368 LEU A O 1
ATOM 2912 N N . LYS A 1 369 ? -42.920 12.017 77.496 1.00 83.75 369 LYS A N 1
ATOM 2913 C CA . LYS A 1 369 ? -43.332 11.218 76.337 1.00 83.75 369 LYS A CA 1
ATOM 2914 C C . LYS A 1 369 ? -44.588 11.805 75.717 1.00 83.75 369 LYS A C 1
ATOM 2916 O O . LYS A 1 369 ? -45.592 11.946 76.410 1.00 83.75 369 LYS A O 1
ATOM 2921 N N . TRP A 1 370 ? -44.539 12.058 74.416 1.00 83.50 370 TRP A N 1
ATOM 2922 C CA . TRP A 1 370 ? -45.699 12.380 73.596 1.00 83.50 370 TRP A CA 1
ATOM 2923 C C . TRP A 1 370 ? -46.089 11.165 72.756 1.00 83.50 370 TRP A C 1
ATOM 2925 O O . TRP A 1 370 ? -45.233 10.589 72.084 1.00 83.50 370 TRP A O 1
ATOM 2935 N N . THR A 1 371 ? -47.356 10.761 72.785 1.00 79.75 371 THR A N 1
ATOM 2936 C CA . THR A 1 371 ? -47.886 9.611 72.047 1.00 79.75 371 THR A CA 1
ATOM 2937 C C . THR A 1 371 ? -48.930 10.054 71.026 1.00 79.75 371 THR A C 1
ATOM 2939 O O . THR A 1 371 ? -49.981 10.577 71.392 1.00 79.75 371 THR A O 1
ATOM 2942 N N . GLY A 1 372 ? -48.676 9.782 69.747 1.00 75.81 372 GLY A N 1
ATOM 2943 C CA . GLY A 1 372 ? -49.548 10.130 68.624 1.00 75.81 372 GLY A CA 1
ATOM 2944 C C . GLY A 1 372 ? -49.010 11.285 67.776 1.00 75.81 372 GLY A C 1
ATOM 2945 O O . GLY A 1 372 ? -47.946 11.838 68.040 1.00 75.81 372 GLY A O 1
ATOM 2946 N N . GLN A 1 373 ? -49.739 11.626 66.715 1.00 73.75 373 GLN A N 1
ATOM 2947 C CA . GLN A 1 373 ? -49.387 12.735 65.830 1.00 73.75 373 GLN A CA 1
ATOM 2948 C C . GLN A 1 373 ? -49.708 14.067 66.524 1.00 73.75 373 GLN A C 1
ATOM 2950 O O . GLN A 1 373 ? -50.837 14.263 66.964 1.00 73.75 373 GLN A O 1
ATOM 2955 N N .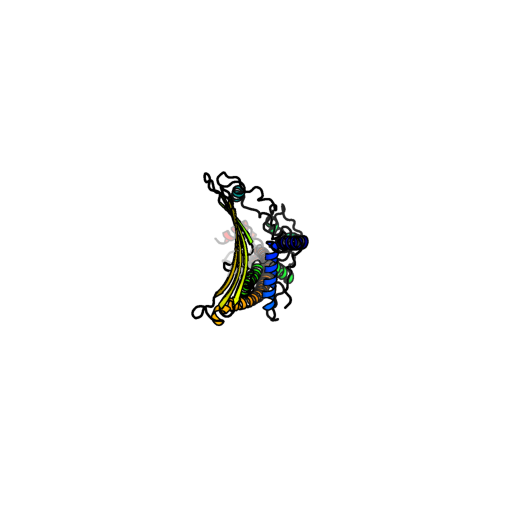 LEU A 1 374 ? -48.723 14.960 66.638 1.00 78.31 374 LEU A N 1
ATOM 2956 C CA . LEU A 1 374 ? -48.916 16.308 67.178 1.00 78.31 374 LEU A CA 1
ATOM 2957 C C . LEU A 1 374 ? -49.672 17.161 66.148 1.00 78.31 374 LEU A C 1
ATOM 2959 O O . LEU A 1 374 ? -49.220 17.287 65.010 1.00 78.31 374 LEU A O 1
ATOM 2963 N N . THR A 1 375 ? -50.829 17.700 66.523 1.00 80.50 375 THR A N 1
ATOM 2964 C CA . THR A 1 375 ? -51.585 18.649 65.684 1.00 80.50 375 THR A CA 1
ATOM 2965 C C . THR A 1 375 ? -51.091 20.080 65.899 1.00 80.50 375 THR A C 1
ATOM 2967 O O . THR A 1 375 ? -50.565 20.379 66.968 1.00 80.50 375 THR A O 1
ATOM 2970 N N . ASP A 1 376 ? -51.282 20.969 64.918 1.00 78.31 376 ASP A N 1
ATOM 2971 C CA . ASP A 1 376 ? -50.842 22.373 65.011 1.00 78.31 376 ASP A CA 1
ATOM 2972 C C . ASP A 1 376 ? -51.441 23.083 66.248 1.00 78.31 376 ASP A C 1
ATOM 2974 O O . ASP A 1 376 ? -50.735 23.793 66.957 1.00 78.31 376 ASP A O 1
ATOM 2978 N N . GLU A 1 377 ? -52.704 22.797 66.597 1.00 78.69 377 GLU A N 1
ATOM 2979 C CA . GLU A 1 377 ? -53.364 23.332 67.803 1.00 78.69 377 GLU A CA 1
ATOM 2980 C C . GLU A 1 377 ? -52.739 22.802 69.108 1.00 78.69 377 GLU A C 1
ATOM 2982 O O . GLU A 1 377 ? -52.566 23.545 70.075 1.00 78.69 377 GLU A O 1
ATOM 2987 N N . GLN A 1 378 ? -52.370 21.516 69.151 1.00 77.56 378 GLN A N 1
ATOM 2988 C CA . GLN A 1 378 ? -51.680 20.924 70.304 1.00 77.56 378 GLN A CA 1
ATOM 2989 C C . GLN A 1 378 ? -50.228 21.411 70.410 1.00 77.56 378 GLN A C 1
ATOM 2991 O O . GLN A 1 378 ? -49.718 21.530 71.523 1.00 77.56 378 GLN A O 1
ATOM 2996 N N . ALA A 1 379 ? -49.570 21.711 69.286 1.00 77.94 379 ALA A N 1
ATOM 2997 C CA . ALA A 1 379 ? -48.228 22.286 69.254 1.00 77.94 379 ALA A CA 1
ATOM 2998 C C . ALA A 1 379 ? -48.221 23.705 69.839 1.00 77.94 379 ALA A C 1
ATOM 3000 O O . ALA A 1 379 ? -47.479 23.961 70.786 1.00 77.94 379 ALA A O 1
ATOM 3001 N N . GLU A 1 380 ? -49.118 24.582 69.373 1.00 80.50 380 GLU A N 1
ATOM 3002 C CA . GLU A 1 380 ? -49.303 25.927 69.942 1.00 80.50 380 GLU A CA 1
ATOM 3003 C C . GLU A 1 380 ? -49.662 25.859 71.435 1.00 80.50 380 GLU A C 1
ATOM 3005 O O . GLU A 1 380 ? -49.193 26.662 72.248 1.00 80.50 380 GLU A O 1
ATOM 3010 N N . ARG A 1 381 ? -50.458 24.855 71.833 1.00 79.38 381 ARG A N 1
ATOM 3011 C CA . ARG A 1 381 ? -50.805 24.639 73.239 1.00 79.38 381 ARG A CA 1
ATOM 3012 C C . ARG A 1 381 ? -49.600 24.229 74.083 1.00 79.38 381 ARG A C 1
ATOM 3014 O O . ARG A 1 381 ? -49.448 24.765 75.180 1.00 79.38 381 ARG A O 1
ATOM 3021 N N . LEU A 1 382 ? -48.752 23.322 73.599 1.00 76.75 382 LEU A N 1
ATOM 3022 C CA . LEU A 1 382 ? -47.517 22.925 74.285 1.00 76.75 382 LEU A CA 1
ATOM 3023 C C . LEU A 1 382 ? -46.524 24.089 74.394 1.00 76.75 382 LEU A C 1
ATOM 3025 O O . LEU A 1 382 ? -45.930 24.266 75.455 1.00 76.75 382 LEU A O 1
ATOM 3029 N N . GLU A 1 383 ? -46.396 24.918 73.356 1.00 78.69 383 GLU A N 1
ATOM 3030 C CA . GLU A 1 383 ? -45.570 26.134 73.399 1.00 78.69 383 GLU A CA 1
ATOM 3031 C C . GLU A 1 383 ? -46.105 27.141 74.434 1.00 78.69 383 GLU A C 1
ATOM 3033 O O . GLU A 1 383 ? -45.332 27.694 75.218 1.00 78.69 383 GLU A O 1
ATOM 3038 N N . SER A 1 384 ? -47.432 27.290 74.551 1.00 76.06 384 SER A N 1
ATOM 3039 C CA . SER A 1 384 ? -48.055 28.156 75.570 1.00 76.06 384 SER A CA 1
ATOM 3040 C C . SER A 1 384 ? -47.840 27.701 77.021 1.00 76.06 384 SER A C 1
ATOM 3042 O O . SER A 1 384 ? -48.104 28.469 77.941 1.00 76.06 384 SER A O 1
ATOM 3044 N N . LEU A 1 385 ? -47.400 26.456 77.239 1.00 72.69 385 LEU A N 1
ATOM 3045 C CA . LEU A 1 385 ? -47.077 25.908 78.563 1.00 72.69 385 LEU A CA 1
ATOM 3046 C C . LEU A 1 385 ? -45.597 26.107 78.940 1.00 72.69 385 LEU A C 1
ATOM 3048 O O . LEU A 1 385 ? -45.218 25.781 80.065 1.00 72.69 385 LEU A O 1
ATOM 3052 N N . THR A 1 386 ? -44.767 26.591 78.006 1.00 66.06 386 THR A N 1
ATOM 3053 C CA . THR A 1 386 ? -43.339 26.883 78.234 1.00 66.06 386 THR A CA 1
ATOM 3054 C C . THR A 1 386 ? -43.033 28.344 78.580 1.00 66.06 386 THR A C 1
ATOM 3056 O O . THR A 1 386 ? -41.931 28.612 79.062 1.00 66.06 386 THR A O 1
ATOM 3059 N N . GLU A 1 387 ? -43.982 29.263 78.368 1.00 54.62 387 GLU A N 1
ATOM 3060 C CA . GLU A 1 387 ? -43.958 30.637 78.912 1.00 54.62 387 GLU A CA 1
ATOM 3061 C C . GLU A 1 387 ? -44.496 30.677 80.348 1.00 54.62 387 GLU A C 1
ATOM 3063 O O . GLU A 1 387 ? -43.907 31.426 81.167 1.00 54.62 387 GLU A O 1
#

Nearest PDB structures (foldseek):
  7ng9-assembly1_A  TM=3.959E-01  e=7.268E-03  Klebsiella quasipneumoniae
  6baq-assembly4_D  TM=1.877E-01  e=8.597E-03  Mus musculus
  4akr-assembly2_D  TM=2.462E-01  e=2.211E-01  Dictyostelium discoideum AX2
  1qj9-assembly1_A  TM=3.002E-01  e=1.659E+00  Escherichia coli
  6wut-assembly1_B  TM=1.979E-01  e=4.806E+00  Thermothelomyces thermophilus

pLDDT: mean 85.63, std 12.65, range [36.12, 98.19]

Sequence (387 aa):
MPRFSPRSRLSRPLVYLLIAAMVTGDLTGCSRRFWRQQANKDTYRATAQKLTDPHWQLPRIDITPDSRSRFFDPYDPDCEPLPPDDPAAHEFMHCVDGKRGYKSWHKFGTALSVENPQWLEPFGVMAANGQPQISHDQVVIENATLQDTLELSYIHSREYQTAIEDLYLAALQLTFERFQFGVRYLNSAGREPGVGYTGVSTFGAANTNGTLNSNFGISQLLPSGAQLAVEITNSTLWLFGTGGGSNTASTLSFNAIQPLLFQAGRKVVLAALTQAERNVLYQARTLARFRQILFTNITTAYLNLLQQQQTIVNNENNIRQIEEQIEAQQAIDNRVPSIVSEPLDALPEGFEIPDDLADHLSFRDGFLKWTGQLTDEQAERLESLTE